Protein AF-0000000065849752 (afdb_homodimer)

Organism: Arabidopsis thaliana (NCBI:txid3702)

Secondary structure (DSSP, 8-state):
----EESSGGGG-S---EEEE-GGGTT-SSEEEEE-GGGSTTSBTHHHHHHHHHHHHHHTTS--TTT-EEEEE--SHHHHHHHHHHHHHT-EEEEEEETTS-HHHHHHHHHTT-EEEEE-GGGHHHHHHHHHHHHHHHSTTEEE--TTT-THHHHHIIIIIHHHHHHHTTT---EEEEE-SSSHHHHHHHHHHHHH-TT-EEEEEEEGGG-TTTT------S-TTS--SS--TT--GGG-SEEEEE-HHHHHHHHHHHHHHHS--B-HHHHHHHHHHHHHHHSGGGTT-EEEEE--BBGGGGTTSGGGHHHHHHHHH--B--/----EESSGGGG-S---EEEE-GGGTT-SSEEEEE-GGGSTTSBTHHHHHHHHHHHHHHTTS--TTT-EEEEE--SHHHHHHHHHHHHHT-EEEEEEETTS-HHHHHHHHHTT-EEEEE-GGGHHHHHHHHHHHHHHHSTTEEE--TTT-THHHHHIIIIIHHHHHHHTTT---EEEEE-SSSHHHHHHHHHHHHH-TT-EEEEEEEGGG-GGGT------S-TTS--SS--TT--GGG-SEEEEE-HHHHHHHHHHHHHHHS--B-HHHHHHHHHHHHHHHSGGGTT-EEEEE--BBGGGGTTSGGGHHHHHHHHH--B--

Sequence (644 aa):
MASRIAKDVTELIGNTPLVYLNNVAEGCVGRVAAKLEMMEPCSSVKDRIGFSMISDAEKKGLIKPGESVLIEPTSGNTGVGLAFTAAAKGYKLIITMPASMSTERRIILLAFGVELVLTDPAKGMKGAIAKAEEILAKTPNGYMLQQFENPANPKIHYETTGPEIWKGTGGKIDGFVSGIGTGGTITGAGKYLKEQNANVKLYGVEPVESAILSGGKPGPHKIQGIGAGFIPSVLNVDLIDEVVQVSSDESIDMARQLALKEGLLVGISSGAAAAAAIKLAQRPENAGKLFVAIFPSFGERYLSTVLFDATRKEAEAMTFEAMASRIAKDVTELIGNTPLVYLNNVAEGCVGRVAAKLEMMEPCSSVKDRIGFSMISDAEKKGLIKPGESVLIEPTSGNTGVGLAFTAAAKGYKLIITMPASMSTERRIILLAFGVELVLTDPAKGMKGAIAKAEEILAKTPNGYMLQQFENPANPKIHYETTGPEIWKGTGGKIDGFVSGIGTGGTITGAGKYLKEQNANVKLYGVEPVESAILSGGKPGPHKIQGIGAGFIPSVLNVDLIDEVVQVSSDESIDMARQLALKEGLLVGISSGAAAAAAIKLAQRPENAGKLFVAIFPSFGERYLSTVLFDATRKEAEAMTFEA

Structure (mmCIF, N/CA/C/O backbone):
data_AF-0000000065849752-model_v1
#
loop_
_entity.id
_entity.type
_entity.pdbx_description
1 polymer 'Cysteine synthase 1'
#
loop_
_atom_site.group_PDB
_atom_site.id
_atom_site.type_symbol
_atom_site.label_atom_id
_atom_site.label_alt_id
_atom_site.label_comp_id
_atom_site.label_asym_id
_atom_site.label_entity_id
_atom_site.label_seq_id
_atom_site.pdbx_PDB_ins_code
_atom_site.Cartn_x
_atom_site.Cartn_y
_atom_site.Cartn_z
_atom_site.occupancy
_atom_site.B_iso_or_equiv
_atom_site.auth_seq_id
_atom_site.auth_comp_id
_atom_site.auth_asym_id
_atom_site.auth_atom_id
_atom_site.pdbx_PDB_model_num
ATOM 1 N N . MET A 1 1 ? 8.062 5.254 -27.625 1 45.75 1 MET A N 1
ATOM 2 C CA . MET A 1 1 ? 7.426 5.828 -26.438 1 45.75 1 MET A CA 1
ATOM 3 C C . MET A 1 1 ? 8.43 5.984 -25.297 1 45.75 1 MET A C 1
ATOM 5 O O . MET A 1 1 ? 9.289 5.129 -25.109 1 45.75 1 MET A O 1
ATOM 9 N N . ALA A 1 2 ? 8.531 7.172 -24.812 1 58.69 2 ALA A N 1
ATOM 10 C CA . ALA A 1 2 ? 9.547 7.555 -23.828 1 58.69 2 ALA A CA 1
ATOM 11 C C . ALA A 1 2 ? 9.43 6.707 -22.578 1 58.69 2 ALA A C 1
ATOM 13 O O . ALA A 1 2 ? 8.328 6.406 -22.109 1 58.69 2 ALA A O 1
ATOM 14 N N . SER A 1 3 ? 10.641 6.031 -22.203 1 74.12 3 SER A N 1
ATOM 15 C CA . SER A 1 3 ? 10.711 5.242 -20.984 1 74.12 3 SER A CA 1
ATOM 16 C C . SER A 1 3 ? 10.031 5.969 -19.812 1 74.12 3 SER A C 1
ATOM 18 O O . SER A 1 3 ? 10.125 7.191 -19.703 1 74.12 3 SER A O 1
ATOM 20 N N . ARG A 1 4 ? 9.242 5.16 -19.125 1 92.06 4 ARG A N 1
ATOM 21 C CA . ARG A 1 4 ? 8.461 5.676 -18 1 92.06 4 ARG A CA 1
ATOM 22 C C . ARG A 1 4 ? 8.938 5.07 -16.688 1 92.06 4 ARG A C 1
ATOM 24 O O . ARG A 1 4 ? 8.133 4.836 -15.773 1 92.06 4 ARG A O 1
ATOM 31 N N . ILE A 1 5 ? 10.383 4.66 -16.734 1 98.19 5 ILE A N 1
ATOM 32 C CA . ILE A 1 5 ? 10.898 4.113 -15.484 1 98.19 5 ILE A CA 1
ATOM 33 C C . ILE A 1 5 ? 11.312 5.254 -14.562 1 98.19 5 ILE A C 1
ATOM 35 O O . ILE A 1 5 ? 12.094 6.125 -14.945 1 98.19 5 ILE A O 1
ATOM 39 N N . ALA A 1 6 ? 10.797 5.277 -13.375 1 98.62 6 ALA A N 1
ATOM 40 C CA . ALA A 1 6 ? 11.148 6.312 -12.406 1 98.62 6 ALA A CA 1
ATOM 41 C C . ALA A 1 6 ? 12.617 6.227 -12.016 1 98.62 6 ALA A C 1
ATOM 43 O O . ALA A 1 6 ? 13.164 5.129 -11.867 1 98.62 6 ALA A O 1
ATOM 44 N N . LYS A 1 7 ? 13.258 7.359 -11.836 1 97.81 7 LYS A N 1
ATOM 45 C CA . LYS A 1 7 ? 14.664 7.398 -11.453 1 97.81 7 LYS A CA 1
ATOM 46 C C . LYS A 1 7 ? 14.867 6.863 -10.039 1 97.81 7 LYS A C 1
ATOM 48 O O . LYS A 1 7 ? 15.875 6.223 -9.75 1 97.81 7 LYS A O 1
ATOM 53 N N . ASP A 1 8 ? 13.977 7.195 -9.156 1 97.75 8 ASP A N 1
ATOM 54 C CA . ASP A 1 8 ? 13.914 6.684 -7.789 1 97.75 8 ASP A CA 1
ATOM 55 C C . ASP A 1 8 ? 12.477 6.703 -7.266 1 97.75 8 ASP A C 1
ATOM 57 O O . ASP A 1 8 ? 11.57 7.176 -7.949 1 97.75 8 ASP A O 1
ATOM 61 N N . VAL A 1 9 ? 12.273 6.188 -6.113 1 98.38 9 VAL A N 1
ATOM 62 C CA . VAL A 1 9 ? 10.938 5.922 -5.605 1 98.38 9 VAL A CA 1
ATOM 63 C C . VAL A 1 9 ? 10.195 7.238 -5.379 1 98.38 9 VAL A C 1
ATOM 65 O O . VAL A 1 9 ? 8.961 7.277 -5.406 1 98.38 9 VAL A O 1
ATOM 68 N N . THR A 1 10 ? 10.883 8.383 -5.148 1 98.19 10 THR A N 1
ATOM 69 C CA . THR A 1 10 ? 10.227 9.648 -4.848 1 98.19 10 THR A CA 1
ATOM 70 C C . THR A 1 10 ? 9.484 10.172 -6.07 1 98.19 10 THR A C 1
ATOM 72 O O . THR A 1 10 ? 8.547 10.969 -5.941 1 98.19 10 THR A O 1
ATOM 75 N N . GLU A 1 11 ? 9.875 9.695 -7.301 1 98.19 11 GLU A N 1
ATOM 76 C CA . GLU A 1 11 ? 9.211 10.117 -8.531 1 98.19 11 GLU A CA 1
ATOM 77 C C . GLU A 1 11 ? 7.836 9.469 -8.664 1 98.19 11 GLU A C 1
ATOM 79 O O . GLU A 1 11 ? 7.039 9.859 -9.516 1 98.19 11 GLU A O 1
ATOM 84 N N . LEU A 1 12 ? 7.57 8.516 -7.785 1 98.44 12 LEU A N 1
ATOM 85 C CA . LEU A 1 12 ? 6.324 7.77 -7.895 1 98.44 12 LEU A CA 1
ATOM 86 C C . LEU A 1 12 ? 5.254 8.367 -6.988 1 98.44 12 LEU A C 1
ATOM 88 O O . LEU A 1 12 ? 4.117 7.891 -6.965 1 98.44 12 LEU A O 1
ATOM 92 N N . ILE A 1 13 ? 5.617 9.406 -6.246 1 98.62 13 ILE A N 1
ATOM 93 C CA . ILE A 1 13 ? 4.672 10.078 -5.359 1 98.62 13 ILE A CA 1
ATOM 94 C C . ILE A 1 13 ? 3.65 10.852 -6.191 1 98.62 13 ILE A C 1
ATOM 96 O O . ILE A 1 13 ? 4.02 11.602 -7.098 1 98.62 13 ILE A O 1
ATOM 100 N N . GLY A 1 14 ? 2.377 10.641 -5.902 1 98.19 14 GLY A N 1
ATOM 101 C CA . GLY A 1 14 ? 1.311 11.352 -6.594 1 98.19 14 GLY A CA 1
ATOM 102 C C . GLY A 1 14 ? 0.624 10.516 -7.656 1 98.19 14 GLY A C 1
ATOM 103 O O . GLY A 1 14 ? 0.841 9.305 -7.734 1 98.19 14 GLY A O 1
ATOM 104 N N . ASN A 1 15 ? -0.388 11.102 -8.336 1 97.44 15 ASN A N 1
ATOM 105 C CA . ASN A 1 15 ? -1.229 10.477 -9.352 1 97.44 15 ASN A CA 1
ATOM 106 C C . ASN A 1 15 ? -1.966 9.258 -8.789 1 97.44 15 ASN A C 1
ATOM 108 O O . ASN A 1 15 ? -2.008 8.203 -9.43 1 97.44 15 ASN A O 1
ATOM 112 N N . THR A 1 16 ? -2.391 9.453 -7.543 1 98.31 16 THR A N 1
ATOM 113 C CA . THR A 1 16 ? -3.207 8.398 -6.953 1 98.31 16 THR A CA 1
ATOM 114 C C . THR A 1 16 ? -4.602 8.383 -7.578 1 98.31 16 THR A C 1
ATOM 116 O O . THR A 1 16 ? -5.086 9.414 -8.055 1 98.31 16 THR A O 1
ATOM 119 N N . PRO A 1 17 ? -5.27 7.258 -7.586 1 98.5 17 PRO A N 1
ATOM 120 C CA . PRO A 1 17 ? -6.527 7.125 -8.328 1 98.5 17 PRO A CA 1
ATOM 121 C C . PRO A 1 17 ? -7.734 7.613 -7.535 1 98.5 17 PRO A C 1
ATOM 123 O O . PRO A 1 17 ? -7.625 7.875 -6.336 1 98.5 17 PRO A O 1
ATOM 126 N N . LEU A 1 18 ? -8.805 7.875 -8.258 1 98.81 18 LEU A N 1
ATOM 127 C CA . LEU A 1 18 ? -10.148 8.086 -7.73 1 98.81 18 LEU A CA 1
ATOM 128 C C . LEU A 1 18 ? -11.039 6.875 -7.984 1 98.81 18 LEU A C 1
ATOM 130 O O . LEU A 1 18 ? -10.914 6.223 -9.023 1 98.81 18 LEU A O 1
ATOM 134 N N . VAL A 1 19 ? -11.883 6.578 -7.016 1 98.81 19 VAL A N 1
ATOM 135 C CA . VAL A 1 19 ? -12.836 5.488 -7.195 1 98.81 19 VAL A CA 1
ATOM 136 C C . VAL A 1 19 ? -14.18 5.875 -6.594 1 98.81 19 VAL A C 1
ATOM 138 O O . VAL A 1 19 ? -14.242 6.496 -5.531 1 98.81 19 VAL A O 1
ATOM 141 N N . TYR A 1 20 ? -15.25 5.566 -7.297 1 98.75 20 TYR A N 1
ATOM 142 C CA . TYR A 1 20 ? -16.578 5.816 -6.754 1 98.75 20 TYR A CA 1
ATOM 143 C C . TYR A 1 20 ? -16.875 4.887 -5.582 1 98.75 20 TYR A C 1
ATOM 145 O O . TYR A 1 20 ? -16.484 3.717 -5.598 1 98.75 20 TYR A O 1
ATOM 153 N N . LEU A 1 21 ? -17.469 5.422 -4.559 1 98.75 21 LEU A N 1
ATOM 154 C CA . LEU A 1 21 ? -18.109 4.605 -3.541 1 98.75 21 LEU A CA 1
ATOM 155 C C . LEU A 1 21 ? -19.547 4.293 -3.932 1 98.75 21 LEU A C 1
ATOM 157 O O . LEU A 1 21 ? -20.312 5.199 -4.266 1 98.75 21 LEU A O 1
ATOM 161 N N . ASN A 1 22 ? -19.922 3.025 -3.887 1 97.62 22 ASN A N 1
ATOM 162 C CA . ASN A 1 22 ? -21.219 2.605 -4.402 1 97.62 22 ASN A CA 1
ATOM 163 C C . ASN A 1 22 ? -22.109 2.084 -3.291 1 97.62 22 ASN A C 1
AT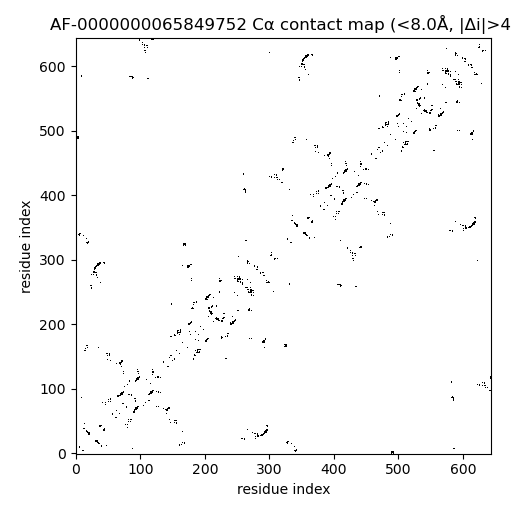OM 165 O O . ASN A 1 22 ? -23.031 2.785 -2.846 1 97.62 22 ASN A O 1
ATOM 169 N N . ASN A 1 23 ? -21.656 1.033 -2.697 1 97.75 23 ASN A N 1
ATOM 170 C CA . ASN A 1 23 ? -22.516 0.322 -1.758 1 97.75 23 ASN A CA 1
ATOM 171 C C . ASN A 1 23 ? -22.75 1.131 -0.485 1 97.75 23 ASN A C 1
ATOM 173 O O . ASN A 1 23 ? -23.859 1.192 0.025 1 97.75 23 ASN A O 1
ATOM 177 N N . VAL A 1 24 ? -21.734 1.804 0.031 1 98.44 24 VAL A N 1
ATOM 178 C CA . VAL A 1 24 ? -21.875 2.561 1.27 1 98.44 24 VAL A CA 1
ATOM 179 C C . VAL A 1 24 ? -22.609 3.865 0.997 1 98.44 24 VAL A C 1
ATOM 181 O O . VAL A 1 24 ? -23.062 4.535 1.929 1 98.44 24 VAL A O 1
ATOM 184 N N . ALA A 1 25 ? -22.75 4.258 -0.238 1 98.31 25 ALA A N 1
ATOM 185 C CA . ALA A 1 25 ? -23.422 5.504 -0.61 1 98.31 25 ALA A CA 1
ATOM 186 C C . ALA A 1 25 ? -24.812 5.23 -1.151 1 98.31 25 ALA A C 1
ATOM 188 O O . ALA A 1 25 ? -25.438 6.109 -1.762 1 98.31 25 ALA A O 1
ATOM 189 N N . GLU A 1 26 ? -25.25 4.004 -1.021 1 97.38 26 GLU A N 1
ATOM 190 C CA . GLU A 1 26 ? -26.594 3.688 -1.467 1 97.38 26 GLU A CA 1
ATOM 191 C C . GLU A 1 26 ? -27.625 4.613 -0.818 1 97.38 26 GLU A C 1
ATOM 193 O O . GLU A 1 26 ? -27.562 4.859 0.388 1 97.38 26 GLU A O 1
ATOM 198 N N . GLY A 1 27 ? -28.516 5.16 -1.59 1 97.44 27 GLY A N 1
ATOM 199 C CA . GLY A 1 27 ? -29.562 6.023 -1.092 1 97.44 27 GLY A CA 1
ATOM 200 C C . GLY A 1 27 ? -29.203 7.496 -1.125 1 97.44 27 GLY A C 1
ATOM 201 O O . GLY A 1 27 ? -30.062 8.359 -0.92 1 97.44 27 GLY A O 1
ATOM 202 N N . CYS A 1 28 ? -27.969 7.816 -1.349 1 98.44 28 CYS A N 1
ATOM 203 C CA . CYS A 1 28 ? -27.562 9.211 -1.442 1 98.44 28 CYS A CA 1
ATOM 204 C C . CYS A 1 28 ? -28.078 9.852 -2.725 1 98.44 28 CYS A C 1
ATOM 206 O O . CYS A 1 28 ? -28.25 9.172 -3.738 1 98.44 28 CYS A O 1
ATOM 208 N N . VAL A 1 29 ? -28.312 11.172 -2.68 1 98.62 29 VAL A N 1
ATOM 209 C CA . VAL A 1 29 ? -28.797 11.898 -3.85 1 98.62 29 VAL A CA 1
ATOM 210 C C . VAL A 1 29 ? -27.609 12.5 -4.602 1 98.62 29 VAL A C 1
ATOM 212 O O . VAL A 1 29 ? -27.75 12.906 -5.758 1 98.62 29 VAL A O 1
ATOM 215 N N . GLY A 1 30 ? -26.453 12.68 -3.971 1 98.62 30 GLY A N 1
ATOM 216 C CA . GLY A 1 30 ? -25.188 12.992 -4.598 1 98.62 30 GLY A CA 1
ATOM 217 C C . GLY A 1 30 ? -24.281 11.781 -4.766 1 98.62 30 GLY A C 1
ATOM 218 O O . GLY A 1 30 ? -24.609 10.695 -4.289 1 98.62 30 GLY A O 1
ATOM 219 N N . ARG A 1 31 ? -23.188 11.906 -5.434 1 98.44 31 ARG A N 1
ATOM 220 C CA . ARG A 1 31 ? -22.203 10.844 -5.625 1 98.44 31 ARG A CA 1
ATOM 221 C C . ARG A 1 31 ? -20.953 11.086 -4.785 1 98.44 31 ARG A C 1
ATOM 223 O O . ARG A 1 31 ? -20.609 12.234 -4.496 1 98.44 31 ARG A O 1
ATOM 230 N N . VAL A 1 32 ? -20.344 10.047 -4.383 1 98.88 32 VAL A N 1
ATOM 231 C CA . VAL A 1 32 ? -19.125 10.141 -3.578 1 98.88 32 VAL A CA 1
ATOM 232 C C . VAL A 1 32 ? -18 9.359 -4.254 1 98.88 32 VAL A C 1
ATOM 234 O O . VAL A 1 32 ? -18.188 8.219 -4.676 1 98.88 32 VAL A O 1
ATOM 237 N N . ALA A 1 33 ? -16.875 9.977 -4.445 1 98.88 33 ALA A N 1
ATOM 238 C CA . ALA A 1 33 ? -15.633 9.328 -4.879 1 98.88 33 ALA A CA 1
ATOM 239 C C . ALA A 1 33 ? -14.539 9.477 -3.824 1 98.88 33 ALA A C 1
ATOM 241 O O . ALA A 1 33 ? -14.539 10.43 -3.047 1 98.88 33 ALA A O 1
ATOM 242 N N . ALA A 1 34 ? -13.688 8.508 -3.754 1 98.94 34 ALA A N 1
ATOM 243 C CA . ALA A 1 34 ? -12.547 8.523 -2.846 1 98.94 34 ALA A CA 1
ATOM 244 C C . ALA A 1 34 ? -11.242 8.75 -3.607 1 98.94 34 ALA A C 1
ATOM 246 O O . ALA A 1 34 ? -11.023 8.156 -4.664 1 98.94 34 ALA A O 1
ATOM 247 N N . LYS A 1 35 ? -10.43 9.734 -3.227 1 98.94 35 LYS A N 1
ATOM 248 C CA . LYS A 1 35 ? -9.039 9.875 -3.65 1 98.94 35 LYS A CA 1
ATOM 249 C C . LYS A 1 35 ? -8.125 8.969 -2.836 1 98.94 35 LYS A C 1
ATOM 251 O O . LYS A 1 35 ? -7.898 9.211 -1.648 1 98.94 35 LYS A O 1
ATOM 256 N N . LEU A 1 36 ? -7.543 7.906 -3.424 1 98.81 36 LEU A N 1
ATOM 257 C CA . LEU A 1 36 ? -6.898 6.816 -2.695 1 98.81 36 LEU A CA 1
ATOM 258 C C . LEU A 1 36 ? -5.418 7.113 -2.469 1 98.81 36 LEU A C 1
ATOM 260 O O . LEU A 1 36 ? -4.555 6.41 -2.998 1 98.81 36 LEU A O 1
ATOM 264 N N . GLU A 1 37 ? -5.152 7.984 -1.507 1 98.75 37 GLU A N 1
ATOM 265 C CA . GLU A 1 37 ? -3.779 8.328 -1.146 1 98.75 37 GLU A CA 1
ATOM 266 C C . GLU A 1 37 ? -3.07 7.141 -0.496 1 98.75 37 GLU A C 1
ATOM 268 O O . GLU A 1 37 ? -1.842 7.121 -0.397 1 98.75 37 GLU A O 1
ATOM 273 N N . MET A 1 38 ? -3.826 6.105 -0.102 1 98.12 38 MET A N 1
ATOM 274 C CA . MET A 1 38 ? -3.246 4.871 0.423 1 98.12 38 MET A CA 1
ATOM 275 C C . MET A 1 38 ? -2.439 4.152 -0.65 1 98.12 38 MET A C 1
ATOM 277 O O . MET A 1 38 ? -1.706 3.207 -0.351 1 98.12 38 MET A O 1
ATOM 281 N N . MET A 1 39 ? -2.568 4.59 -1.892 1 98.31 39 MET A N 1
ATOM 282 C CA . MET A 1 39 ? -1.846 3.934 -2.979 1 98.31 39 MET A CA 1
ATOM 283 C C . MET A 1 39 ? -0.582 4.707 -3.336 1 98.31 39 MET A C 1
ATOM 285 O O . MET A 1 39 ? -0.063 4.578 -4.445 1 98.31 39 MET A O 1
ATOM 289 N N . GLU A 1 40 ? -0.095 5.539 -2.43 1 98.44 40 GLU A N 1
ATOM 290 C CA . GLU A 1 40 ? 1.252 6.102 -2.484 1 98.44 40 GLU A CA 1
ATOM 291 C C . GLU A 1 40 ? 2.307 5.027 -2.225 1 98.44 40 GLU A C 1
ATOM 293 O O . GLU A 1 40 ? 1.993 3.955 -1.705 1 98.44 40 GLU A O 1
ATOM 298 N N . PRO A 1 41 ? 3.607 5.254 -2.537 1 97.62 41 PRO A N 1
ATOM 299 C CA . PRO A 1 41 ? 4.66 4.246 -2.385 1 97.62 41 PRO A CA 1
ATOM 300 C C . PRO A 1 41 ? 4.754 3.703 -0.961 1 97.62 41 PRO A C 1
ATOM 302 O O . PRO A 1 41 ? 5.031 2.516 -0.767 1 97.62 41 PRO A O 1
ATOM 305 N N . CYS A 1 42 ? 4.496 4.562 -0.007 1 97.38 42 CYS A N 1
ATOM 306 C CA . CYS A 1 42 ? 4.531 4.094 1.374 1 97.38 42 CYS A CA 1
ATOM 307 C C . CYS A 1 42 ? 3.146 4.16 2.008 1 97.38 42 CYS A C 1
ATOM 309 O O . CYS A 1 42 ? 3.021 4.301 3.225 1 97.38 42 CYS A O 1
ATOM 311 N N . SER A 1 43 ? 2.102 4.207 1.177 1 97.69 43 SER A N 1
ATOM 312 C CA . SER A 1 43 ? 0.705 3.891 1.461 1 97.69 43 SER A CA 1
ATOM 313 C C . SER A 1 43 ? 0.06 4.961 2.334 1 97.69 43 SER A C 1
ATOM 315 O O . SER A 1 43 ? -0.704 4.648 3.248 1 97.69 43 SER A O 1
ATOM 317 N N . SER A 1 44 ? 0.426 6.25 2.117 1 98 44 SER A N 1
ATOM 318 C CA . SER A 1 44 ? -0.295 7.301 2.828 1 98 44 SER A CA 1
ATOM 319 C C . SER A 1 44 ? -0.132 8.648 2.133 1 98 44 SER A C 1
ATOM 321 O O . SER A 1 44 ? 0.815 8.852 1.37 1 98 44 SER A O 1
ATOM 323 N N . VAL A 1 45 ? -1.006 9.539 2.455 1 98.69 45 VAL A N 1
ATOM 324 C CA . VAL A 1 45 ? -1.019 10.891 1.907 1 98.69 45 VAL A CA 1
ATOM 325 C C . VAL A 1 45 ? 0.239 11.641 2.344 1 98.69 45 VAL A C 1
ATOM 327 O O . VAL A 1 45 ? 0.674 12.586 1.676 1 98.69 45 VAL A O 1
ATOM 330 N N . LYS A 1 46 ? 0.921 11.125 3.416 1 98.69 46 LYS A N 1
ATOM 331 C CA . LYS A 1 46 ? 2.041 11.852 4.012 1 98.69 46 LYS A CA 1
ATOM 332 C C . LYS A 1 46 ? 3.322 11.633 3.207 1 98.69 46 LYS A C 1
ATOM 334 O O . LYS A 1 46 ? 4.316 12.336 3.42 1 98.69 46 LYS A O 1
ATOM 339 N N . ASP A 1 47 ? 3.305 10.664 2.26 1 98.75 47 ASP A N 1
ATOM 340 C CA . ASP A 1 47 ? 4.41 10.57 1.312 1 98.75 47 ASP A CA 1
ATOM 341 C C . ASP A 1 47 ? 4.637 11.906 0.598 1 98.75 47 ASP A C 1
ATOM 343 O O . ASP A 1 47 ? 5.777 12.305 0.366 1 98.75 47 ASP A O 1
ATOM 347 N N . ARG A 1 48 ? 3.523 12.578 0.32 1 98.88 48 ARG A N 1
ATOM 348 C CA . ARG A 1 48 ? 3.582 13.836 -0.412 1 98.88 48 ARG A CA 1
ATOM 349 C C . ARG A 1 48 ? 4.316 14.906 0.394 1 98.88 48 ARG A C 1
ATOM 351 O O . ARG A 1 48 ? 5.234 15.547 -0.114 1 98.88 48 ARG A O 1
ATOM 358 N N . ILE A 1 49 ? 3.98 15.055 1.643 1 98.81 49 ILE A N 1
ATOM 359 C CA . ILE A 1 49 ? 4.551 16.172 2.387 1 98.81 49 ILE A CA 1
ATOM 360 C C . ILE A 1 49 ? 5.969 15.82 2.84 1 98.81 49 ILE A C 1
ATOM 362 O O . ILE A 1 49 ? 6.836 16.688 2.914 1 98.81 49 ILE A O 1
ATOM 366 N N . GLY A 1 50 ? 6.215 14.523 3.174 1 98.75 50 GLY A N 1
ATOM 367 C CA . GLY A 1 50 ? 7.59 14.133 3.436 1 98.75 50 GLY A CA 1
ATOM 368 C C . GLY A 1 50 ? 8.539 14.492 2.311 1 98.75 50 GLY A C 1
ATOM 369 O O . GLY A 1 50 ? 9.578 15.117 2.543 1 98.75 50 GLY A O 1
ATOM 370 N N . PHE A 1 51 ? 8.133 14.211 1.105 1 98.88 51 PHE A N 1
ATOM 371 C CA . PHE A 1 51 ? 8.914 14.531 -0.08 1 98.88 51 PHE A CA 1
ATOM 372 C C . PHE A 1 51 ? 9.008 16.047 -0.273 1 98.88 51 PHE A C 1
ATOM 374 O O . PHE A 1 51 ? 10.086 16.578 -0.518 1 98.88 51 PHE A O 1
ATOM 381 N N . SER A 1 52 ? 7.914 16.734 -0.16 1 98.94 52 SER A N 1
ATOM 382 C CA . SER A 1 52 ? 7.836 18.156 -0.431 1 98.94 52 SER A CA 1
ATOM 383 C C . SER A 1 52 ? 8.727 18.953 0.521 1 98.94 52 SER A C 1
ATOM 385 O O . SER A 1 52 ? 9.484 19.828 0.089 1 98.94 52 SER A O 1
ATOM 387 N N . MET A 1 53 ? 8.664 18.625 1.832 1 98.88 53 MET A N 1
ATOM 388 C CA . MET A 1 53 ? 9.414 19.391 2.824 1 98.88 53 MET A CA 1
ATOM 389 C C . MET A 1 53 ? 10.914 19.172 2.652 1 98.88 53 MET A C 1
ATOM 391 O O . MET A 1 53 ? 11.695 20.125 2.715 1 98.88 53 MET A O 1
ATOM 395 N N . ILE A 1 54 ? 11.297 17.953 2.367 1 98.88 54 ILE A N 1
ATOM 396 C CA . ILE A 1 54 ? 12.711 17.656 2.162 1 98.88 54 ILE A CA 1
ATOM 397 C C . ILE A 1 54 ? 13.188 18.297 0.859 1 98.88 54 ILE A C 1
ATOM 399 O O . ILE A 1 54 ? 14.227 18.969 0.831 1 98.88 54 ILE A O 1
ATOM 403 N N . SER A 1 55 ? 12.43 18.141 -0.235 1 98.75 55 SER A N 1
ATOM 404 C CA . SER A 1 55 ? 12.812 18.688 -1.537 1 98.75 55 SER A CA 1
ATOM 405 C C . SER A 1 55 ? 12.891 20.203 -1.512 1 98.75 55 SER A C 1
ATOM 407 O O . SER A 1 55 ? 13.781 20.797 -2.121 1 98.75 55 SER A O 1
ATOM 409 N N . ASP A 1 56 ? 11.93 20.844 -0.864 1 98.75 56 ASP A N 1
ATOM 410 C CA . ASP A 1 56 ? 11.914 22.297 -0.759 1 98.75 56 ASP A CA 1
ATOM 411 C C . ASP A 1 56 ? 13.148 22.812 -0.02 1 98.75 56 ASP A C 1
ATOM 413 O O . ASP A 1 56 ? 13.781 23.781 -0.446 1 98.75 56 ASP A O 1
ATOM 417 N N . ALA A 1 57 ? 13.469 22.141 1.129 1 98.75 57 ALA A N 1
ATOM 418 C CA . ALA A 1 57 ? 14.656 22.516 1.892 1 98.75 57 ALA A CA 1
ATOM 419 C C . ALA A 1 57 ? 15.922 22.328 1.059 1 98.75 57 ALA A C 1
ATOM 421 O O . ALA A 1 57 ? 16.844 23.141 1.124 1 98.75 57 ALA A O 1
ATOM 422 N N . GLU A 1 58 ? 15.961 21.25 0.289 1 98.25 58 GLU A N 1
ATOM 423 C CA . GLU A 1 58 ? 17.078 21 -0.61 1 98.25 58 GLU A CA 1
ATOM 424 C C . GLU A 1 58 ? 17.219 22.109 -1.655 1 98.25 58 GLU A C 1
ATOM 426 O O . GLU A 1 58 ? 18.312 22.625 -1.868 1 98.25 58 GLU A O 1
ATOM 431 N N . LYS A 1 59 ? 16.156 22.422 -2.273 1 98.25 59 LYS A N 1
ATOM 432 C CA . LYS A 1 59 ? 16.125 23.422 -3.336 1 98.25 59 LYS A CA 1
ATOM 433 C C . LYS A 1 59 ? 16.578 24.797 -2.816 1 98.25 59 LYS A C 1
ATOM 435 O O . LYS A 1 59 ? 17.219 25.547 -3.537 1 98.25 59 LYS A O 1
ATOM 440 N N . LYS A 1 60 ? 16.266 25.062 -1.576 1 98.38 60 LYS A N 1
ATOM 441 C CA . LYS A 1 60 ? 16.594 26.344 -0.969 1 98.38 60 LYS A CA 1
ATOM 442 C C . LYS A 1 60 ? 18.016 26.344 -0.41 1 98.38 60 LYS A C 1
ATOM 444 O O . LYS A 1 60 ? 18.484 27.344 0.129 1 98.38 60 LYS A O 1
ATOM 449 N N . GLY A 1 61 ? 18.672 25.188 -0.462 1 98.12 61 GLY A N 1
ATOM 450 C CA . GLY A 1 61 ? 20.047 25.078 -0.001 1 98.12 61 GLY A CA 1
ATOM 451 C C . GLY A 1 61 ? 20.156 24.984 1.508 1 98.12 61 GLY A C 1
ATOM 452 O O . GLY A 1 61 ? 21.234 25.188 2.066 1 98.12 61 GLY A O 1
ATOM 453 N N . LEU A 1 62 ? 19.062 24.656 2.18 1 98.44 62 LEU A N 1
ATOM 454 C CA . LEU A 1 62 ? 19.047 24.578 3.637 1 98.44 62 LEU A CA 1
ATOM 455 C C . LEU A 1 62 ? 19.609 23.25 4.117 1 98.44 62 LEU A C 1
ATOM 457 O O . LEU A 1 62 ? 20.078 23.141 5.254 1 98.44 62 LEU A O 1
ATOM 461 N N . ILE A 1 63 ? 19.562 22.188 3.203 1 98.69 63 ILE A N 1
ATOM 462 C CA . ILE A 1 63 ? 20.062 20.875 3.543 1 98.69 63 ILE A CA 1
ATOM 463 C C . ILE A 1 63 ? 20.797 20.281 2.342 1 98.69 63 ILE A C 1
ATOM 465 O O . ILE A 1 63 ? 20.594 20.703 1.205 1 98.69 63 ILE A O 1
ATOM 469 N N . LYS A 1 64 ? 21.609 19.344 2.646 1 98.25 64 LYS A N 1
ATOM 470 C CA . LYS A 1 64 ? 22.375 18.609 1.645 1 98.25 64 LYS A CA 1
ATOM 471 C C . LYS A 1 64 ? 22.516 17.141 2.023 1 98.25 64 LYS A C 1
ATOM 473 O O . LYS A 1 64 ? 22.828 16.812 3.172 1 98.25 64 LYS A O 1
ATOM 478 N N . PRO A 1 65 ? 22.219 16.266 1.017 1 96.88 65 PRO A N 1
ATOM 479 C CA . PRO A 1 65 ? 22.375 14.844 1.304 1 96.88 65 PRO A CA 1
ATOM 480 C C . PRO A 1 65 ? 23.797 14.492 1.773 1 96.88 65 PRO A C 1
ATOM 482 O O . PRO A 1 65 ? 24.766 15.031 1.254 1 96.88 65 PRO A O 1
ATOM 485 N N . GLY A 1 66 ? 23.875 13.602 2.744 1 95.69 66 GLY A N 1
ATOM 486 C CA . GLY A 1 66 ? 25.156 13.172 3.258 1 95.69 66 GLY A CA 1
ATOM 487 C C . GLY A 1 66 ? 25.75 14.141 4.266 1 95.69 66 GLY A C 1
ATOM 488 O O . GLY A 1 66 ? 26.703 13.797 4.977 1 95.69 66 GLY A O 1
ATOM 489 N N . GLU A 1 67 ? 25.188 15.258 4.398 1 97.62 67 GLU A N 1
ATOM 490 C CA . GLU A 1 67 ? 25.734 16.281 5.289 1 97.62 67 GLU A CA 1
ATOM 491 C C . GLU A 1 67 ? 24.734 16.656 6.383 1 97.62 67 GLU A C 1
ATOM 493 O O . GLU A 1 67 ? 25.094 16.75 7.555 1 97.62 67 GLU A O 1
ATOM 498 N N . SER A 1 68 ? 23.562 16.891 5.957 1 98.56 68 SER A N 1
ATOM 499 C CA . SER A 1 68 ? 22.547 17.359 6.891 1 98.56 68 SER A CA 1
ATOM 500 C C . SER A 1 68 ? 21.859 16.203 7.605 1 98.56 68 SER A C 1
ATOM 502 O O . SER A 1 68 ? 21.766 15.109 7.066 1 98.56 68 SER A O 1
ATOM 504 N N . VAL A 1 69 ? 21.438 16.484 8.82 1 98.75 69 VAL A N 1
ATOM 505 C CA . VAL A 1 69 ? 20.625 15.562 9.609 1 98.75 69 VAL A CA 1
ATOM 506 C C . VAL A 1 69 ? 19.219 16.125 9.773 1 98.75 69 VAL A C 1
ATOM 508 O O . VAL A 1 69 ? 19.031 17.219 10.312 1 98.75 69 VAL A O 1
ATOM 511 N N . LEU A 1 70 ? 18.266 15.414 9.25 1 98.88 70 LEU A N 1
ATOM 512 C CA . LEU A 1 70 ? 16.875 15.82 9.398 1 98.88 70 LEU A CA 1
ATOM 513 C C . LEU A 1 70 ? 16.312 15.375 10.742 1 98.88 70 LEU A C 1
ATOM 515 O O . LEU A 1 70 ? 16.625 14.273 11.219 1 98.88 70 LEU A O 1
ATOM 519 N N . ILE A 1 71 ? 15.523 16.203 11.383 1 98.88 71 ILE A N 1
ATOM 520 C CA . ILE A 1 71 ? 14.945 15.938 12.695 1 98.88 71 ILE A CA 1
ATOM 521 C C . ILE A 1 71 ? 13.461 16.266 12.688 1 98.88 71 ILE A C 1
ATOM 523 O O . ILE A 1 71 ? 13.055 17.312 12.156 1 98.88 71 ILE A O 1
ATOM 527 N N . GLU A 1 72 ? 12.633 15.438 13.172 1 98.75 72 GLU A N 1
ATOM 528 C CA . GLU A 1 72 ? 11.195 15.695 13.219 1 98.75 72 GLU A CA 1
ATOM 529 C C . GLU A 1 72 ? 10.539 14.945 14.383 1 98.75 72 GLU A C 1
ATOM 531 O O . GLU A 1 72 ? 10.742 13.742 14.539 1 98.75 72 GLU A O 1
ATOM 536 N N . PRO A 1 73 ? 9.789 15.664 15.289 1 97.88 73 PRO A N 1
ATOM 537 C CA . PRO A 1 73 ? 8.922 14.969 16.234 1 97.88 73 PRO A CA 1
ATOM 538 C C . PRO A 1 73 ? 7.613 14.492 15.609 1 97.88 73 PRO A C 1
ATOM 540 O O . PRO A 1 73 ? 6.789 15.312 15.203 1 97.88 73 PRO A O 1
ATOM 543 N N . THR A 1 74 ? 7.457 13.219 15.43 1 94.81 74 THR A N 1
ATOM 544 C CA . THR A 1 74 ? 6.258 12.664 14.82 1 94.81 74 THR A CA 1
ATOM 545 C C . THR A 1 74 ? 6.145 11.172 15.117 1 94.81 74 THR A C 1
ATOM 547 O O . THR A 1 74 ? 7.156 10.492 15.305 1 94.81 74 THR A O 1
ATOM 550 N N . SER A 1 75 ? 4.957 10.672 15.203 1 85.81 75 SER A N 1
ATOM 551 C CA . SER A 1 75 ? 4.75 9.258 15.523 1 85.81 75 SER A CA 1
ATOM 552 C C . SER A 1 75 ? 3.887 8.57 14.477 1 85.81 75 SER A C 1
ATOM 554 O O . SER A 1 75 ? 3.535 7.398 14.625 1 85.81 75 SER A O 1
ATOM 556 N N . GLY A 1 76 ? 3.502 9.211 13.469 1 91 76 GLY A N 1
ATOM 557 C CA . GLY A 1 76 ? 2.529 8.641 12.555 1 91 76 GLY A CA 1
ATOM 558 C C . GLY A 1 76 ? 3.049 8.523 11.133 1 91 76 GLY A C 1
ATOM 559 O O . GLY A 1 76 ? 4.227 8.227 10.914 1 91 76 GLY A O 1
ATOM 560 N N . ASN A 1 77 ? 2.162 8.695 10.18 1 96.5 77 ASN A N 1
ATOM 561 C CA . ASN A 1 77 ? 2.426 8.5 8.758 1 96.5 77 ASN A CA 1
ATOM 562 C C . ASN A 1 77 ? 3.404 9.539 8.219 1 96.5 77 ASN A C 1
ATOM 564 O O . ASN A 1 77 ? 4.117 9.289 7.246 1 96.5 77 ASN A O 1
ATOM 568 N N . THR A 1 78 ? 3.475 10.711 8.875 1 97.62 78 THR A N 1
ATOM 569 C CA . THR A 1 78 ? 4.465 11.688 8.453 1 97.62 78 THR A CA 1
ATOM 570 C C . THR A 1 78 ? 5.879 11.148 8.641 1 97.62 78 THR A C 1
ATOM 572 O O . THR A 1 78 ? 6.742 11.336 7.781 1 97.62 78 THR A O 1
ATOM 575 N N . GLY A 1 79 ? 6.113 10.508 9.789 1 97.81 79 GLY A N 1
ATOM 576 C CA . GLY A 1 79 ? 7.41 9.891 10.023 1 97.81 79 GLY A CA 1
ATOM 577 C C . GLY A 1 79 ? 7.805 8.906 8.93 1 97.81 79 GLY A C 1
ATOM 578 O O . GLY A 1 79 ? 8.945 8.922 8.461 1 97.81 79 GLY A O 1
ATOM 579 N N . VAL A 1 80 ? 6.887 8.102 8.508 1 97.88 80 VAL A N 1
ATOM 580 C CA . VAL A 1 80 ? 7.145 7.105 7.473 1 97.88 80 VAL A CA 1
ATOM 581 C C . VAL A 1 80 ? 7.418 7.805 6.141 1 97.88 80 VAL A C 1
ATOM 583 O O . VAL A 1 80 ? 8.336 7.43 5.41 1 97.88 80 VAL A O 1
ATOM 586 N N . GLY A 1 81 ? 6.598 8.844 5.809 1 98.5 81 GLY A N 1
ATOM 587 C CA . GLY A 1 81 ? 6.824 9.625 4.605 1 98.5 81 GLY A CA 1
ATOM 588 C C . GLY A 1 81 ? 8.203 10.258 4.555 1 98.5 81 GLY A C 1
ATOM 589 O O . GLY A 1 81 ? 8.859 10.242 3.514 1 98.5 81 GLY A O 1
ATOM 590 N N . LEU A 1 82 ? 8.648 10.781 5.699 1 98.81 82 LEU A N 1
ATOM 591 C CA . LEU A 1 82 ? 9.984 11.359 5.789 1 98.81 82 LEU A CA 1
ATOM 592 C C . LEU A 1 82 ? 11.055 10.273 5.668 1 98.81 82 LEU A C 1
ATOM 594 O O . LEU A 1 82 ? 12.07 10.477 5.004 1 98.81 82 LEU A O 1
ATOM 598 N N . ALA A 1 83 ? 10.797 9.133 6.27 1 98.62 83 ALA A N 1
ATOM 599 C CA . ALA A 1 83 ? 11.781 8.062 6.367 1 98.62 83 ALA A CA 1
ATOM 600 C C . ALA A 1 83 ? 12.125 7.512 4.984 1 98.62 83 ALA A C 1
ATOM 602 O O . ALA A 1 83 ? 13.305 7.402 4.633 1 98.62 83 ALA A O 1
ATOM 603 N N . PHE A 1 84 ? 11.148 7.148 4.109 1 98 84 PHE A N 1
ATOM 604 C CA . PHE A 1 84 ? 11.484 6.57 2.816 1 98 84 PHE A CA 1
ATOM 605 C C . PHE A 1 84 ? 12.117 7.613 1.902 1 98 84 PHE A C 1
ATOM 607 O O . PHE A 1 84 ? 13 7.289 1.104 1 98 84 PHE A O 1
ATOM 614 N N . THR A 1 85 ? 11.672 8.93 2.066 1 98.5 85 THR A N 1
ATOM 615 C CA . THR A 1 85 ? 12.273 10 1.271 1 98.5 85 THR A CA 1
ATOM 616 C C . THR A 1 85 ? 13.734 10.211 1.665 1 98.5 85 THR A C 1
ATOM 618 O O . THR A 1 85 ? 14.602 10.344 0.8 1 98.5 85 THR A O 1
ATOM 621 N N . ALA A 1 86 ? 13.961 10.25 2.99 1 98.62 86 ALA A N 1
ATOM 622 C CA . ALA A 1 86 ? 15.328 10.422 3.484 1 98.62 86 ALA A CA 1
ATOM 623 C C . ALA A 1 86 ? 16.219 9.281 3.006 1 98.62 86 ALA A C 1
ATOM 625 O O . ALA A 1 86 ? 17.344 9.516 2.555 1 98.62 86 ALA A O 1
ATOM 626 N N . ALA A 1 87 ? 15.727 8.062 3.109 1 97.94 87 ALA A N 1
ATOM 627 C CA . ALA A 1 87 ? 16.484 6.895 2.646 1 97.94 87 ALA A CA 1
ATOM 628 C C . ALA A 1 87 ? 16.797 7 1.157 1 97.94 87 ALA A C 1
ATOM 630 O O . ALA A 1 87 ? 17.938 6.801 0.741 1 97.94 87 ALA A O 1
ATOM 631 N N . ALA A 1 88 ? 15.82 7.363 0.351 1 97.56 88 ALA A N 1
ATOM 632 C CA . ALA A 1 88 ? 15.969 7.438 -1.101 1 97.56 88 ALA A CA 1
ATOM 633 C C . ALA A 1 88 ? 16.953 8.539 -1.498 1 97.56 88 ALA A C 1
ATOM 635 O O . ALA A 1 88 ? 17.672 8.398 -2.482 1 97.56 88 ALA A O 1
ATOM 636 N N . LYS A 1 89 ? 16.969 9.609 -0.687 1 97.25 89 LYS A N 1
ATOM 637 C CA . LYS A 1 89 ? 17.766 10.781 -1.067 1 97.25 89 LYS A CA 1
ATOM 638 C C . LYS A 1 89 ? 19.109 10.797 -0.343 1 97.25 89 LYS A C 1
ATOM 640 O O . LYS A 1 89 ? 19.953 11.648 -0.611 1 97.25 89 LYS A O 1
ATOM 645 N N . GLY A 1 90 ? 19.281 9.898 0.596 1 96.69 90 GLY A N 1
ATOM 646 C CA . GLY A 1 90 ? 20.578 9.781 1.258 1 96.69 90 GLY A CA 1
ATOM 647 C C . GLY A 1 90 ? 20.719 10.719 2.443 1 96.69 90 GLY A C 1
ATOM 648 O O . GLY A 1 90 ? 21.797 11.281 2.666 1 96.69 90 GLY A O 1
ATOM 649 N N . TYR A 1 91 ? 19.641 11 3.188 1 98.19 91 TYR A N 1
ATOM 650 C CA . TYR A 1 91 ? 19.688 11.828 4.391 1 98.19 91 TYR A CA 1
ATOM 651 C C . TYR A 1 91 ? 19.641 10.969 5.645 1 98.19 91 TYR A C 1
ATOM 653 O O . TYR A 1 91 ? 18.984 9.93 5.672 1 98.19 91 TYR A O 1
ATOM 661 N N . LYS A 1 92 ? 20.344 11.406 6.645 1 98.31 92 LYS A N 1
ATOM 662 C CA . LYS A 1 92 ? 20.094 10.906 7.996 1 98.31 92 LYS A CA 1
ATOM 663 C C . LYS A 1 92 ? 18.812 11.523 8.578 1 98.31 92 LYS A C 1
ATOM 665 O O . LYS A 1 92 ? 18.547 12.711 8.391 1 98.31 92 LYS A O 1
ATOM 670 N N . LEU A 1 93 ? 18.031 10.742 9.227 1 98.75 93 LEU A N 1
ATOM 671 C CA . LEU A 1 93 ? 16.781 11.203 9.82 1 98.75 93 LEU A CA 1
ATOM 672 C C . LEU A 1 93 ? 16.656 10.742 11.266 1 98.75 93 LEU A C 1
ATOM 674 O O . LEU A 1 93 ? 16.844 9.555 11.562 1 98.75 93 LEU A O 1
ATOM 678 N N . ILE A 1 94 ? 16.422 11.656 12.125 1 98.81 94 ILE A N 1
ATOM 679 C CA . ILE A 1 94 ? 16.109 11.391 13.531 1 98.81 94 ILE A CA 1
ATOM 680 C C . ILE A 1 94 ? 14.641 11.688 13.797 1 98.81 94 ILE A C 1
ATOM 682 O O . ILE A 1 94 ? 14.156 12.781 13.5 1 98.81 94 ILE A O 1
ATOM 686 N N . ILE A 1 95 ? 13.969 10.758 14.344 1 98.69 95 ILE A N 1
ATOM 687 C CA . ILE A 1 95 ? 12.578 10.945 14.727 1 98.69 95 ILE A CA 1
ATOM 688 C C . ILE A 1 95 ? 12.43 10.781 16.234 1 98.69 95 ILE A C 1
ATOM 690 O O . ILE A 1 95 ? 12.945 9.82 16.812 1 98.69 95 ILE A O 1
ATOM 694 N N . THR A 1 96 ? 11.805 11.727 16.875 1 98.31 96 THR A N 1
ATOM 695 C CA . THR A 1 96 ? 11.438 11.602 18.281 1 98.31 96 THR A CA 1
ATOM 696 C C . THR A 1 96 ? 9.945 11.305 18.422 1 98.31 96 THR A C 1
ATOM 698 O O . THR A 1 96 ? 9.125 11.859 17.703 1 98.31 96 THR A O 1
ATOM 701 N N . MET A 1 97 ? 9.641 10.383 19.234 1 97.12 97 MET A N 1
ATOM 702 C CA . MET A 1 97 ? 8.242 10.039 19.5 1 97.12 97 MET A CA 1
ATOM 703 C C . MET A 1 97 ? 8.086 9.461 20.906 1 97.12 97 MET A C 1
ATOM 705 O O . MET A 1 97 ? 9.039 8.945 21.484 1 97.12 97 MET A O 1
ATOM 709 N N . PRO A 1 98 ? 6.867 9.562 21.484 1 96.06 98 PRO A N 1
ATOM 710 C CA . PRO A 1 98 ? 6.637 8.953 22.797 1 96.06 98 PRO A CA 1
ATOM 711 C C . PRO A 1 98 ? 6.812 7.438 22.781 1 96.06 98 PRO A C 1
ATOM 713 O O . PRO A 1 98 ? 6.457 6.781 21.797 1 96.06 98 PRO A O 1
ATOM 716 N N . ALA A 1 99 ? 7.207 6.852 23.891 1 95.19 99 ALA A N 1
ATOM 717 C CA . ALA A 1 99 ? 7.469 5.422 24.031 1 95.19 99 ALA A CA 1
ATOM 718 C C . ALA A 1 99 ? 6.172 4.617 23.969 1 95.19 99 ALA A C 1
ATOM 720 O O . ALA A 1 99 ? 6.199 3.391 23.844 1 95.19 99 ALA A O 1
ATOM 721 N N . SER A 1 100 ? 5.062 5.266 24.016 1 90.06 100 SER A N 1
ATOM 722 C CA . SER A 1 100 ? 3.77 4.594 23.984 1 90.06 100 SER A CA 1
ATOM 723 C C . SER A 1 100 ? 3.398 4.172 22.562 1 90.06 100 SER A C 1
ATOM 725 O O . SER A 1 100 ? 2.463 3.395 22.359 1 90.06 100 SER A O 1
ATOM 727 N N . MET A 1 101 ? 4.125 4.637 21.578 1 88.81 101 MET A N 1
ATOM 728 C CA . MET A 1 101 ? 3.795 4.32 20.188 1 88.81 101 MET A CA 1
ATOM 729 C C . MET A 1 101 ? 4.047 2.844 19.891 1 88.81 101 MET A C 1
ATOM 731 O O . MET A 1 101 ? 4.887 2.213 20.531 1 88.81 101 MET A O 1
ATOM 735 N N . SER A 1 102 ? 3.33 2.381 18.891 1 86.19 102 SER A N 1
ATOM 736 C CA . SER A 1 102 ? 3.305 0.948 18.625 1 86.19 102 SER A CA 1
ATOM 737 C C . SER A 1 102 ? 4.664 0.452 18.141 1 86.19 102 SER A C 1
ATOM 739 O O . SER A 1 102 ? 5.438 1.211 17.562 1 86.19 102 SER A O 1
ATOM 741 N N . THR A 1 103 ? 4.914 -0.801 18.406 1 90.56 103 THR A N 1
ATOM 742 C CA . THR A 1 103 ? 6.137 -1.458 17.953 1 90.56 103 THR A CA 1
ATOM 743 C C . THR A 1 103 ? 6.195 -1.497 16.422 1 90.56 103 THR A C 1
ATOM 745 O O . THR A 1 103 ? 7.273 -1.389 15.844 1 90.56 103 THR A O 1
ATOM 748 N N . GLU A 1 104 ? 5.023 -1.68 15.773 1 91.81 104 GLU A N 1
ATOM 749 C CA . GLU A 1 104 ? 4.965 -1.724 14.312 1 91.81 104 GLU A CA 1
ATOM 750 C C . GLU A 1 104 ? 5.527 -0.445 13.703 1 91.81 104 GLU A C 1
ATOM 752 O O . GLU A 1 104 ? 6.297 -0.497 12.742 1 91.81 104 GLU A O 1
ATOM 757 N N . ARG A 1 105 ? 5.148 0.631 14.32 1 92.75 105 ARG A N 1
ATOM 758 C CA . ARG A 1 105 ? 5.637 1.915 13.828 1 92.75 105 ARG A CA 1
ATOM 759 C C . ARG A 1 105 ? 7.148 2.025 14 1 92.75 105 ARG A C 1
ATOM 761 O O . ARG A 1 105 ? 7.848 2.502 13.102 1 92.75 105 ARG A O 1
ATOM 768 N N . ARG A 1 106 ? 7.617 1.624 15.086 1 96 106 ARG A N 1
ATOM 769 C CA . ARG A 1 106 ? 9.055 1.655 15.336 1 96 106 ARG A CA 1
ATOM 770 C C . ARG A 1 106 ? 9.805 0.793 14.328 1 96 106 ARG A C 1
ATOM 772 O O . ARG A 1 106 ? 10.828 1.215 13.789 1 96 106 ARG A O 1
ATOM 779 N N . ILE A 1 107 ? 9.289 -0.397 14.078 1 97.06 107 ILE A N 1
ATOM 780 C CA . ILE A 1 107 ? 9.93 -1.325 13.156 1 97.06 107 ILE A CA 1
ATOM 781 C C . ILE A 1 107 ? 10.039 -0.687 11.773 1 97.06 107 ILE A C 1
ATOM 783 O O . ILE A 1 107 ? 11.094 -0.732 11.141 1 97.06 107 ILE A O 1
ATOM 787 N N . ILE A 1 108 ? 8.977 -0.045 11.289 1 97.44 108 ILE A N 1
ATOM 788 C CA . ILE A 1 108 ? 8.953 0.559 9.969 1 97.44 108 ILE A CA 1
ATOM 789 C C . ILE A 1 108 ? 10 1.667 9.883 1 97.44 108 ILE A C 1
ATOM 791 O O . ILE A 1 108 ? 10.773 1.728 8.922 1 97.44 108 ILE A O 1
ATOM 795 N N . LEU A 1 109 ? 10.031 2.521 10.883 1 98.19 109 LEU A N 1
ATOM 796 C CA . LEU A 1 109 ? 10.977 3.637 10.883 1 98.19 109 LEU A CA 1
ATOM 797 C C . LEU A 1 109 ? 12.414 3.133 10.93 1 98.19 109 LEU A C 1
ATOM 799 O O . LEU A 1 109 ? 13.266 3.592 10.172 1 98.19 109 LEU A O 1
ATOM 803 N N . LEU A 1 110 ? 12.656 2.156 11.766 1 98.19 110 LEU A N 1
ATOM 804 C CA . LEU A 1 110 ? 13.992 1.571 11.875 1 98.19 110 LEU A CA 1
ATOM 805 C C . LEU A 1 110 ? 14.383 0.87 10.578 1 98.19 110 LEU A C 1
ATOM 807 O O . LEU A 1 110 ? 15.547 0.901 10.18 1 98.19 110 LEU A O 1
ATOM 811 N N . ALA A 1 111 ? 13.445 0.269 9.945 1 98.12 111 ALA A N 1
ATOM 812 C CA . ALA A 1 111 ? 13.695 -0.442 8.695 1 98.12 111 ALA A CA 1
ATOM 813 C C . ALA A 1 111 ? 14.219 0.506 7.621 1 98.12 111 ALA A C 1
ATOM 815 O O . ALA A 1 111 ? 15.016 0.109 6.77 1 98.12 111 ALA A O 1
ATOM 816 N N . PHE A 1 112 ? 13.812 1.761 7.676 1 98.38 112 PHE A N 1
ATOM 817 C CA . PHE A 1 112 ? 14.25 2.758 6.707 1 98.38 112 PHE A CA 1
ATOM 818 C C . PHE A 1 112 ? 15.562 3.398 7.141 1 98.38 112 PHE A C 1
ATOM 820 O O . PHE A 1 112 ? 16.062 4.305 6.477 1 98.38 112 PHE A O 1
ATOM 827 N N . GLY A 1 113 ? 16.078 3.004 8.32 1 97.94 113 GLY A N 1
ATOM 828 C CA . GLY A 1 113 ? 17.359 3.514 8.781 1 97.94 113 GLY A CA 1
ATOM 829 C C . GLY A 1 113 ? 17.219 4.746 9.656 1 97.94 113 GLY A C 1
ATOM 830 O O . GLY A 1 113 ? 18.203 5.449 9.898 1 97.94 113 GLY A O 1
ATOM 831 N N . VAL A 1 114 ? 16.062 5.035 10.141 1 98.5 114 VAL A N 1
ATOM 832 C CA . VAL A 1 114 ? 15.812 6.188 11 1 98.5 114 VAL A CA 1
ATOM 833 C C . VAL A 1 114 ? 16.469 5.977 12.359 1 98.5 114 VAL A C 1
ATOM 835 O O . VAL A 1 114 ? 16.438 4.871 12.906 1 98.5 114 VAL A O 1
ATOM 838 N N . GLU A 1 115 ? 17.156 6.977 12.828 1 98.25 115 GLU A N 1
ATOM 839 C CA . GLU A 1 115 ? 17.484 7.012 14.25 1 98.25 115 GLU A CA 1
ATOM 840 C C . GLU A 1 115 ? 16.281 7.43 15.094 1 98.25 115 GLU A C 1
ATOM 842 O O . GLU A 1 115 ? 15.867 8.586 15.055 1 98.25 115 GLU A O 1
ATOM 847 N N . LEU A 1 116 ? 15.789 6.5 15.844 1 97.75 116 LEU A N 1
ATOM 848 C CA . LEU A 1 116 ? 14.57 6.711 16.625 1 97.75 116 LEU A CA 1
ATOM 849 C C . LEU A 1 116 ? 14.898 7.031 18.078 1 97.75 116 LEU A C 1
ATOM 851 O O . LEU A 1 116 ? 15.688 6.324 18.703 1 97.75 116 LEU A O 1
ATOM 855 N N . VAL A 1 117 ? 14.312 8.102 18.562 1 98 117 VAL A N 1
ATOM 856 C CA . VAL A 1 117 ? 14.469 8.484 19.969 1 98 117 VAL A CA 1
ATOM 857 C C . VAL A 1 117 ? 13.109 8.484 20.656 1 98 117 VAL A C 1
ATOM 859 O O . VAL A 1 117 ? 12.234 9.281 20.312 1 98 117 VAL A O 1
ATOM 862 N N . LEU A 1 118 ? 12.977 7.59 21.609 1 97.81 118 LEU A N 1
ATOM 863 C CA . LEU A 1 118 ? 11.734 7.508 22.375 1 97.81 118 LEU A CA 1
ATOM 864 C C . LEU A 1 118 ? 11.766 8.461 23.562 1 97.81 118 LEU A C 1
ATOM 866 O O . LEU A 1 118 ? 12.812 8.656 24.172 1 97.81 118 LEU A O 1
ATOM 870 N N . THR A 1 119 ? 10.641 9.039 23.797 1 97.81 119 THR A N 1
ATOM 871 C CA . THR A 1 119 ? 10.523 9.969 24.922 1 97.81 119 THR A CA 1
ATOM 872 C C . THR A 1 119 ? 9.5 9.477 25.938 1 97.81 119 THR A C 1
ATOM 874 O O . THR A 1 119 ? 8.766 8.516 25.672 1 97.81 119 THR A O 1
ATOM 877 N N . ASP A 1 120 ? 9.445 10.117 27.078 1 96.44 120 ASP A N 1
ATOM 878 C CA . ASP A 1 120 ? 8.516 9.781 28.156 1 96.44 120 ASP A CA 1
ATOM 879 C C . ASP A 1 120 ? 7.066 9.867 27.688 1 96.44 120 ASP A C 1
ATOM 881 O O . ASP A 1 120 ? 6.598 10.945 27.297 1 96.44 120 ASP A O 1
ATOM 885 N N . PRO A 1 121 ? 6.426 8.727 27.75 1 94.62 121 PRO A N 1
ATOM 886 C CA . PRO A 1 121 ? 5.043 8.758 27.266 1 94.62 121 PRO A CA 1
ATOM 887 C C . PRO A 1 121 ? 4.164 9.727 28.062 1 94.62 121 PRO A C 1
ATOM 889 O O . PRO A 1 121 ? 3.189 10.258 27.516 1 94.62 121 PRO A O 1
ATOM 892 N N . ALA A 1 122 ? 4.488 9.992 29.266 1 94.5 122 ALA A N 1
ATOM 893 C CA . ALA A 1 122 ? 3.701 10.891 30.109 1 94.5 122 ALA A CA 1
ATOM 894 C C . ALA A 1 122 ? 3.744 12.32 29.578 1 94.5 122 ALA A C 1
ATOM 896 O O . ALA A 1 122 ? 2.818 13.102 29.797 1 94.5 122 ALA A O 1
ATOM 897 N N . LYS A 1 123 ? 4.773 12.633 28.875 1 94.69 123 LYS A N 1
ATOM 898 C CA . LYS A 1 123 ? 4.938 13.984 28.344 1 94.69 123 LYS A CA 1
ATOM 899 C C . LYS A 1 123 ? 4.336 14.102 26.938 1 94.69 123 LYS A C 1
ATOM 901 O O . LYS A 1 123 ? 4.297 15.195 26.375 1 94.69 123 LYS A O 1
ATOM 906 N N . GLY A 1 124 ? 3.918 13.023 26.375 1 92.19 124 GLY A N 1
ATOM 907 C CA . GLY A 1 124 ? 3.262 13.023 25.062 1 92.19 124 GLY A CA 1
ATOM 908 C C . GLY A 1 124 ? 4.094 13.68 23.984 1 92.19 124 GLY A C 1
ATOM 909 O O . GLY A 1 124 ? 5.324 13.586 24 1 92.19 124 GLY A O 1
ATOM 910 N N . MET A 1 125 ? 3.389 14.266 23.078 1 92.62 125 MET A N 1
ATOM 911 C CA . MET A 1 125 ? 4.074 14.867 21.938 1 92.62 125 MET A CA 1
ATOM 912 C C . MET A 1 125 ? 4.844 16.109 22.359 1 92.62 125 MET A C 1
ATOM 914 O O . MET A 1 125 ? 5.812 16.5 21.703 1 92.62 125 MET A O 1
ATOM 918 N N . LYS A 1 126 ? 4.402 16.781 23.359 1 93.81 126 LYS A N 1
ATOM 919 C CA . LYS A 1 126 ? 5.16 17.922 23.875 1 93.81 126 LYS A CA 1
ATOM 920 C C . LYS A 1 126 ? 6.574 17.5 24.266 1 93.81 126 LYS A C 1
ATOM 922 O O . LYS A 1 126 ? 7.539 18.219 24 1 93.81 126 LYS A O 1
ATOM 927 N N . GLY A 1 127 ? 6.648 16.328 24.906 1 96.25 127 GLY A N 1
ATOM 928 C CA . GLY A 1 127 ? 7.961 15.789 25.234 1 96.25 127 GLY A CA 1
ATOM 929 C C . GLY A 1 127 ? 8.789 15.461 24 1 96.25 127 GLY A C 1
ATOM 930 O O . GLY A 1 127 ? 10 15.719 23.984 1 96.25 127 GLY A O 1
ATOM 931 N N . ALA A 1 128 ? 8.188 14.898 23.031 1 97 128 ALA A N 1
ATOM 932 C CA . ALA A 1 128 ? 8.875 14.555 21.781 1 97 128 ALA A CA 1
ATOM 933 C C . ALA A 1 128 ? 9.406 15.805 21.094 1 97 128 ALA A C 1
ATOM 935 O O . ALA A 1 128 ? 10.516 15.797 20.562 1 97 128 ALA A O 1
ATOM 936 N N . ILE A 1 129 ? 8.641 16.875 21.094 1 97.06 129 ILE A N 1
ATOM 937 C CA . ILE A 1 129 ? 9.039 18.141 20.484 1 97.06 129 ILE A CA 1
ATOM 938 C C . ILE A 1 129 ? 10.227 18.734 21.219 1 97.06 129 ILE A C 1
ATOM 940 O O . ILE A 1 129 ? 11.211 19.141 20.609 1 97.06 129 ILE A O 1
ATOM 944 N N . ALA A 1 130 ? 10.117 18.734 22.5 1 97.75 130 ALA A N 1
ATOM 945 C CA . ALA A 1 130 ? 11.219 19.266 23.312 1 97.75 130 ALA A CA 1
ATOM 946 C C . ALA A 1 130 ? 12.508 18.5 23.047 1 97.75 130 ALA A C 1
ATOM 948 O O . ALA A 1 130 ? 13.578 19.094 22.938 1 97.75 130 ALA A O 1
ATOM 949 N N . LYS A 1 131 ? 12.398 17.188 22.984 1 98.12 131 LYS A N 1
ATOM 950 C CA . LYS A 1 131 ? 13.57 16.344 22.719 1 98.12 131 LYS A CA 1
ATOM 951 C C . LYS A 1 131 ? 14.141 16.641 21.328 1 98.12 131 LYS A C 1
ATOM 953 O O . LYS A 1 131 ? 15.359 16.672 21.156 1 98.12 131 LYS A O 1
ATOM 958 N N . ALA A 1 132 ? 13.273 16.781 20.359 1 98.38 132 ALA A N 1
ATOM 959 C CA . ALA A 1 132 ? 13.711 17.109 19 1 98.38 132 ALA A CA 1
ATOM 960 C C . ALA A 1 132 ? 14.469 18.438 18.984 1 98.38 132 ALA A C 1
ATOM 962 O O . ALA A 1 132 ? 15.492 18.562 18.312 1 98.38 132 ALA A O 1
ATOM 963 N N . GLU A 1 133 ? 13.961 19.406 19.734 1 98.38 133 GLU A N 1
ATOM 964 C CA . GLU A 1 133 ? 14.625 20.703 19.828 1 98.38 133 GLU A CA 1
ATOM 965 C C . GLU A 1 133 ? 16 20.578 20.484 1 98.38 133 GLU A C 1
ATOM 967 O O . GLU A 1 133 ? 16.953 21.234 20.062 1 98.38 133 GLU A O 1
ATOM 972 N N . GLU A 1 134 ? 16.016 19.781 21.453 1 98.44 134 GLU A N 1
ATOM 973 C CA . GLU A 1 134 ? 17.297 19.531 22.125 1 98.44 134 GLU A CA 1
ATOM 974 C C . GLU A 1 134 ? 18.297 18.906 21.156 1 98.44 134 GLU A C 1
ATOM 976 O O . GLU A 1 134 ? 19.453 19.328 21.094 1 98.44 134 GLU A O 1
ATOM 981 N N . ILE A 1 135 ? 17.875 17.906 20.438 1 98.44 135 ILE A N 1
ATOM 982 C CA . ILE A 1 135 ? 18.734 17.219 19.484 1 98.44 135 ILE A CA 1
ATOM 983 C C . ILE A 1 135 ? 19.188 18.188 18.406 1 98.44 135 ILE A C 1
ATOM 985 O O . ILE A 1 135 ? 20.359 18.203 18.016 1 98.44 135 ILE A O 1
ATOM 989 N N . LEU A 1 136 ? 18.234 18.969 17.969 1 98.44 136 LEU A N 1
ATOM 990 C CA . LEU A 1 136 ? 18.562 19.969 16.938 1 98.44 136 LEU A CA 1
ATOM 991 C C . LEU A 1 136 ? 19.672 20.891 17.406 1 98.44 136 LEU A C 1
ATOM 993 O O . LEU A 1 136 ? 20.609 21.172 16.656 1 98.44 136 LEU A O 1
ATOM 997 N N . ALA A 1 137 ? 19.594 21.359 18.594 1 98.25 137 ALA A N 1
ATOM 998 C CA . ALA A 1 137 ? 20.562 22.312 19.156 1 98.25 137 ALA A CA 1
ATOM 999 C C . ALA A 1 137 ? 21.953 21.688 19.234 1 98.25 137 ALA A C 1
ATOM 1001 O O . ALA A 1 137 ? 22.953 22.391 19.172 1 98.25 137 ALA A O 1
ATOM 1002 N N . LYS A 1 138 ? 22.016 20.375 19.25 1 98.06 138 LYS A N 1
ATOM 1003 C CA . LYS A 1 138 ? 23.281 19.688 19.469 1 98.06 138 LYS A CA 1
ATOM 1004 C C . LYS A 1 138 ? 23.781 19.047 18.188 1 98.06 138 LYS A C 1
ATOM 1006 O O . LYS A 1 138 ? 24.844 18.406 18.172 1 98.06 138 LYS A O 1
ATOM 1011 N N . THR A 1 139 ? 23.047 19.172 17.125 1 98.19 139 THR A N 1
ATOM 1012 C CA . THR A 1 139 ? 23.375 18.469 15.898 1 98.19 139 THR A CA 1
ATOM 1013 C C . THR A 1 139 ? 23.875 19.438 14.82 1 98.19 139 THR A C 1
ATOM 1015 O O . THR A 1 139 ? 23.062 20.156 14.227 1 98.19 139 THR A O 1
ATOM 1018 N N . PRO A 1 140 ? 25.172 19.375 14.617 1 97 140 PRO A N 1
ATOM 1019 C CA . PRO A 1 140 ? 25.656 20.188 13.5 1 97 140 PRO A CA 1
ATOM 1020 C C . PRO A 1 140 ? 24.953 19.859 12.188 1 97 140 PRO A C 1
ATOM 1022 O O . PRO A 1 140 ? 24.734 18.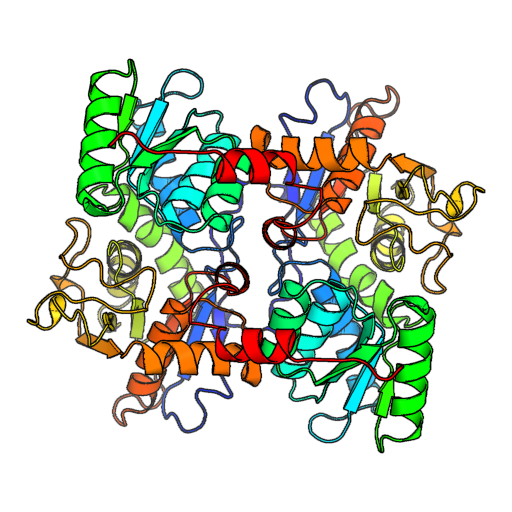688 11.875 1 97 140 PRO A O 1
ATOM 1025 N N . ASN A 1 141 ? 24.5 20.844 11.469 1 97.38 141 ASN A N 1
ATOM 1026 C CA . ASN A 1 141 ? 23.797 20.719 10.195 1 97.38 141 ASN A CA 1
ATOM 1027 C C . ASN A 1 141 ? 22.422 20.062 10.367 1 97.38 141 ASN A C 1
ATOM 1029 O O . ASN A 1 141 ? 21.922 19.406 9.445 1 97.38 141 ASN A O 1
ATOM 1033 N N . GLY A 1 142 ? 21.906 20.156 11.586 1 98.56 142 GLY A N 1
ATOM 1034 C CA . GLY A 1 142 ? 20.562 19.672 11.844 1 98.56 142 GLY A CA 1
ATOM 1035 C C . GLY A 1 142 ? 19.5 20.578 11.242 1 98.56 142 GLY A C 1
ATOM 1036 O O . GLY A 1 142 ? 19.656 21.797 11.172 1 98.56 142 GLY A O 1
ATOM 1037 N N . TYR A 1 143 ? 18.438 19.969 10.82 1 98.75 143 TYR A N 1
ATOM 1038 C CA . TYR A 1 143 ? 17.312 20.719 10.234 1 98.75 143 TYR A CA 1
ATOM 103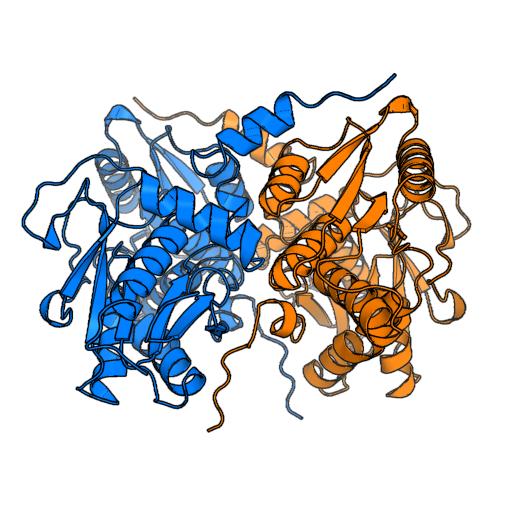9 C C . TYR A 1 143 ? 15.984 20.094 10.656 1 98.75 143 TYR A C 1
ATOM 1041 O O . TYR A 1 143 ? 15.773 18.891 10.5 1 98.75 143 TYR A O 1
ATOM 1049 N N . MET A 1 144 ? 15.102 20.891 11.219 1 98.62 144 MET A N 1
ATOM 1050 C CA . MET A 1 144 ? 13.773 20.406 11.617 1 98.62 144 MET A CA 1
ATOM 1051 C C . MET A 1 144 ? 12.734 20.781 10.57 1 98.62 144 MET A C 1
ATOM 1053 O O . MET A 1 144 ? 12.625 21.938 10.172 1 98.62 144 MET A O 1
ATOM 1057 N N . LEU A 1 145 ? 11.984 19.859 10.125 1 97.94 145 LEU A N 1
ATOM 1058 C CA . LEU A 1 145 ? 11.07 20.016 8.992 1 97.94 145 LEU A CA 1
ATOM 1059 C C . LEU A 1 145 ? 9.789 20.734 9.422 1 97.94 145 LEU A C 1
ATOM 1061 O O . LEU A 1 145 ? 9.266 21.578 8.695 1 97.94 145 LEU A O 1
ATOM 1065 N N . GLN A 1 146 ? 9.188 20.406 10.602 1 97.12 146 GLN A N 1
ATOM 1066 C CA . GLN A 1 146 ? 8.078 21.125 11.219 1 97.12 146 GLN A CA 1
ATOM 1067 C C . GLN A 1 146 ? 6.809 21.016 10.375 1 97.12 146 GLN A C 1
ATOM 1069 O O . GLN A 1 146 ? 6.297 22.031 9.891 1 97.12 146 GLN A O 1
ATOM 1074 N N . GLN A 1 147 ? 6.168 19.875 10.43 1 97.31 147 GLN A N 1
ATOM 1075 C CA . GLN A 1 147 ? 5.078 19.516 9.523 1 97.31 147 GLN A CA 1
ATOM 1076 C C . GLN A 1 147 ? 3.877 20.438 9.727 1 97.31 147 GLN A C 1
ATOM 1078 O O . GLN A 1 147 ? 3.061 20.609 8.82 1 97.31 147 GLN A O 1
ATOM 1083 N N . PHE A 1 148 ? 3.746 21.125 10.883 1 97.31 148 PHE A N 1
ATOM 1084 C CA . PHE A 1 148 ? 2.561 21.906 11.195 1 97.31 148 PHE A CA 1
ATOM 1085 C C . PHE A 1 148 ? 2.744 23.359 10.773 1 97.31 148 PHE A C 1
ATOM 1087 O O . PHE A 1 148 ? 1.78 24.141 10.734 1 97.31 148 PHE A O 1
ATOM 1094 N N . GLU A 1 149 ? 3.936 23.688 10.398 1 97.69 149 GLU A N 1
ATOM 1095 C CA . GLU A 1 149 ? 4.234 25.094 10.109 1 97.69 149 GLU A CA 1
ATOM 1096 C C . GLU A 1 149 ? 4.84 25.25 8.719 1 97.69 149 GLU A C 1
ATOM 1098 O O . GLU A 1 149 ? 4.816 26.344 8.148 1 97.69 149 GLU A O 1
ATOM 1103 N N . ASN A 1 150 ? 5.406 24.203 8.156 1 98.56 150 ASN A N 1
ATOM 1104 C CA . ASN A 1 150 ? 6.168 24.234 6.91 1 98.56 150 ASN A CA 1
ATOM 1105 C C . ASN A 1 150 ? 5.266 24.469 5.703 1 98.56 150 ASN A C 1
ATOM 1107 O O . ASN A 1 150 ? 4.41 23.625 5.391 1 98.56 150 ASN A O 1
ATOM 1111 N N . PRO A 1 151 ? 5.473 25.547 4.969 1 98.56 151 PRO A N 1
ATOM 1112 C CA . PRO A 1 151 ? 4.59 25.844 3.84 1 98.56 151 PRO A CA 1
ATOM 1113 C C . PRO A 1 151 ? 4.715 24.828 2.707 1 98.56 151 PRO A C 1
ATOM 1115 O O . PRO A 1 151 ? 3.842 24.75 1.839 1 98.56 151 PRO A O 1
ATOM 1118 N N . ALA A 1 152 ? 5.801 24.031 2.686 1 98.88 152 ALA A N 1
ATOM 1119 C CA . ALA A 1 152 ? 5.953 22.984 1.678 1 98.88 152 ALA A CA 1
ATOM 1120 C C . ALA A 1 152 ? 4.902 21.891 1.861 1 98.88 152 ALA A C 1
ATOM 1122 O O . ALA A 1 152 ? 4.645 21.109 0.942 1 98.88 152 ALA A O 1
ATOM 1123 N N . ASN A 1 153 ? 4.316 21.891 3.094 1 98.81 153 ASN A N 1
ATOM 1124 C CA . ASN A 1 153 ? 3.25 20.938 3.395 1 98.81 153 ASN A CA 1
ATOM 1125 C C . ASN A 1 153 ? 2.004 21.219 2.559 1 98.81 153 ASN A C 1
ATOM 1127 O O . ASN A 1 153 ? 1.652 20.422 1.684 1 98.81 153 ASN A O 1
ATOM 1131 N N . PRO A 1 154 ? 1.338 22.375 2.598 1 98.88 154 PRO A N 1
ATOM 1132 C CA . PRO A 1 154 ? 0.199 22.609 1.71 1 98.88 154 PRO A CA 1
ATOM 1133 C C . PRO A 1 154 ? 0.617 22.812 0.253 1 98.88 154 PRO A C 1
ATOM 1135 O O . PRO A 1 154 ? -0.17 22.531 -0.659 1 98.88 154 PRO A O 1
ATOM 1138 N N . LYS A 1 155 ? 1.841 23.188 0.019 1 98.88 155 LYS A N 1
ATOM 1139 C CA . LYS A 1 155 ? 2.32 23.469 -1.329 1 98.88 155 LYS A CA 1
ATOM 1140 C C . LYS A 1 155 ? 2.203 22.25 -2.229 1 98.88 155 LYS A C 1
ATOM 1142 O O . LYS A 1 155 ? 1.747 22.344 -3.371 1 98.88 155 LYS A O 1
ATOM 1147 N N . ILE A 1 156 ? 2.588 21.094 -1.741 1 98.94 156 ILE A N 1
ATOM 1148 C CA . ILE A 1 156 ? 2.598 19.891 -2.564 1 98.94 156 ILE A CA 1
ATOM 1149 C C . ILE A 1 156 ? 1.167 19.5 -2.93 1 98.94 156 ILE A C 1
ATOM 1151 O O . ILE A 1 156 ? 0.919 18.969 -4.012 1 98.94 156 ILE A O 1
ATOM 1155 N N . HIS A 1 157 ? 0.209 19.75 -2.064 1 98.94 157 HIS A N 1
ATOM 1156 C CA . HIS A 1 157 ? -1.186 19.438 -2.348 1 98.94 157 HIS A CA 1
ATOM 1157 C C . HIS A 1 157 ? -1.782 20.422 -3.348 1 98.94 157 HIS A C 1
ATOM 1159 O O . HIS A 1 157 ? -2.639 20.047 -4.152 1 98.94 157 HIS A O 1
ATOM 1165 N N . TYR A 1 158 ? -1.308 21.641 -3.271 1 98.94 158 TYR A N 1
ATOM 1166 C CA . TYR A 1 158 ? -1.684 22.609 -4.293 1 98.94 158 TYR A CA 1
ATOM 1167 C C . TYR A 1 158 ? -1.165 22.188 -5.664 1 98.94 158 TYR A C 1
ATOM 1169 O O . TYR A 1 158 ? -1.873 22.312 -6.664 1 98.94 158 TYR A O 1
ATOM 1177 N N . GLU A 1 159 ? 0.016 21.641 -5.695 1 98.88 159 GLU A N 1
ATOM 1178 C CA . GLU A 1 159 ? 0.705 21.375 -6.953 1 98.88 159 GLU A CA 1
ATOM 1179 C C . GLU A 1 159 ? 0.301 20.016 -7.523 1 98.88 159 GLU A C 1
ATOM 1181 O O . GLU A 1 159 ? 0.461 19.766 -8.719 1 98.88 159 GLU A O 1
ATOM 1186 N N . THR A 1 160 ? -0.21 19.094 -6.664 1 98.81 160 THR A N 1
ATOM 1187 C CA . THR A 1 160 ? -0.426 17.75 -7.156 1 98.81 160 THR A CA 1
ATOM 1188 C C . THR A 1 160 ? -1.828 17.266 -6.801 1 98.81 160 THR A C 1
ATOM 1190 O O . THR A 1 160 ? -2.688 17.141 -7.676 1 98.81 160 THR A O 1
ATOM 1193 N N . THR A 1 161 ? -2.221 17.234 -5.523 1 98.94 161 THR A N 1
ATOM 1194 C CA . THR A 1 161 ? -3.486 16.656 -5.082 1 98.94 161 THR A CA 1
ATOM 1195 C C . THR A 1 161 ? -4.664 17.375 -5.734 1 98.94 161 THR A C 1
ATOM 1197 O O . THR A 1 161 ? -5.562 16.734 -6.285 1 98.94 161 THR A O 1
ATOM 1200 N N . GLY A 1 162 ? -4.641 18.719 -5.668 1 98.88 162 GLY A N 1
ATOM 1201 C CA . GLY A 1 162 ? -5.691 19.5 -6.285 1 98.88 162 GLY A CA 1
ATOM 1202 C C . GLY A 1 162 ? -5.832 19.266 -7.773 1 98.88 162 GLY A C 1
ATOM 1203 O O . GLY A 1 162 ? -6.898 18.875 -8.25 1 98.88 162 GLY A O 1
ATOM 1204 N N . PRO A 1 163 ? -4.754 19.438 -8.523 1 98.88 163 PRO A N 1
ATOM 1205 C CA . PRO A 1 163 ? -4.777 19.188 -9.969 1 98.88 163 PRO A CA 1
ATOM 1206 C C . PRO A 1 163 ? -5.215 17.766 -10.312 1 98.88 163 PRO A C 1
ATOM 1208 O O . PRO A 1 163 ? -5.957 17.562 -11.281 1 98.88 163 PRO A O 1
ATOM 1211 N N . GLU A 1 164 ? -4.781 16.797 -9.555 1 98.75 164 GLU A N 1
ATOM 1212 C CA . GLU A 1 164 ? -5.152 15.414 -9.82 1 98.75 164 GLU A CA 1
ATOM 1213 C C . GLU A 1 164 ? -6.656 15.203 -9.656 1 98.75 164 GLU A C 1
ATOM 1215 O O . GLU A 1 164 ? -7.285 14.523 -10.469 1 98.75 164 GLU A O 1
ATOM 1220 N N . ILE A 1 165 ? -7.191 15.758 -8.602 1 98.88 165 ILE A N 1
ATOM 1221 C CA . ILE A 1 165 ? -8.625 15.625 -8.352 1 98.88 165 ILE A CA 1
ATOM 1222 C C . ILE A 1 165 ? -9.406 16.328 -9.453 1 98.88 165 ILE A C 1
ATOM 1224 O O . ILE A 1 165 ? -10.375 15.773 -9.977 1 98.88 165 ILE A O 1
ATOM 1228 N N . TRP A 1 166 ? -8.984 17.531 -9.789 1 98.75 166 TRP A N 1
ATOM 1229 C CA . TRP A 1 166 ? -9.648 18.281 -10.836 1 98.75 166 TRP A CA 1
ATOM 1230 C C . TRP A 1 166 ? -9.656 17.5 -12.148 1 98.75 166 TRP A C 1
ATOM 1232 O O . TRP A 1 166 ? -10.703 17.328 -12.766 1 98.75 166 TRP A O 1
ATOM 1242 N N . LYS A 1 167 ? -8.5 17.047 -12.547 1 98.25 167 LYS A N 1
ATOM 1243 C CA . LYS A 1 167 ? -8.375 16.281 -13.781 1 98.25 167 LYS A CA 1
ATOM 1244 C C . LYS A 1 167 ? -9.172 14.984 -13.711 1 98.25 167 LYS A C 1
ATOM 1246 O O . LYS A 1 167 ? -9.883 14.633 -14.656 1 98.25 167 LYS A O 1
ATOM 1251 N N . GLY A 1 168 ? -9.102 14.312 -12.594 1 98.38 168 GLY A N 1
ATOM 1252 C CA . GLY A 1 168 ? -9.766 13.023 -12.438 1 98.38 168 GLY A CA 1
ATOM 1253 C C . GLY A 1 168 ? -11.273 13.117 -12.484 1 98.38 168 GLY A C 1
ATOM 1254 O O . GLY A 1 168 ? -11.945 12.18 -12.922 1 98.38 168 GLY A O 1
ATOM 1255 N N . THR A 1 169 ? -11.766 14.266 -12.039 1 98.5 169 THR A N 1
ATOM 1256 C CA . THR A 1 169 ? -13.211 14.445 -12.016 1 98.5 169 THR A CA 1
ATOM 1257 C C . THR A 1 169 ? -13.688 15.148 -13.289 1 98.5 169 THR A C 1
ATOM 1259 O O . THR A 1 169 ? -14.883 15.398 -13.445 1 98.5 169 THR A O 1
ATOM 1262 N N . GLY A 1 170 ? -12.758 15.516 -14.141 1 97.69 170 GLY A N 1
ATOM 1263 C CA . GLY A 1 170 ? -13.109 16.297 -15.312 1 97.69 170 GLY A CA 1
ATOM 1264 C C . GLY A 1 170 ? -13.664 17.672 -14.969 1 97.69 170 GLY A C 1
ATOM 1265 O O . GLY A 1 170 ? -14.539 18.172 -15.672 1 97.69 170 GLY A O 1
ATOM 1266 N N . GLY A 1 171 ? -13.266 18.109 -13.852 1 97.81 171 GLY A N 1
ATOM 1267 C CA . GLY A 1 171 ? -13.711 19.422 -13.398 1 97.81 171 GLY A CA 1
ATOM 1268 C C . GLY A 1 171 ? -15.117 19.391 -12.828 1 97.81 171 GLY A C 1
ATOM 1269 O O . GLY A 1 171 ? -15.719 20.453 -12.617 1 97.81 171 GLY A O 1
ATOM 1270 N N . LYS A 1 172 ? -15.617 18.234 -12.5 1 98 172 LYS A N 1
ATOM 1271 C CA . LYS A 1 172 ? -17.031 18.109 -12.117 1 98 172 LYS A CA 1
ATOM 1272 C C . LYS A 1 172 ? -17.188 18.062 -10.602 1 98 172 LYS A C 1
ATOM 1274 O O . LYS A 1 172 ? -18.312 18 -10.094 1 98 172 LYS A O 1
ATOM 1279 N N . ILE A 1 173 ? -16.109 18.141 -9.891 1 98.75 173 ILE A N 1
ATOM 1280 C CA . ILE A 1 173 ? -16.188 18.094 -8.438 1 98.75 173 ILE A CA 1
ATOM 1281 C C . ILE A 1 173 ? -16.984 19.281 -7.918 1 98.75 173 ILE A C 1
ATOM 1283 O O . ILE A 1 173 ? -16.812 20.406 -8.383 1 98.75 173 ILE A O 1
ATOM 1287 N N . ASP A 1 174 ? -17.891 18.969 -6.91 1 98.94 174 ASP A N 1
ATOM 1288 C CA . ASP A 1 174 ? -18.656 20 -6.242 1 98.94 174 ASP A CA 1
ATOM 1289 C C . ASP A 1 174 ? -18.188 20.203 -4.805 1 98.94 174 ASP A C 1
ATOM 1291 O O . ASP A 1 174 ? -18.266 21.312 -4.266 1 98.94 174 ASP A O 1
ATOM 1295 N N . GLY A 1 175 ? -17.75 19.203 -4.168 1 98.94 175 GLY A N 1
ATOM 1296 C CA . GLY A 1 175 ? -17.312 19.25 -2.783 1 98.94 175 GLY A CA 1
ATOM 1297 C C . GLY A 1 175 ? -16.062 18.422 -2.523 1 98.94 175 GLY A C 1
ATOM 1298 O O . GLY A 1 175 ? -15.953 17.281 -2.982 1 98.94 175 GLY A O 1
ATOM 1299 N N . PHE A 1 176 ? -15.125 19.031 -1.869 1 98.94 176 PHE A N 1
ATOM 1300 C CA . PHE A 1 176 ? -13.906 18.359 -1.438 1 98.94 176 PHE A CA 1
ATOM 1301 C C . PHE A 1 176 ? -13.93 18.125 0.067 1 98.94 176 PHE A C 1
ATOM 1303 O O . PHE A 1 176 ? -14.109 19.047 0.85 1 98.94 176 PHE A O 1
ATOM 1310 N N . VAL A 1 177 ? -13.766 16.828 0.487 1 98.94 177 VAL A N 1
ATOM 1311 C CA . VAL A 1 177 ? -13.898 16.406 1.881 1 98.94 177 VAL A CA 1
ATOM 1312 C C . VAL A 1 177 ? -12.57 15.867 2.391 1 98.94 177 VAL A C 1
ATOM 1314 O O . VAL A 1 177 ? -12.047 14.891 1.848 1 98.94 177 VAL A O 1
ATOM 1317 N N . SER A 1 178 ? -12.039 16.469 3.396 1 98.81 178 SER A N 1
ATOM 1318 C CA . SER A 1 178 ? -10.742 16.047 3.918 1 98.81 178 SER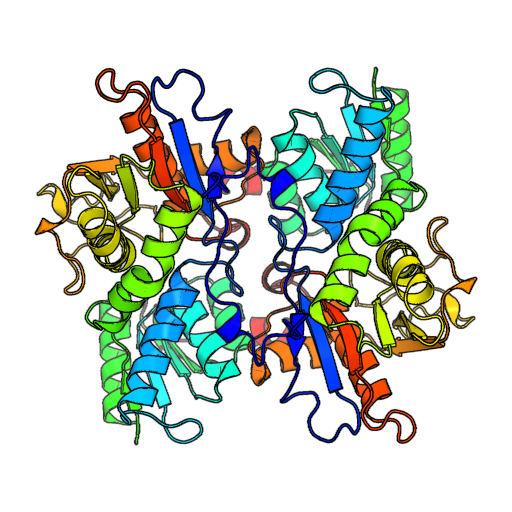 A CA 1
ATOM 1319 C C . SER A 1 178 ? -10.695 16.156 5.438 1 98.81 178 SER A C 1
ATOM 1321 O O . SER A 1 178 ? -11.133 17.156 6.004 1 98.81 178 SER A O 1
ATOM 1323 N N . GLY A 1 179 ? -10.195 15.047 6.074 1 98.5 179 GLY A N 1
ATOM 1324 C CA . GLY A 1 179 ? -9.844 15.195 7.477 1 98.5 179 GLY A CA 1
ATOM 1325 C C . GLY A 1 179 ? -8.758 16.234 7.711 1 98.5 179 GLY A C 1
ATOM 1326 O O . GLY A 1 179 ? -7.922 16.469 6.84 1 98.5 179 GLY A O 1
ATOM 1327 N N . ILE A 1 180 ? -8.781 16.797 8.914 1 98.06 180 ILE A N 1
ATOM 1328 C CA . ILE A 1 180 ? -7.82 17.844 9.219 1 98.06 180 ILE A CA 1
ATOM 1329 C C . ILE A 1 180 ? -6.82 17.359 10.258 1 98.06 180 ILE A C 1
ATOM 1331 O O . ILE A 1 180 ? -7.148 17.25 11.445 1 98.06 180 ILE A O 1
ATOM 1335 N N . GLY A 1 181 ? -5.652 17.031 9.758 1 95.81 181 GLY A N 1
ATOM 1336 C CA . GLY A 1 181 ? -4.496 16.844 10.617 1 95.81 181 GLY A CA 1
ATOM 1337 C C . GLY A 1 181 ? -3.617 18.078 10.727 1 95.81 181 GLY A C 1
ATOM 1338 O O . GLY A 1 181 ? -3.945 19.016 11.453 1 95.81 181 GLY A O 1
ATOM 1339 N N . THR A 1 182 ? -2.625 18.094 9.852 1 96.38 182 THR A N 1
ATOM 1340 C CA . THR A 1 182 ? -1.842 19.312 9.75 1 96.38 182 THR A CA 1
ATOM 1341 C C . THR A 1 182 ? -2.621 20.391 9 1 96.38 182 THR A C 1
ATOM 1343 O O . THR A 1 182 ? -2.338 21.578 9.141 1 96.38 182 THR A O 1
ATOM 1346 N N . GLY A 1 183 ? -3.525 19.984 8.234 1 97.94 183 GLY A N 1
ATOM 1347 C CA . GLY A 1 183 ? -4.332 20.922 7.477 1 97.94 183 GLY A CA 1
ATOM 1348 C C . GLY A 1 183 ? -3.77 21.203 6.098 1 97.94 183 GLY A C 1
ATOM 1349 O O . GLY A 1 183 ? -4.363 21.953 5.324 1 97.94 183 GLY A O 1
ATOM 1350 N N . GLY A 1 184 ? -2.646 20.562 5.746 1 98.62 184 GLY A N 1
ATOM 1351 C CA . GLY A 1 184 ? -1.999 20.812 4.469 1 98.62 184 GLY A CA 1
ATOM 1352 C C . GLY A 1 184 ? -2.83 20.375 3.279 1 98.62 184 GLY A C 1
ATOM 1353 O O . GLY A 1 184 ? -2.898 21.078 2.27 1 98.62 184 GLY A O 1
ATOM 1354 N N . THR A 1 185 ? -3.529 19.234 3.385 1 98.88 185 THR A N 1
ATOM 1355 C CA . THR A 1 185 ? -4.27 18.656 2.271 1 98.88 185 THR A CA 1
ATOM 1356 C C . THR A 1 185 ? -5.418 19.562 1.85 1 98.88 185 THR A C 1
ATOM 1358 O O . THR A 1 185 ? -5.492 19.984 0.694 1 98.88 185 THR A O 1
ATOM 1361 N N . ILE A 1 186 ? -6.23 19.984 2.807 1 98.88 186 ILE A N 1
ATOM 1362 C CA . ILE A 1 186 ? -7.41 20.781 2.459 1 98.88 186 ILE A CA 1
ATOM 1363 C C . ILE A 1 186 ? -6.992 22.188 2.057 1 98.88 186 ILE A C 1
ATOM 1365 O O . ILE A 1 186 ? -7.609 22.797 1.182 1 98.88 186 ILE A O 1
ATOM 1369 N N . THR A 1 187 ? -5.902 22.656 2.678 1 98.94 187 THR A N 1
ATOM 1370 C CA . THR A 1 187 ? -5.426 24 2.359 1 98.94 187 THR A CA 1
ATOM 1371 C C . THR A 1 187 ? -4.891 24.047 0.93 1 98.94 187 THR A C 1
ATOM 1373 O O . THR A 1 187 ? -5.328 24.891 0.134 1 98.94 187 THR A O 1
ATOM 1376 N N . GLY A 1 188 ? -3.959 23.141 0.616 1 98.94 188 GLY A N 1
ATOM 1377 C CA . GLY A 1 188 ? -3.336 23.172 -0.698 1 98.94 188 GLY A CA 1
ATOM 1378 C C . GLY A 1 188 ? -4.281 22.766 -1.813 1 98.94 188 GLY A C 1
ATOM 1379 O O . GLY A 1 188 ? -4.453 23.5 -2.785 1 98.94 188 GLY A O 1
ATOM 1380 N N . ALA A 1 189 ? -4.895 21.609 -1.723 1 98.94 189 ALA A N 1
ATOM 1381 C CA . ALA A 1 189 ? -5.812 21.125 -2.748 1 98.94 189 ALA A CA 1
ATOM 1382 C C . ALA A 1 189 ? -7.027 22.031 -2.877 1 98.94 189 ALA A C 1
ATOM 1384 O O . ALA A 1 189 ? -7.488 22.312 -3.986 1 98.94 189 ALA A O 1
ATOM 1385 N N . GLY A 1 190 ? -7.504 22.469 -1.712 1 98.88 190 GLY A N 1
ATOM 1386 C CA . GLY A 1 190 ? -8.664 23.359 -1.715 1 98.88 190 GLY A CA 1
ATOM 1387 C C . GLY A 1 190 ? -8.414 24.656 -2.443 1 98.88 190 GLY A C 1
ATOM 1388 O O . GLY A 1 190 ? -9.258 25.109 -3.221 1 98.88 190 GLY A O 1
ATOM 1389 N N . LYS A 1 191 ? -7.297 25.234 -2.127 1 98.88 191 LYS A N 1
ATOM 1390 C CA . LYS A 1 191 ? -6.957 26.484 -2.82 1 98.88 191 LYS A CA 1
ATOM 1391 C C . LYS A 1 191 ? -6.953 26.281 -4.332 1 98.88 191 LYS A C 1
ATOM 1393 O O . LYS A 1 191 ? -7.539 27.078 -5.07 1 98.88 191 LYS A O 1
ATOM 1398 N N . TYR A 1 192 ? -6.305 25.219 -4.812 1 98.94 192 TYR A N 1
ATOM 1399 C CA . TYR A 1 192 ? -6.254 24.938 -6.242 1 98.94 192 TYR A CA 1
ATOM 1400 C C . TYR A 1 192 ? -7.66 24.75 -6.809 1 98.94 192 TYR A C 1
ATOM 1402 O O . TYR A 1 192 ? -7.996 25.344 -7.84 1 98.94 192 TYR A O 1
ATOM 1410 N N . LEU A 1 193 ? -8.477 23.922 -6.172 1 98.94 193 LEU A N 1
ATOM 1411 C CA . LEU A 1 193 ? -9.805 23.594 -6.668 1 98.94 193 LEU A CA 1
ATOM 1412 C C . LEU A 1 193 ? -10.672 24.859 -6.77 1 98.94 193 LEU A C 1
ATOM 1414 O O . LEU A 1 193 ? -11.359 25.047 -7.77 1 98.94 193 LEU A O 1
ATOM 1418 N N . LYS A 1 194 ? -10.594 25.719 -5.762 1 98.88 194 LYS A N 1
ATOM 1419 C CA . LYS A 1 194 ? -11.383 26.953 -5.773 1 98.88 194 LYS A CA 1
ATOM 1420 C C . LYS A 1 194 ? -10.906 27.906 -6.863 1 98.88 194 LYS A C 1
ATOM 1422 O O . LYS A 1 194 ? -11.695 28.688 -7.395 1 98.88 194 LYS A O 1
ATOM 1427 N N . GLU A 1 195 ? -9.625 27.859 -7.141 1 98.88 195 GLU A N 1
ATOM 1428 C CA . GLU A 1 195 ? -9.094 28.672 -8.234 1 98.88 195 GLU A CA 1
ATOM 1429 C C . GLU A 1 195 ? -9.609 28.188 -9.578 1 98.88 195 GLU A C 1
ATOM 1431 O O . GLU A 1 195 ? -9.727 28.969 -10.523 1 98.88 195 GLU A O 1
ATOM 1436 N N . GLN A 1 196 ? -9.891 26.906 -9.742 1 98.81 196 GLN A N 1
ATOM 1437 C CA . GLN A 1 196 ? -10.469 26.375 -10.969 1 98.81 196 GLN A CA 1
ATOM 1438 C C . GLN A 1 196 ? -11.961 26.688 -11.055 1 98.81 196 GLN A C 1
ATOM 1440 O O . GLN A 1 196 ? -12.469 27 -12.141 1 98.81 196 GLN A O 1
ATOM 1445 N N . ASN A 1 197 ? -12.633 26.594 -9.953 1 98.75 197 ASN A N 1
ATOM 1446 C CA . ASN A 1 197 ? -14.062 26.844 -9.812 1 98.75 197 ASN A CA 1
ATOM 1447 C C . ASN A 1 197 ? -14.422 27.281 -8.398 1 98.75 197 ASN A C 1
ATOM 1449 O O . ASN A 1 197 ? -14.453 26.484 -7.477 1 98.75 197 ASN A O 1
ATOM 1453 N N . ALA A 1 198 ? -14.766 28.5 -8.211 1 98.38 198 ALA A N 1
ATOM 1454 C CA . ALA A 1 198 ? -15.008 29.125 -6.914 1 98.38 198 ALA A CA 1
ATOM 1455 C C . ALA A 1 198 ? -16.234 28.5 -6.23 1 98.38 198 ALA A C 1
ATOM 1457 O O . ALA A 1 198 ? -16.438 28.703 -5.031 1 98.38 198 ALA A O 1
ATOM 1458 N N . ASN A 1 199 ? -17 27.781 -6.988 1 98.38 199 ASN A N 1
ATOM 1459 C CA . ASN A 1 199 ? -18.203 27.172 -6.434 1 98.38 199 ASN A CA 1
ATOM 1460 C C . ASN A 1 199 ? -17.906 25.844 -5.73 1 98.38 199 ASN A C 1
ATOM 1462 O O . ASN A 1 199 ? -18.75 25.297 -5.031 1 98.38 199 ASN A O 1
ATOM 1466 N N . VAL A 1 200 ? -16.703 25.312 -5.918 1 98.88 200 VAL A N 1
ATOM 1467 C CA . VAL A 1 200 ? -16.344 24.094 -5.191 1 98.88 200 VAL A CA 1
ATOM 1468 C C . VAL A 1 200 ? -16.344 24.375 -3.691 1 98.88 200 VAL A C 1
ATOM 1470 O O . VAL A 1 200 ? -15.773 25.359 -3.234 1 98.88 200 VAL A O 1
ATOM 1473 N N . LYS A 1 201 ? -17 23.562 -2.945 1 98.94 201 LYS A N 1
ATOM 1474 C CA . LYS A 1 201 ? -17.047 23.703 -1.493 1 98.94 201 LYS A CA 1
ATOM 1475 C C . LYS A 1 201 ? -16.016 22.797 -0.812 1 98.94 201 LYS A C 1
ATOM 1477 O O . LYS A 1 201 ? -15.805 21.672 -1.233 1 98.94 201 LYS A O 1
ATOM 1482 N N . LEU A 1 202 ? -15.391 23.359 0.182 1 98.94 202 LEU A N 1
ATOM 1483 C CA . LEU A 1 202 ? -14.414 22.625 0.968 1 98.94 202 LEU A CA 1
ATOM 1484 C C . LEU A 1 202 ? -14.984 22.234 2.326 1 98.94 202 LEU A C 1
ATOM 1486 O O . LEU A 1 202 ? -15.484 23.094 3.062 1 98.94 202 LEU A O 1
ATOM 1490 N N . TYR A 1 203 ? -14.938 20.969 2.609 1 98.94 203 TYR A N 1
ATOM 1491 C CA . TYR A 1 203 ? -15.453 20.422 3.859 1 98.94 203 TYR A CA 1
ATOM 1492 C C . TYR A 1 203 ? -14.336 19.812 4.695 1 98.94 203 TYR A C 1
ATOM 1494 O O . TYR A 1 203 ? -13.727 18.812 4.293 1 98.94 203 TYR A O 1
ATOM 1502 N N . GLY A 1 204 ? -14.031 20.422 5.824 1 98.81 204 GLY A N 1
ATOM 1503 C CA . GLY A 1 204 ? -13.117 19.828 6.789 1 98.81 204 GLY A CA 1
ATOM 1504 C C . GLY A 1 204 ? -13.797 18.844 7.719 1 98.81 204 GLY A C 1
ATOM 1505 O O . GLY A 1 204 ? -14.93 19.062 8.148 1 98.81 204 GLY A O 1
ATOM 1506 N N . VAL A 1 205 ? -13.102 17.766 8.047 1 98.88 205 VAL A N 1
ATOM 1507 C CA . VAL A 1 205 ? -13.648 16.75 8.945 1 98.88 205 VAL A CA 1
ATOM 1508 C C . VAL A 1 205 ? -12.852 16.719 10.25 1 98.88 205 VAL A C 1
ATOM 1510 O O . VAL A 1 205 ? -11.617 16.688 10.227 1 98.88 205 VAL A O 1
ATOM 1513 N N . GLU A 1 206 ? -13.492 16.828 11.383 1 98.5 206 GLU A N 1
ATOM 1514 C CA . GLU A 1 206 ? -12.852 16.672 12.688 1 98.5 206 GLU A CA 1
ATOM 1515 C C . GLU A 1 206 ? -13.664 15.766 13.602 1 98.5 206 GLU A C 1
ATOM 1517 O O . GLU A 1 206 ? -14.859 15.57 13.383 1 98.5 206 GLU A O 1
ATOM 1522 N N . PRO A 1 207 ? -13 15.125 14.578 1 98.62 207 PRO A N 1
ATOM 1523 C CA . PRO A 1 207 ? -13.734 14.289 15.531 1 98.62 207 PRO A CA 1
ATOM 1524 C C . PRO A 1 207 ? -14.703 15.086 16.391 1 98.62 207 PRO A C 1
ATOM 1526 O O . PRO A 1 207 ? -14.375 16.188 16.844 1 98.62 207 PRO A O 1
ATOM 1529 N N . VAL A 1 208 ? -15.828 14.469 16.609 1 98.31 208 VAL A N 1
ATOM 1530 C CA . VAL A 1 208 ? -16.797 15.055 17.547 1 98.31 208 VAL A CA 1
ATOM 1531 C C . VAL A 1 208 ? -16.125 15.289 18.906 1 98.31 208 VAL A C 1
ATOM 1533 O O . VAL A 1 208 ? -16.391 16.297 19.562 1 98.31 208 VAL A O 1
ATOM 1536 N N . GLU A 1 209 ? -15.195 14.508 19.25 1 98 209 GLU A N 1
ATOM 1537 C CA . GLU A 1 209 ? -14.586 14.492 20.578 1 98 209 GLU A CA 1
ATOM 1538 C C . GLU A 1 209 ? -13.5 15.555 20.688 1 98 209 GLU A C 1
ATOM 1540 O O . GLU A 1 209 ? -13.023 15.852 21.797 1 98 209 GLU A O 1
ATOM 1545 N N . SER A 1 210 ? -13.109 16.125 19.625 1 96.75 210 SER A N 1
ATOM 1546 C CA . SER A 1 210 ? -12.07 17.141 19.547 1 96.75 210 SER A CA 1
ATOM 1547 C C . SER A 1 210 ? -12.375 18.172 18.469 1 96.75 210 SER A C 1
ATOM 1549 O O . SER A 1 210 ? -11.555 18.391 17.562 1 96.75 210 SER A O 1
ATOM 1551 N N . ALA A 1 211 ? -13.469 18.891 18.625 1 96 211 ALA A N 1
ATOM 1552 C CA . ALA A 1 211 ? -14.023 19.703 17.547 1 96 211 ALA A CA 1
ATOM 1553 C C . ALA A 1 211 ? -13.609 21.172 17.719 1 96 211 ALA A C 1
ATOM 1555 O O . ALA A 1 211 ? -14.461 22.047 17.859 1 96 211 ALA A O 1
ATOM 1556 N N . ILE A 1 212 ? -12.391 21.484 17.5 1 95.56 212 ILE A N 1
ATOM 1557 C CA . ILE A 1 212 ? -11.836 22.797 17.797 1 95.56 212 ILE A CA 1
ATOM 1558 C C . ILE A 1 212 ? -12.281 23.797 16.75 1 95.56 212 ILE A C 1
ATOM 1560 O O . ILE A 1 212 ? -12.555 24.969 17.062 1 95.56 212 ILE A O 1
ATOM 1564 N N . LEU A 1 213 ? -12.32 23.375 15.469 1 96.25 213 LEU A N 1
ATOM 1565 C CA . LEU A 1 213 ? -12.703 24.281 14.398 1 96.25 213 LEU A CA 1
ATOM 1566 C C . LEU A 1 213 ? -14.18 24.656 14.5 1 96.25 213 LEU A C 1
ATOM 1568 O O . LEU A 1 213 ? -14.609 25.688 13.977 1 96.25 213 LEU A O 1
ATOM 1572 N N . SER A 1 214 ? -14.844 23.812 15.195 1 95.69 214 SER A N 1
ATOM 1573 C CA . SER A 1 214 ? -16.281 24.047 15.406 1 95.69 214 SER A CA 1
ATOM 1574 C C . SER A 1 214 ? -16.531 24.797 16.703 1 95.69 214 SER A C 1
ATOM 1576 O O . SER A 1 214 ? -17.672 24.938 17.125 1 95.69 214 SER A O 1
ATOM 1578 N N . GLY A 1 215 ? -15.469 25.203 17.359 1 94.56 215 GLY A N 1
ATOM 1579 C CA . GLY A 1 215 ? -15.602 26.016 18.562 1 94.56 215 GLY A CA 1
ATOM 1580 C C . GLY A 1 215 ? -15.539 25.203 19.844 1 94.56 215 GLY A C 1
ATOM 1581 O O . GLY A 1 215 ? -15.68 25.734 20.938 1 94.56 215 GLY A O 1
ATOM 1582 N N . GLY A 1 216 ? -15.312 23.922 19.703 1 95.06 216 GLY A N 1
ATOM 1583 C CA . GLY A 1 216 ? -15.219 23.062 20.859 1 95.06 216 GLY A CA 1
ATOM 1584 C C . GLY A 1 216 ? -13.812 22.969 21.438 1 95.06 216 GLY A C 1
ATOM 1585 O O . GLY A 1 216 ? -12.945 23.781 21.078 1 95.06 216 GLY A O 1
ATOM 1586 N N . LYS A 1 217 ? -13.648 22.125 22.438 1 95.56 217 LYS A N 1
ATOM 1587 C CA . LYS A 1 217 ? -12.367 21.906 23.109 1 95.56 217 LYS A CA 1
ATOM 1588 C C . LYS A 1 217 ? -11.672 20.656 22.578 1 95.56 217 LYS A C 1
ATOM 1590 O O . LYS A 1 217 ? -12.328 19.734 22.078 1 95.56 217 LYS A O 1
ATOM 1595 N N . PRO A 1 218 ? -10.398 20.688 22.672 1 95.88 218 PRO A N 1
ATOM 1596 C CA . PRO A 1 218 ? -9.695 19.438 22.344 1 95.88 218 PRO A CA 1
ATOM 1597 C C . PRO A 1 218 ? -10.047 18.297 23.281 1 95.88 218 PRO A C 1
ATOM 1599 O O . PRO A 1 218 ? -10.359 18.531 24.453 1 95.88 218 PRO A O 1
ATOM 1602 N N . GLY A 1 219 ? -10.039 17.109 22.812 1 95.06 219 GLY A N 1
ATOM 1603 C CA . GLY A 1 219 ? -10.305 15.922 23.609 1 95.06 219 GLY A CA 1
ATOM 1604 C C . GLY A 1 219 ? -9.781 14.648 22.969 1 95.06 219 GLY A C 1
ATOM 1605 O O . GLY A 1 219 ? -9.461 14.633 21.781 1 95.06 219 GLY A O 1
ATOM 1606 N N . PRO A 1 220 ? -9.609 13.648 23.797 1 95 220 PRO A N 1
ATOM 1607 C CA . PRO A 1 220 ? -9.164 12.367 23.25 1 95 220 PRO A CA 1
ATOM 1608 C C . PRO A 1 220 ? -10.156 11.766 22.266 1 95 220 PRO A C 1
ATOM 1610 O O . PRO A 1 220 ? -11.367 11.898 22.453 1 95 220 PRO A O 1
ATOM 1613 N N . HIS A 1 221 ? -9.711 11.227 21.281 1 96.88 221 HIS A N 1
ATOM 1614 C CA . HIS A 1 221 ? -10.508 10.523 20.281 1 96.88 221 HIS A CA 1
ATOM 1615 C C . HIS A 1 221 ? -9.703 9.406 19.625 1 96.88 221 HIS A C 1
ATOM 1617 O O . HIS A 1 221 ? -8.508 9.25 19.906 1 96.88 221 HIS A O 1
ATOM 1623 N N . LYS A 1 222 ? -10.336 8.586 18.719 1 96.56 222 LYS A N 1
ATOM 1624 C CA . LYS A 1 222 ? -9.711 7.375 18.203 1 96.56 222 LYS A CA 1
ATOM 1625 C C . LYS A 1 222 ? -9.352 7.527 16.734 1 96.56 222 LYS A C 1
ATOM 1627 O O . LYS A 1 222 ? -8.867 6.582 16.094 1 96.56 222 LYS A O 1
ATOM 1632 N N . ILE A 1 223 ? -9.586 8.672 16.141 1 97.19 223 ILE A N 1
ATOM 1633 C CA . ILE A 1 223 ? -9.383 8.844 14.703 1 97.19 223 ILE A CA 1
ATOM 1634 C C . ILE A 1 223 ? -7.953 9.32 14.438 1 97.19 223 ILE A C 1
ATOM 1636 O O . ILE A 1 223 ? -7.707 10.516 14.297 1 97.19 223 ILE A O 1
ATOM 1640 N N . GLN A 1 224 ? -7.094 8.422 14.281 1 90.75 224 GLN A N 1
ATOM 1641 C CA . GLN A 1 224 ? -5.68 8.711 14.078 1 90.75 224 GLN A CA 1
ATOM 1642 C C . GLN A 1 224 ? -5.461 9.508 12.797 1 90.75 224 GLN A C 1
ATOM 1644 O O . GLN A 1 224 ? -6.043 9.195 11.758 1 90.75 224 GLN A O 1
ATOM 1649 N N . GLY A 1 225 ? -4.684 10.555 12.844 1 91.75 225 GLY A N 1
ATOM 1650 C CA . GLY A 1 225 ? -4.285 11.32 11.672 1 91.75 225 GLY A CA 1
ATOM 1651 C C . GLY A 1 225 ? -4.973 12.664 11.578 1 91.75 225 GLY A C 1
ATOM 1652 O O . GLY A 1 225 ? -4.555 13.531 10.805 1 91.75 225 GLY A O 1
ATOM 1653 N N . ILE A 1 226 ? -6.051 12.812 12.352 1 96.25 226 ILE A N 1
ATOM 1654 C CA . ILE A 1 226 ? -6.73 14.102 12.297 1 96.25 226 ILE A CA 1
ATOM 1655 C C . ILE A 1 226 ? -7.043 14.57 13.719 1 96.25 226 ILE A C 1
ATOM 1657 O O . ILE A 1 226 ? -6.715 13.891 14.688 1 96.25 226 ILE A O 1
ATOM 1661 N N . GLY A 1 227 ? -7.508 15.773 13.875 1 94.12 227 GLY A N 1
ATOM 1662 C CA . GLY A 1 227 ? -7.906 16.312 15.164 1 94.12 227 GLY A CA 1
ATOM 1663 C C . GLY A 1 227 ? -6.742 16.469 16.125 1 94.12 227 GLY A C 1
ATOM 1664 O O . GLY A 1 227 ? -6.77 15.938 17.234 1 94.12 227 GLY A O 1
ATOM 1665 N N . ALA A 1 228 ? -5.73 17.219 15.812 1 88.38 228 ALA A N 1
ATOM 1666 C CA . ALA A 1 228 ? -4.488 17.344 16.562 1 88.38 228 ALA A CA 1
ATOM 1667 C C . ALA A 1 228 ? -4.715 18.094 17.891 1 88.38 228 ALA A C 1
ATOM 1669 O O . ALA A 1 228 ? -3.846 18.094 18.766 1 88.38 228 ALA A O 1
ATOM 1670 N N . GLY A 1 229 ? -5.828 18.703 18.062 1 91.44 229 GLY A N 1
ATOM 1671 C CA . GLY A 1 229 ? -6.141 19.391 19.297 1 91.44 229 GLY A CA 1
ATOM 1672 C C . GLY A 1 229 ? -5.762 20.859 19.281 1 91.44 229 GLY A C 1
ATOM 1673 O O . GLY A 1 229 ? -5.859 21.547 20.297 1 91.44 229 GLY A O 1
ATOM 1674 N N . PHE A 1 230 ? -5.285 21.359 18.219 1 94.25 230 PHE A N 1
ATOM 1675 C CA . PHE A 1 230 ? -4.984 22.75 17.953 1 94.25 230 PHE A CA 1
ATOM 1676 C C . PHE A 1 230 ? -5.121 23.078 16.469 1 94.25 230 PHE A C 1
ATOM 1678 O O . PHE A 1 230 ? -5.305 22.172 15.648 1 94.25 230 PHE A O 1
ATOM 1685 N N . ILE A 1 231 ? -5.137 24.297 16.141 1 96.56 231 ILE A N 1
ATOM 1686 C CA . ILE A 1 231 ? -5.195 24.719 14.75 1 96.56 231 ILE A CA 1
ATOM 1687 C C . ILE A 1 231 ? -3.779 24.922 14.211 1 96.56 231 ILE A C 1
ATOM 1689 O O . ILE A 1 231 ? -3.094 25.875 14.586 1 96.56 231 ILE A O 1
ATOM 1693 N N . PRO A 1 232 ? -3.361 24.062 13.344 1 96.25 232 PRO A N 1
ATOM 1694 C CA . PRO A 1 232 ? -2 24.219 12.82 1 96.25 232 PRO A CA 1
ATOM 1695 C C . PRO A 1 232 ? -1.827 25.484 11.977 1 96.25 232 PRO A C 1
ATOM 1697 O O . PRO A 1 232 ? -2.777 25.922 11.328 1 96.25 232 PRO A O 1
ATOM 1700 N N . SER A 1 233 ? -0.612 25.969 11.914 1 96.69 233 SER A N 1
ATOM 1701 C CA . SER A 1 233 ? -0.306 27.203 11.203 1 96.69 233 SER A CA 1
ATOM 1702 C C . SER A 1 233 ? -0.511 27.047 9.703 1 96.69 233 SER A C 1
ATOM 1704 O O . SER A 1 233 ? -0.839 28.016 9.008 1 96.69 233 SER A O 1
ATOM 1706 N N . VAL A 1 234 ? -0.383 25.859 9.195 1 97.44 234 VAL A N 1
ATOM 1707 C CA . VAL A 1 234 ? -0.451 25.672 7.75 1 97.44 234 VAL A CA 1
ATOM 1708 C C . VAL A 1 234 ? -1.909 25.594 7.309 1 97.44 234 VAL A C 1
ATOM 1710 O O . VAL A 1 234 ? -2.211 25.688 6.117 1 97.44 234 VAL A O 1
ATOM 1713 N N . LEU A 1 235 ? -2.814 25.406 8.219 1 98.44 235 LEU A N 1
ATOM 1714 C CA . LEU A 1 235 ? -4.23 25.312 7.879 1 98.44 235 LEU A CA 1
ATOM 1715 C C . LEU A 1 235 ? -4.805 26.688 7.566 1 98.44 235 LEU A C 1
ATOM 1717 O O . LEU A 1 235 ? -4.727 27.594 8.391 1 98.44 235 LEU A O 1
ATOM 1721 N N . ASN A 1 236 ? -5.336 26.844 6.383 1 98.56 236 ASN A N 1
ATOM 1722 C CA . ASN A 1 236 ? -6.102 28.047 6.059 1 98.56 236 ASN A CA 1
ATOM 1723 C C . ASN A 1 236 ? -7.59 27.844 6.344 1 98.56 236 ASN A C 1
ATOM 1725 O O . ASN A 1 236 ? -8.344 27.406 5.473 1 98.56 236 ASN A O 1
ATOM 1729 N N . VAL A 1 237 ? -7.969 28.234 7.488 1 98.06 237 VAL A N 1
ATOM 1730 C CA . VAL A 1 237 ? -9.328 28 7.977 1 98.06 237 VAL A CA 1
ATOM 1731 C C . VAL A 1 237 ? -10.328 28.75 7.102 1 98.06 237 VAL A C 1
ATOM 1733 O O . VAL A 1 237 ? -11.445 28.281 6.895 1 98.06 237 VAL A O 1
ATOM 1736 N N . ASP A 1 238 ? -9.953 29.859 6.523 1 97.69 238 ASP A N 1
ATOM 1737 C CA . ASP A 1 238 ? -10.852 30.719 5.762 1 97.69 238 ASP A CA 1
ATOM 1738 C C . ASP A 1 238 ? -11.305 30.047 4.473 1 97.69 238 ASP A C 1
ATOM 1740 O O . ASP A 1 238 ? -12.305 30.438 3.877 1 97.69 238 ASP A O 1
ATOM 1744 N N . LEU A 1 239 ? -10.578 29.031 4.051 1 98.25 239 LEU A N 1
ATOM 1745 C CA . LEU A 1 239 ? -10.914 28.328 2.822 1 98.25 239 LEU A CA 1
ATOM 1746 C C . LEU A 1 239 ? -12.055 27.344 3.059 1 98.25 239 LEU A C 1
ATOM 1748 O O . LEU A 1 239 ? -12.703 26.891 2.109 1 98.25 239 LEU A O 1
ATOM 1752 N N . ILE A 1 240 ? -12.281 26.984 4.281 1 98.69 240 ILE A N 1
ATOM 1753 C CA . ILE A 1 240 ? -13.211 25.906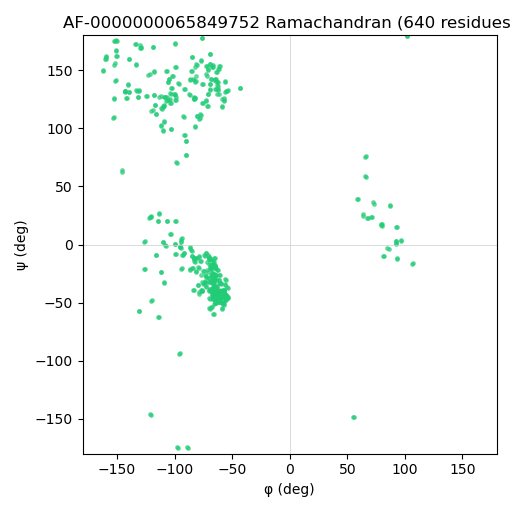 4.613 1 98.69 240 ILE A CA 1
ATOM 1754 C C . ILE A 1 240 ? -14.641 26.453 4.641 1 98.69 240 ILE A C 1
ATOM 1756 O O . ILE A 1 240 ? -14.93 27.422 5.348 1 98.69 240 ILE A O 1
ATOM 1760 N N . ASP A 1 241 ? -15.469 25.828 3.916 1 98.81 241 ASP A N 1
ATOM 1761 C CA . ASP A 1 241 ? -16.859 26.266 3.85 1 98.81 241 ASP A CA 1
ATOM 1762 C C . ASP A 1 241 ? -17.672 25.703 5.016 1 98.81 241 ASP A C 1
ATOM 1764 O O . ASP A 1 241 ? -18.562 26.359 5.535 1 98.81 241 ASP A O 1
ATOM 1768 N N . GLU A 1 242 ? -17.438 24.5 5.391 1 98.69 242 GLU A N 1
ATOM 1769 C CA . GLU A 1 242 ? -18.141 23.812 6.469 1 98.69 242 GLU A CA 1
ATOM 1770 C C . GLU A 1 242 ? -17.25 22.766 7.133 1 98.69 242 GLU A C 1
ATOM 1772 O O . GLU A 1 242 ? -16.422 22.125 6.473 1 98.69 242 GLU A O 1
ATOM 1777 N N . VAL A 1 243 ? -17.359 22.641 8.414 1 98.69 243 VAL A N 1
ATOM 1778 C CA . VAL A 1 243 ? -16.703 21.562 9.156 1 98.69 243 VAL A CA 1
ATOM 1779 C C . VAL A 1 243 ? -17.719 20.5 9.539 1 98.69 243 VAL A C 1
ATOM 1781 O O . VAL A 1 243 ? -18.75 20.812 10.141 1 98.69 243 VAL A O 1
ATOM 1784 N N . VAL A 1 244 ? -17.484 19.297 9.102 1 98.75 244 VAL A N 1
ATOM 1785 C CA . VAL A 1 244 ? -18.344 18.156 9.422 1 98.75 244 VAL A CA 1
ATOM 1786 C C . VAL A 1 244 ? -17.734 17.359 10.57 1 98.75 244 VAL A C 1
ATOM 1788 O O . VAL A 1 244 ? -16.562 16.969 10.508 1 98.75 244 VAL A O 1
ATOM 1791 N N . GLN A 1 245 ? -18.5 17.172 11.617 1 98.62 245 GLN A N 1
ATOM 1792 C CA . GLN A 1 245 ? -18.031 16.391 12.758 1 98.62 245 GLN A CA 1
ATOM 1793 C C . GLN A 1 245 ? -18.422 14.93 12.617 1 98.62 245 GLN A C 1
ATOM 1795 O O . GLN A 1 245 ? -19.547 14.617 12.203 1 98.62 245 GLN A O 1
ATOM 1800 N N . VAL A 1 246 ? -17.469 14.062 12.867 1 98.75 246 VAL A N 1
ATOM 1801 C CA . VAL A 1 246 ? -17.688 12.625 12.82 1 98.75 246 VAL A CA 1
ATOM 1802 C C . VAL A 1 246 ? -17.141 11.977 14.086 1 98.75 246 VAL A C 1
ATOM 1804 O O . VAL A 1 246 ? -16.031 12.289 14.523 1 98.75 246 VAL A O 1
ATOM 1807 N N . SER A 1 247 ? -17.906 11.094 14.734 1 98.75 247 SER A N 1
ATOM 1808 C CA . SER A 1 247 ? -17.438 10.445 15.953 1 98.75 247 SER A CA 1
ATOM 1809 C C . SER A 1 247 ? -16.438 9.328 15.648 1 98.75 247 SER A C 1
ATOM 1811 O O . SER A 1 247 ? -16.422 8.797 14.539 1 98.75 247 SER A O 1
ATOM 1813 N N . SER A 1 248 ? -15.656 9 16.672 1 98.56 248 SER A N 1
ATOM 1814 C CA . SER A 1 248 ? -14.727 7.883 16.562 1 98.56 248 SER A CA 1
ATOM 1815 C C . SER A 1 248 ? -15.453 6.605 16.141 1 98.56 248 SER A C 1
ATOM 1817 O O . SER A 1 248 ? -15 5.887 15.25 1 98.56 248 SER A O 1
ATOM 1819 N N . ASP A 1 249 ? -16.562 6.328 16.75 1 98.5 249 ASP A N 1
ATOM 1820 C CA . ASP A 1 249 ? -17.297 5.09 16.484 1 98.5 249 ASP A CA 1
ATOM 1821 C C . ASP A 1 249 ? -17.828 5.062 15.055 1 98.5 249 ASP A C 1
ATOM 1823 O O . ASP A 1 249 ? -17.75 4.035 14.375 1 98.5 249 ASP A O 1
ATOM 1827 N N . GLU A 1 250 ? -18.375 6.203 14.633 1 98.56 250 GLU A N 1
ATOM 1828 C CA . GLU A 1 250 ? -18.859 6.312 13.258 1 98.56 250 GLU A CA 1
ATOM 1829 C C . GLU A 1 250 ? -17.75 6.09 12.25 1 98.56 250 GLU A C 1
ATOM 1831 O O . GLU A 1 250 ? -17.938 5.426 11.234 1 98.56 250 GLU A O 1
ATOM 1836 N N . SER A 1 251 ? -16.625 6.68 12.523 1 98.75 251 SER A N 1
ATOM 1837 C CA . SER A 1 251 ? -15.461 6.57 11.656 1 98.75 251 SER A CA 1
ATOM 1838 C C . SER A 1 251 ? -14.992 5.125 11.539 1 98.75 251 SER A C 1
ATOM 1840 O O . SER A 1 251 ? -14.742 4.637 10.43 1 98.75 251 SER A O 1
ATOM 1842 N N . ILE A 1 252 ? -14.883 4.441 12.641 1 98.62 252 ILE A N 1
ATOM 1843 C CA . ILE A 1 252 ? -14.414 3.062 12.703 1 98.62 252 ILE A CA 1
ATOM 1844 C C . ILE A 1 252 ? -15.398 2.15 11.977 1 98.62 252 ILE A C 1
ATOM 1846 O O . ILE A 1 252 ? -15 1.32 11.156 1 98.62 252 ILE A O 1
ATOM 1850 N N . ASP A 1 253 ? -16.672 2.34 12.234 1 98.56 253 ASP A N 1
ATOM 1851 C CA . ASP A 1 253 ? -17.703 1.529 11.594 1 98.56 253 ASP A CA 1
ATOM 1852 C C . ASP A 1 253 ? -17.672 1.709 10.078 1 98.56 253 ASP A C 1
ATOM 1854 O O . ASP A 1 253 ? -17.75 0.731 9.328 1 98.56 253 ASP A O 1
ATOM 1858 N N . MET A 1 254 ? -17.547 2.939 9.641 1 98.88 254 MET A N 1
ATOM 1859 C CA . MET A 1 254 ? -17.531 3.207 8.203 1 98.88 254 MET A CA 1
ATOM 1860 C C . MET A 1 254 ? -16.281 2.59 7.562 1 98.88 254 MET A C 1
ATOM 1862 O O . MET A 1 254 ? -16.375 2.014 6.477 1 98.88 254 MET A O 1
ATOM 1866 N N . ALA A 1 255 ? -15.133 2.713 8.242 1 98.81 255 ALA A N 1
ATOM 1867 C CA . ALA A 1 255 ? -13.922 2.092 7.707 1 98.81 255 ALA A CA 1
ATOM 1868 C C . ALA A 1 255 ? -14.117 0.589 7.52 1 98.81 255 ALA A C 1
ATOM 1870 O O . ALA A 1 255 ? -13.695 0.025 6.508 1 98.81 255 ALA A O 1
ATOM 1871 N N . ARG A 1 256 ? -14.789 -0.058 8.445 1 98.44 256 ARG A N 1
ATOM 1872 C CA . ARG A 1 256 ? -15.062 -1.489 8.352 1 98.44 256 ARG A CA 1
ATOM 1873 C C . ARG A 1 256 ? -16.016 -1.791 7.211 1 98.44 256 ARG A C 1
ATOM 1875 O O . ARG A 1 256 ? -15.82 -2.748 6.457 1 98.44 256 ARG A O 1
ATOM 1882 N N . GLN A 1 257 ? -17.016 -0.949 7.031 1 98.56 257 GLN A N 1
ATOM 1883 C CA . GLN A 1 257 ? -17.984 -1.137 5.957 1 98.56 257 GLN A CA 1
ATOM 1884 C C . GLN A 1 257 ? -17.328 -0.968 4.59 1 98.56 257 GLN A C 1
ATOM 1886 O O . GLN A 1 257 ? -17.703 -1.647 3.629 1 98.56 257 GLN A O 1
ATOM 1891 N N . LEU A 1 258 ? -16.375 -0.042 4.5 1 98.81 258 LEU A N 1
ATOM 1892 C CA . LEU A 1 258 ? -15.648 0.162 3.244 1 98.81 258 LEU A CA 1
ATOM 1893 C C . LEU A 1 258 ? -14.922 -1.107 2.822 1 98.81 258 LEU A C 1
ATOM 1895 O O . LEU A 1 258 ? -14.875 -1.438 1.636 1 98.81 258 LEU A O 1
ATOM 1899 N N . ALA A 1 259 ? -14.312 -1.826 3.771 1 98.56 259 ALA A N 1
ATOM 1900 C CA . ALA A 1 259 ? -13.648 -3.088 3.457 1 98.56 259 ALA A CA 1
ATOM 1901 C C . ALA A 1 259 ? -14.656 -4.145 3.02 1 98.56 259 ALA A C 1
ATOM 1903 O O . ALA A 1 259 ? -14.469 -4.805 1.993 1 98.56 259 ALA A O 1
ATOM 1904 N N . LEU A 1 260 ? -15.773 -4.227 3.725 1 97.75 260 LEU A N 1
ATOM 1905 C CA . LEU A 1 260 ? -16.766 -5.273 3.543 1 97.75 260 LEU A CA 1
ATOM 1906 C C . LEU A 1 260 ? -17.547 -5.062 2.248 1 97.75 260 LEU A C 1
ATOM 1908 O O . LEU A 1 260 ? -17.875 -6.027 1.551 1 97.75 260 LEU A O 1
ATOM 1912 N N . LYS A 1 261 ? -17.781 -3.768 1.946 1 98.06 261 LYS A N 1
ATOM 1913 C CA . LYS A 1 261 ? -18.797 -3.506 0.92 1 98.06 261 LYS A CA 1
ATOM 1914 C C . LYS A 1 261 ? -18.156 -2.939 -0.344 1 98.06 261 LYS A C 1
ATOM 1916 O O . LYS A 1 261 ? -18.75 -2.996 -1.424 1 98.06 261 LYS A O 1
ATOM 1921 N N . GLU A 1 262 ? -16.984 -2.322 -0.258 1 98.5 262 GLU A N 1
ATOM 1922 C CA . GLU A 1 262 ? -16.359 -1.669 -1.407 1 98.5 262 GLU A CA 1
ATOM 1923 C C . GLU A 1 262 ? -15.039 -2.336 -1.771 1 98.5 262 GLU A C 1
ATOM 1925 O O . GLU A 1 262 ? -14.445 -2.029 -2.809 1 98.5 262 GLU A O 1
ATOM 1930 N N . GLY A 1 263 ? -14.516 -3.307 -0.895 1 98.5 263 GLY A N 1
ATOM 1931 C CA . GLY A 1 263 ? -13.188 -3.873 -1.104 1 98.5 263 GLY A CA 1
ATOM 1932 C C . GLY A 1 263 ? -12.07 -2.893 -0.813 1 98.5 263 GLY A C 1
ATOM 1933 O O . GLY A 1 263 ? -10.977 -3.004 -1.375 1 98.5 263 GLY A O 1
ATOM 1934 N N . LEU A 1 264 ? -12.367 -1.862 0.035 1 98.69 264 LEU A N 1
ATOM 1935 C CA . LEU A 1 264 ? -11.391 -0.836 0.367 1 98.69 264 LEU A CA 1
ATOM 1936 C C . LEU A 1 264 ? -10.938 -0.961 1.819 1 98.69 264 LEU A C 1
ATOM 1938 O O . LEU A 1 264 ? -11.648 -0.523 2.73 1 98.69 264 LEU A O 1
ATOM 1942 N N . LEU A 1 265 ? -9.797 -1.592 2.07 1 98.44 265 LEU A N 1
ATOM 1943 C CA . LEU A 1 265 ? -9.203 -1.689 3.4 1 98.44 265 LEU A CA 1
ATOM 1944 C C . LEU A 1 265 ? -8.406 -0.431 3.734 1 98.44 265 LEU A C 1
ATOM 1946 O O . LEU A 1 265 ? -7.254 -0.295 3.33 1 98.44 265 LEU A O 1
ATOM 1950 N N . VAL A 1 266 ? -9.023 0.466 4.547 1 98.56 266 VAL A N 1
ATOM 1951 C CA . VAL A 1 266 ? -8.477 1.808 4.727 1 98.56 266 VAL A CA 1
ATOM 1952 C C . VAL A 1 266 ? -8.352 2.119 6.215 1 98.56 266 VAL A C 1
ATOM 1954 O O . VAL A 1 266 ? -8.781 1.331 7.059 1 98.56 266 VAL A O 1
ATOM 1957 N N . GLY A 1 267 ? -7.672 3.203 6.559 1 97.94 267 GLY A N 1
ATOM 1958 C CA . GLY A 1 267 ? -7.516 3.646 7.934 1 97.94 267 GLY A CA 1
ATOM 1959 C C . GLY A 1 267 ? -8.758 4.309 8.492 1 97.94 267 GLY A C 1
ATOM 1960 O O . GLY A 1 267 ? -9.719 4.562 7.758 1 97.94 267 GLY A O 1
ATOM 1961 N N . ILE A 1 268 ? -8.688 4.684 9.742 1 98.38 268 ILE A N 1
ATOM 1962 C CA . ILE A 1 268 ? -9.836 5.207 10.484 1 98.38 268 ILE A CA 1
ATOM 1963 C C . ILE A 1 268 ? -10.219 6.582 9.938 1 98.38 268 ILE A C 1
ATOM 1965 O O . ILE A 1 268 ? -11.398 6.891 9.797 1 98.38 268 ILE A O 1
ATOM 1969 N N . SER A 1 269 ? -9.203 7.398 9.586 1 98.5 269 SER A N 1
ATOM 1970 C CA . SER A 1 269 ? -9.516 8.734 9.094 1 98.5 269 SER A CA 1
ATOM 1971 C C . SER A 1 269 ? -10.195 8.68 7.734 1 98.5 269 SER A C 1
ATOM 1973 O O . SER A 1 269 ? -10.953 9.586 7.371 1 98.5 269 SER A O 1
ATOM 1975 N N . SER A 1 270 ? -9.945 7.637 6.961 1 98.88 270 SER A N 1
ATOM 1976 C CA . SER A 1 270 ? -10.703 7.418 5.73 1 98.88 270 SER A CA 1
ATOM 1977 C C . SER A 1 270 ? -12.172 7.168 6.023 1 98.88 270 SER A C 1
ATOM 1979 O O . SER A 1 270 ? -13.047 7.656 5.301 1 98.88 270 SER A O 1
ATOM 1981 N N . GLY A 1 271 ? -12.414 6.355 7.098 1 98.88 271 GLY A N 1
ATOM 1982 C CA . GLY A 1 271 ? -13.789 6.164 7.531 1 98.88 271 GLY A CA 1
ATOM 1983 C C . GLY A 1 271 ? -14.484 7.465 7.883 1 98.88 271 GLY A C 1
ATOM 1984 O O . GLY A 1 271 ? -15.648 7.672 7.52 1 98.88 271 GLY A O 1
ATOM 1985 N N . ALA A 1 272 ? -13.75 8.352 8.539 1 98.94 272 ALA A N 1
ATOM 1986 C CA . ALA A 1 272 ? -14.312 9.648 8.914 1 98.94 272 ALA A CA 1
ATOM 1987 C C . ALA A 1 272 ? -14.648 10.469 7.672 1 98.94 272 ALA A C 1
ATOM 1989 O O . ALA A 1 272 ? -15.742 11.039 7.578 1 98.94 272 ALA A O 1
ATOM 1990 N N . ALA A 1 273 ? -13.758 10.531 6.73 1 98.94 273 ALA A N 1
ATOM 1991 C CA . ALA A 1 273 ? -13.977 11.297 5.504 1 98.94 273 ALA A CA 1
ATOM 1992 C C . ALA A 1 273 ? -15.148 10.734 4.707 1 98.94 273 ALA A C 1
ATOM 1994 O O . ALA A 1 273 ? -15.977 11.484 4.191 1 98.94 273 ALA A O 1
ATOM 1995 N N . ALA A 1 274 ? -15.219 9.422 4.617 1 98.94 274 ALA A N 1
ATOM 1996 C CA . ALA A 1 274 ? -16.312 8.781 3.898 1 98.94 274 ALA A CA 1
ATOM 1997 C C . ALA A 1 274 ? -17.656 9.062 4.574 1 98.94 274 ALA A C 1
ATOM 1999 O O . ALA A 1 274 ? -18.641 9.398 3.908 1 98.94 274 ALA A O 1
ATOM 2000 N N . ALA A 1 275 ? -17.641 8.891 5.902 1 98.94 275 ALA A N 1
ATOM 2001 C CA . ALA A 1 275 ? -18.875 9.156 6.645 1 98.94 275 ALA A CA 1
ATOM 2002 C C . ALA A 1 275 ? -19.359 10.586 6.422 1 98.94 275 ALA A C 1
ATOM 2004 O O . ALA A 1 275 ? -20.547 10.828 6.188 1 98.94 275 ALA A O 1
ATOM 2005 N N . ALA A 1 276 ? -18.453 11.531 6.484 1 98.94 276 ALA A N 1
ATOM 2006 C CA . ALA A 1 276 ? -18.781 12.938 6.24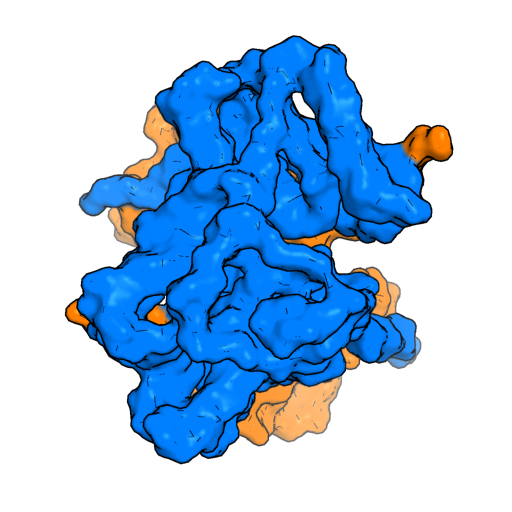6 1 98.94 276 ALA A CA 1
ATOM 2007 C C . ALA A 1 276 ? -19.297 13.141 4.828 1 98.94 276 ALA A C 1
ATOM 2009 O O . ALA A 1 276 ? -20.312 13.812 4.629 1 98.94 276 ALA A O 1
ATOM 2010 N N . ALA A 1 277 ? -18.641 12.594 3.836 1 98.94 277 ALA A N 1
ATOM 2011 C CA . ALA A 1 277 ? -19.047 12.742 2.438 1 98.94 277 ALA A CA 1
ATOM 2012 C C . ALA A 1 277 ? -20.438 12.164 2.193 1 98.94 277 ALA A C 1
ATOM 2014 O O . ALA A 1 277 ? -21.234 12.734 1.442 1 98.94 277 ALA A O 1
ATOM 2015 N N . ILE A 1 278 ? -20.688 11.031 2.816 1 98.88 278 ILE A N 1
ATOM 2016 C CA . ILE A 1 278 ? -21.984 10.375 2.662 1 98.88 278 ILE A CA 1
ATOM 2017 C C . ILE A 1 278 ? -23.078 11.25 3.271 1 98.88 278 ILE A C 1
ATOM 2019 O O . ILE A 1 278 ? -24.141 11.43 2.672 1 98.88 278 ILE A O 1
ATOM 2023 N N . LYS A 1 279 ? -22.797 11.797 4.48 1 98.81 279 LYS A N 1
ATOM 2024 C CA . LYS A 1 279 ? -23.75 12.719 5.086 1 98.81 279 LYS A CA 1
ATOM 2025 C C . LYS A 1 279 ? -24.062 13.883 4.148 1 98.81 279 LYS A C 1
ATOM 2027 O O . LYS A 1 279 ? -25.234 14.258 3.982 1 98.81 279 LYS A O 1
ATOM 2032 N N . LEU A 1 280 ? -23.047 14.43 3.578 1 98.88 280 LEU A N 1
ATOM 2033 C CA . LEU A 1 280 ? -23.219 15.539 2.65 1 98.88 280 LEU A CA 1
ATOM 2034 C C . LEU A 1 280 ? -24.016 15.109 1.42 1 98.88 280 LEU A C 1
ATOM 2036 O O . LEU A 1 280 ? -24.906 15.82 0.973 1 98.88 280 LEU A O 1
ATOM 2040 N N . ALA A 1 281 ? -23.734 13.953 0.879 1 98.88 281 ALA A N 1
ATOM 2041 C CA . ALA A 1 281 ? -24.359 13.453 -0.342 1 98.88 281 ALA A CA 1
ATOM 2042 C C . ALA A 1 281 ? -25.828 13.086 -0.097 1 98.88 281 ALA A C 1
ATOM 2044 O O . ALA A 1 281 ? -26.594 12.891 -1.044 1 98.88 281 ALA A O 1
ATOM 2045 N N . GLN A 1 282 ? -26.172 12.953 1.153 1 98.75 282 GLN A N 1
ATOM 2046 C CA . GLN A 1 282 ? -27.547 12.625 1.501 1 98.75 282 GLN A CA 1
ATOM 2047 C C . GLN A 1 282 ? -28.422 13.875 1.554 1 98.75 282 GLN A C 1
ATOM 2049 O O . GLN A 1 282 ? -29.641 13.789 1.542 1 98.75 282 GLN A O 1
ATOM 2054 N N . ARG A 1 283 ? -27.781 15.062 1.708 1 98.56 283 ARG A N 1
ATOM 2055 C CA . ARG A 1 283 ? -28.547 16.312 1.793 1 98.56 283 ARG A CA 1
ATOM 2056 C C . ARG A 1 283 ? -29.297 16.578 0.49 1 98.56 283 ARG A C 1
ATOM 2058 O O . ARG A 1 283 ? -28.688 16.562 -0.587 1 98.56 283 ARG A O 1
ATOM 2065 N N . PRO A 1 284 ? -30.531 16.938 0.602 1 98.38 284 PRO A N 1
ATOM 2066 C CA . PRO A 1 284 ? -31.344 17.125 -0.606 1 98.38 284 PRO A CA 1
ATOM 2067 C C . PRO A 1 284 ? -30.781 18.188 -1.535 1 98.38 284 PRO A C 1
ATOM 2069 O O . PRO A 1 284 ? -30.844 18.047 -2.76 1 98.38 284 PRO A O 1
ATOM 2072 N N . GLU A 1 285 ? -30.203 19.156 -1.022 1 98.19 285 GLU A N 1
ATOM 2073 C CA . GLU A 1 285 ? -29.688 20.266 -1.819 1 98.19 285 GLU A CA 1
ATOM 2074 C C . GLU A 1 285 ? -28.438 19.859 -2.605 1 98.19 285 GLU A C 1
ATOM 2076 O O . GLU A 1 285 ? -28 20.578 -3.5 1 98.19 285 GLU A O 1
ATOM 2081 N N . ASN A 1 286 ? -27.953 18.672 -2.34 1 98.62 286 ASN A N 1
ATOM 2082 C CA . ASN A 1 286 ? -26.734 18.203 -2.992 1 98.62 286 ASN A CA 1
ATOM 2083 C C . ASN A 1 286 ? -27.031 17.141 -4.047 1 98.62 286 ASN A C 1
ATOM 2085 O O . ASN A 1 286 ? -26.141 16.391 -4.445 1 98.62 286 ASN A O 1
ATOM 2089 N N . ALA A 1 287 ? -28.297 17.125 -4.5 1 98.56 287 ALA A N 1
ATOM 2090 C CA . ALA A 1 287 ? -28.688 16.188 -5.547 1 98.56 287 ALA A CA 1
ATOM 2091 C C . ALA A 1 287 ? -27.828 16.359 -6.793 1 98.56 287 ALA A C 1
ATOM 2093 O O . ALA A 1 287 ? -27.688 17.469 -7.309 1 98.56 287 ALA A O 1
ATOM 2094 N N . GLY A 1 288 ? -27.172 15.273 -7.234 1 98.38 288 GLY A N 1
ATOM 2095 C CA . GLY A 1 288 ? -26.422 15.258 -8.477 1 98.38 288 GLY A CA 1
ATOM 2096 C C . GLY A 1 288 ? -25 15.758 -8.312 1 98.38 288 GLY A C 1
ATOM 2097 O O . GLY A 1 288 ? -24.203 15.695 -9.25 1 98.38 288 GLY A O 1
ATOM 2098 N N . LYS A 1 289 ? -24.656 16.203 -7.109 1 98.75 289 LYS A N 1
ATOM 2099 C CA . LYS A 1 289 ? -23.328 16.75 -6.879 1 98.75 289 LYS A CA 1
ATOM 2100 C C . LYS A 1 289 ? -22.312 15.641 -6.648 1 98.75 289 LYS A C 1
ATOM 2102 O O . LYS A 1 289 ? -22.672 14.523 -6.277 1 98.75 289 LYS A O 1
ATOM 2107 N N . LEU A 1 290 ? -21.062 15.945 -6.934 1 98.88 290 LEU A N 1
ATOM 2108 C CA . LEU A 1 290 ? -19.969 15.008 -6.75 1 98.88 290 LEU A CA 1
ATOM 2109 C C . LEU A 1 290 ? -19.062 15.438 -5.598 1 98.88 290 LEU A C 1
ATOM 2111 O O . LEU A 1 290 ? -18.5 16.531 -5.633 1 98.88 290 LEU A O 1
ATOM 2115 N N . PHE A 1 291 ? -18.984 14.609 -4.594 1 98.94 291 PHE A N 1
ATOM 2116 C CA . PHE A 1 291 ? -18.094 14.812 -3.459 1 98.94 291 PHE A CA 1
ATOM 2117 C C . PHE A 1 291 ? -16.859 13.914 -3.562 1 98.94 291 PHE A C 1
ATOM 2119 O O . PHE A 1 291 ? -16.984 12.719 -3.844 1 98.94 291 PHE A O 1
ATOM 2126 N N . VAL A 1 292 ? -15.664 14.453 -3.416 1 98.94 292 VAL A N 1
ATOM 2127 C CA . VAL A 1 292 ? -14.422 13.688 -3.379 1 98.94 292 VAL A CA 1
ATOM 2128 C C . VAL A 1 292 ? -13.852 13.703 -1.964 1 98.94 292 VAL A C 1
ATOM 2130 O O . VAL A 1 292 ? -13.578 14.766 -1.405 1 98.94 292 VAL A O 1
ATOM 2133 N N . ALA A 1 293 ? -13.711 12.539 -1.369 1 98.94 293 ALA A N 1
ATOM 2134 C CA . ALA A 1 293 ? -13.156 12.375 -0.027 1 98.94 293 ALA A CA 1
ATOM 2135 C C . ALA A 1 293 ? -11.734 11.812 -0.083 1 98.94 293 ALA A C 1
ATOM 2137 O O . ALA A 1 293 ? -11.445 10.914 -0.873 1 98.94 293 ALA A O 1
ATOM 2138 N N . ILE A 1 294 ? -10.844 12.312 0.753 1 98.88 294 ILE A N 1
ATOM 2139 C CA . ILE A 1 294 ? -9.469 11.836 0.827 1 98.88 294 ILE A CA 1
ATOM 2140 C C . ILE A 1 294 ? -9.398 10.578 1.687 1 98.88 294 ILE A C 1
ATOM 2142 O O . ILE A 1 294 ? -9.883 10.562 2.82 1 98.88 294 ILE A O 1
ATOM 2146 N N . PHE A 1 295 ? -8.844 9.508 1.171 1 98.88 295 PHE A N 1
ATOM 2147 C CA . PHE A 1 295 ? -8.492 8.312 1.918 1 98.88 295 PHE A CA 1
ATOM 2148 C C . PHE A 1 295 ? -6.992 8.25 2.176 1 98.88 295 PHE A C 1
ATOM 2150 O O . PHE A 1 295 ? -6.227 7.805 1.32 1 98.88 295 PHE A O 1
ATOM 2157 N N . PRO A 1 296 ? -6.574 8.633 3.352 1 98.62 296 PRO A N 1
ATOM 2158 C CA . PRO A 1 296 ? -5.172 9 3.555 1 98.62 296 PRO A CA 1
ATOM 2159 C C . PRO A 1 296 ? -4.242 7.793 3.615 1 98.62 296 PRO A C 1
ATOM 2161 O O . PRO A 1 296 ? -3.082 7.883 3.213 1 98.62 296 PRO A O 1
ATOM 2164 N N . SER A 1 297 ? -4.727 6.625 4.18 1 97.56 297 SER A N 1
ATOM 2165 C CA . SER A 1 297 ? -3.764 5.551 4.402 1 97.56 297 SER A CA 1
ATOM 2166 C C . SER A 1 297 ? -4.43 4.184 4.305 1 97.56 297 SER A C 1
ATOM 2168 O O . SER A 1 297 ? -5.656 4.074 4.359 1 97.56 297 SER A O 1
ATOM 2170 N N . PHE A 1 298 ? -3.59 3.174 4.121 1 96.88 298 PHE A N 1
ATOM 2171 C CA . PHE A 1 298 ? -4.074 1.812 3.936 1 96.88 298 PHE A CA 1
ATOM 2172 C C . PHE A 1 298 ? -4.375 1.155 5.277 1 96.88 298 PHE A C 1
ATOM 2174 O O . PHE A 1 298 ? -3.725 1.454 6.281 1 96.88 298 PHE A O 1
ATOM 2181 N N . GLY A 1 299 ? -5.242 0.234 5.336 1 96.31 299 GLY A N 1
ATOM 2182 C CA . GLY A 1 299 ? -5.82 -0.324 6.547 1 96.31 299 GLY A CA 1
ATOM 2183 C C . GLY A 1 299 ? -4.891 -1.283 7.266 1 96.31 299 GLY A C 1
ATOM 2184 O O . GLY A 1 299 ? -4.973 -1.441 8.484 1 96.31 299 GLY A O 1
ATOM 2185 N N . GLU A 1 300 ? -3.969 -1.937 6.613 1 94.38 300 GLU A N 1
ATOM 2186 C CA . GLU A 1 300 ? -3.123 -2.961 7.215 1 94.38 300 GLU A CA 1
ATOM 2187 C C . GLU A 1 300 ? -2.219 -2.365 8.289 1 94.38 300 GLU A C 1
ATOM 2189 O O . GLU A 1 300 ? -1.736 -3.082 9.172 1 94.38 300 GLU A O 1
ATOM 2194 N N . ARG A 1 301 ? -2.027 -1.054 8.219 1 92.56 301 ARG A N 1
ATOM 2195 C CA . ARG A 1 301 ? -1.206 -0.351 9.203 1 92.56 301 ARG A CA 1
ATOM 2196 C C . ARG A 1 301 ? -1.892 -0.314 10.562 1 92.56 301 ARG A C 1
ATOM 2198 O O . ARG A 1 301 ? -1.241 -0.083 11.586 1 92.56 301 ARG A O 1
ATOM 2205 N N . TYR A 1 302 ? -3.166 -0.686 10.594 1 94.75 302 TYR A N 1
ATOM 2206 C CA . TYR A 1 302 ? -3.943 -0.435 11.797 1 94.75 302 TYR A CA 1
ATOM 2207 C C . TYR A 1 302 ? -4.512 -1.732 12.359 1 94.75 302 TYR A C 1
ATOM 2209 O O . TYR A 1 302 ? -5.5 -1.717 13.102 1 94.75 302 TYR A O 1
ATOM 2217 N N . LEU A 1 303 ? -3.91 -2.852 12.039 1 94.12 303 LEU A N 1
ATOM 2218 C CA . LEU A 1 303 ? -4.465 -4.145 12.422 1 94.12 303 LEU A CA 1
ATOM 2219 C C . LEU A 1 303 ? -4.488 -4.301 13.938 1 94.12 303 LEU A C 1
ATOM 2221 O O . LEU A 1 303 ? -5.352 -4.996 14.484 1 94.12 303 LEU A O 1
ATOM 2225 N N . SER A 1 304 ? -3.59 -3.617 14.656 1 92 304 SER A N 1
ATOM 2226 C CA . SER A 1 304 ? -3.482 -3.766 16.109 1 92 304 SER A CA 1
ATOM 2227 C C . SER A 1 304 ? -4.301 -2.703 16.828 1 92 304 SER A C 1
ATOM 2229 O O . SER A 1 304 ? -4.297 -2.645 18.062 1 92 304 SER A O 1
ATOM 2231 N N . THR A 1 305 ? -4.992 -1.902 16.125 1 94.12 305 THR A N 1
ATOM 2232 C CA . THR A 1 305 ? -5.719 -0.791 16.734 1 94.12 305 THR A CA 1
ATOM 2233 C C . THR A 1 305 ? -7.188 -1.157 16.953 1 94.12 305 THR A C 1
ATOM 2235 O O . THR A 1 305 ? -7.602 -2.279 16.641 1 94.12 305 THR A O 1
ATOM 2238 N N . VAL A 1 306 ? -7.938 -0.143 17.391 1 96.06 306 VAL A N 1
ATOM 2239 C CA . VAL A 1 306 ? -9.359 -0.308 17.688 1 96.06 306 VAL A CA 1
ATOM 2240 C C . VAL A 1 306 ? -10.133 -0.549 16.391 1 96.06 306 VAL A C 1
ATOM 2242 O O . VAL A 1 306 ? -11.234 -1.103 16.406 1 96.06 306 VAL A O 1
ATOM 2245 N N . LEU A 1 307 ? -9.523 -0.213 15.289 1 97.12 307 LEU A N 1
ATOM 2246 C CA . LEU A 1 307 ? -10.188 -0.401 14 1 97.12 307 LEU A CA 1
ATOM 2247 C C . LEU A 1 307 ? -10.562 -1.863 13.797 1 97.12 307 LEU A C 1
ATOM 2249 O O . LEU A 1 307 ? -11.641 -2.164 13.273 1 97.12 307 LEU A O 1
ATOM 2253 N N . PHE A 1 308 ? -9.68 -2.795 14.203 1 96.94 308 PHE A N 1
ATOM 2254 C CA . PHE A 1 308 ? -9.914 -4.207 13.93 1 96.94 308 PHE A CA 1
ATOM 2255 C C . PHE A 1 308 ? -9.984 -5.008 15.219 1 96.94 308 PHE A C 1
ATOM 2257 O O . PHE A 1 308 ? -9.75 -6.219 15.219 1 96.94 308 PHE A O 1
ATOM 2264 N N . ASP A 1 309 ? -10.305 -4.34 16.297 1 96 309 ASP A N 1
ATOM 2265 C CA . ASP A 1 309 ? -10.328 -4.992 17.594 1 96 309 ASP A CA 1
ATOM 2266 C C . ASP A 1 309 ? -11.281 -6.188 17.594 1 96 309 ASP A C 1
ATOM 2268 O O . ASP A 1 309 ? -10.906 -7.285 18.016 1 96 309 ASP A O 1
ATOM 2272 N N . ALA A 1 310 ? -12.492 -5.965 17.141 1 95.12 310 ALA A N 1
ATOM 2273 C CA . ALA A 1 310 ? -13.484 -7.039 17.109 1 95.12 310 ALA A CA 1
ATOM 2274 C C . ALA A 1 310 ? -13.031 -8.172 16.188 1 95.12 310 ALA A C 1
ATOM 2276 O O . ALA A 1 310 ? -13.164 -9.352 16.531 1 95.12 310 ALA A O 1
ATOM 2277 N N . THR A 1 311 ? -12.484 -7.832 15.094 1 96.62 311 THR A N 1
ATOM 2278 C CA . THR A 1 311 ? -12 -8.812 14.125 1 96.62 311 THR A CA 1
ATOM 2279 C C . THR A 1 311 ? -10.82 -9.594 14.695 1 96.62 311 THR A C 1
ATOM 2281 O O . THR A 1 311 ? -10.703 -10.797 14.469 1 96.62 311 THR A O 1
ATOM 2284 N N . ARG A 1 312 ? -9.961 -8.891 15.32 1 95.94 312 ARG A N 1
ATOM 2285 C CA . ARG A 1 312 ? -8.812 -9.531 15.961 1 95.94 312 ARG A CA 1
ATOM 2286 C C . ARG A 1 312 ? -9.258 -10.555 17 1 95.94 312 ARG A C 1
ATOM 2288 O O . ARG A 1 312 ? -8.734 -11.664 17.047 1 95.94 312 ARG A O 1
ATOM 2295 N N . LYS A 1 313 ? -10.227 -10.195 17.828 1 96.56 313 LYS A N 1
ATOM 2296 C CA . LYS A 1 313 ? -10.766 -11.125 18.828 1 96.56 313 LYS A CA 1
ATOM 2297 C C . LYS A 1 313 ? -11.375 -12.352 18.156 1 96.56 313 LYS A C 1
ATOM 2299 O O . LYS A 1 313 ? -11.188 -13.477 18.625 1 96.56 313 LYS A O 1
ATOM 2304 N N . GLU A 1 314 ? -12.039 -12.094 17.094 1 96.12 314 GLU A N 1
ATOM 2305 C CA . GLU A 1 314 ? -12.594 -13.203 16.328 1 96.12 314 GLU A CA 1
ATOM 2306 C C . GLU A 1 314 ? -11.492 -14.109 15.789 1 96.12 314 GLU A C 1
ATOM 2308 O O . GLU A 1 314 ? -11.57 -15.328 15.922 1 96.12 314 GLU A O 1
ATOM 2313 N N . ALA A 1 315 ? -10.492 -13.516 15.219 1 95.19 315 ALA A N 1
ATOM 2314 C CA . ALA A 1 315 ? -9.375 -14.266 14.648 1 95.19 315 ALA A CA 1
ATOM 2315 C C . ALA A 1 315 ? -8.672 -15.102 15.711 1 95.19 315 ALA A C 1
ATOM 2317 O O . ALA A 1 315 ? -8.32 -16.25 15.469 1 95.19 315 ALA A O 1
ATOM 2318 N N . GLU A 1 316 ? -8.516 -14.547 16.844 1 94.25 316 GLU A N 1
ATOM 2319 C CA . GLU A 1 316 ? -7.801 -15.203 17.938 1 94.25 316 GLU A CA 1
ATOM 2320 C C . GLU A 1 316 ? -8.625 -16.344 18.531 1 94.25 316 GLU A C 1
ATOM 2322 O O . GLU A 1 316 ? -8.07 -17.297 19.078 1 94.25 316 GLU A O 1
ATOM 2327 N N . ALA A 1 317 ? -9.906 -16.234 18.422 1 94.94 317 ALA A N 1
ATOM 2328 C CA . ALA A 1 317 ? -10.797 -17.219 19.016 1 94.94 317 ALA A CA 1
ATOM 2329 C C . ALA A 1 317 ? -11 -18.406 18.078 1 94.94 317 ALA A C 1
ATOM 2331 O O . ALA A 1 317 ? -11.523 -19.453 18.484 1 94.94 317 ALA A O 1
ATOM 2332 N N . MET A 1 318 ? -10.547 -18.281 16.875 1 94.38 318 MET A N 1
ATOM 2333 C CA . MET A 1 318 ? -10.766 -19.344 15.891 1 94.38 318 MET A CA 1
ATOM 2334 C C . MET A 1 318 ? -9.977 -20.594 16.25 1 94.38 318 MET A C 1
ATOM 2336 O O . MET A 1 318 ? -8.844 -20.484 16.734 1 94.38 318 MET A O 1
ATOM 2340 N N . THR A 1 319 ? -10.586 -21.719 16 1 93.56 319 THR A N 1
ATOM 2341 C CA . THR A 1 319 ? -9.969 -23.031 16.203 1 93.56 319 THR A CA 1
ATOM 2342 C C . THR A 1 319 ? -10.117 -23.906 14.961 1 93.56 319 THR A C 1
ATOM 2344 O O . THR A 1 319 ? -10.625 -23.438 13.93 1 93.56 319 THR A O 1
ATOM 2347 N N . PHE A 1 320 ? -9.5 -24.984 14.938 1 92.31 320 PHE A N 1
ATOM 2348 C CA . PHE A 1 320 ? -9.625 -25.922 13.82 1 92.31 320 PHE A CA 1
ATOM 2349 C C . PHE A 1 320 ? -10.094 -27.281 14.305 1 92.31 320 PHE A C 1
ATOM 2351 O O . PHE A 1 320 ? -9.898 -27.641 15.469 1 92.31 320 PHE A O 1
ATOM 2358 N N . GLU A 1 321 ? -10.875 -27.922 13.445 1 82.56 321 GLU A N 1
ATOM 2359 C CA . GLU A 1 321 ? -11.266 -29.281 13.766 1 82.56 321 GLU A CA 1
ATOM 2360 C C . GLU A 1 321 ? -10.094 -30.25 13.602 1 82.56 321 GLU A C 1
ATOM 2362 O O . GLU A 1 321 ? -9.406 -30.234 12.578 1 82.56 321 GLU A O 1
ATOM 2367 N N . ALA A 1 322 ? -9.789 -31 14.742 1 69.38 322 ALA A N 1
ATOM 2368 C CA . ALA A 1 322 ? -8.719 -31.984 14.766 1 69.38 322 ALA A CA 1
ATOM 2369 C C . ALA A 1 322 ? -9.008 -33.125 13.797 1 69.38 322 ALA A C 1
ATOM 2371 O O . ALA A 1 322 ? -10.164 -33.531 13.617 1 69.38 322 ALA A O 1
ATOM 2372 N N . MET B 1 1 ? -11.719 16.469 -20.75 1 44.75 1 MET B N 1
ATOM 2373 C CA . MET B 1 1 ? -10.992 15.219 -20.516 1 44.75 1 MET B CA 1
ATOM 2374 C C . MET B 1 1 ? -11.844 14.227 -19.734 1 44.75 1 MET B C 1
ATOM 2376 O O . MET B 1 1 ? -12.578 14.609 -18.828 1 44.75 1 MET B O 1
ATOM 2380 N N . ALA B 1 2 ? -12.016 13.094 -20.297 1 57.06 2 ALA B N 1
ATOM 2381 C CA . ALA B 1 2 ? -12.922 12.055 -19.797 1 57.06 2 ALA B CA 1
ATOM 2382 C C . ALA B 1 2 ? -12.578 11.664 -18.359 1 57.06 2 ALA B C 1
ATOM 2384 O O . ALA B 1 2 ? -11.398 11.578 -18 1 57.06 2 ALA B O 1
ATOM 2385 N N . SER B 1 3 ? -13.672 11.758 -17.453 1 72.81 3 SER B N 1
ATOM 2386 C CA . SER B 1 3 ? -13.516 11.352 -16.062 1 72.81 3 SER B CA 1
ATOM 2387 C C . SER B 1 3 ? -12.734 10.047 -15.961 1 72.81 3 SER B C 1
ATOM 2389 O O . SER B 1 3 ? -12.891 9.156 -16.797 1 72.81 3 SER B O 1
ATOM 2391 N N . ARG B 1 4 ? -11.805 10.109 -15.023 1 91.88 4 ARG B N 1
ATOM 2392 C CA . ARG B 1 4 ? -10.898 8.992 -14.797 1 91.88 4 ARG B CA 1
ATOM 2393 C C . ARG B 1 4 ? -11.148 8.352 -13.43 1 91.88 4 ARG B C 1
ATOM 2395 O O . ARG B 1 4 ? -10.219 7.875 -12.781 1 91.88 4 ARG B O 1
ATOM 2402 N N . ILE B 1 5 ? -12.57 8.57 -12.969 1 98.19 5 ILE B N 1
ATOM 2403 C CA . ILE B 1 5 ? -12.875 7.938 -11.695 1 98.19 5 ILE B CA 1
ATOM 2404 C C . ILE B 1 5 ? -13.234 6.469 -11.914 1 98.19 5 ILE B C 1
ATOM 2406 O O . ILE B 1 5 ? -14.117 6.156 -12.711 1 98.19 5 ILE B O 1
ATOM 2410 N N . ALA B 1 6 ? -12.562 5.586 -11.25 1 98.56 6 ALA B N 1
ATOM 2411 C CA . ALA B 1 6 ? -12.844 4.156 -11.375 1 98.56 6 ALA B CA 1
ATOM 2412 C C . ALA B 1 6 ? -14.242 3.822 -10.859 1 98.56 6 ALA B C 1
ATOM 2414 O O . ALA B 1 6 ? -14.68 4.379 -9.852 1 98.56 6 ALA B O 1
ATOM 2415 N N . LYS B 1 7 ? -14.914 2.904 -11.516 1 97.75 7 LYS B N 1
ATOM 2416 C CA . LYS B 1 7 ? -16.266 2.496 -11.109 1 97.75 7 LYS B CA 1
ATOM 2417 C C . LYS B 1 7 ? -16.219 1.756 -9.773 1 97.75 7 LYS B C 1
ATOM 2419 O O . LYS B 1 7 ? -17.141 1.885 -8.961 1 97.75 7 LYS B O 1
ATOM 2424 N N . ASP B 1 8 ? -15.242 0.926 -9.594 1 97.75 8 ASP B N 1
ATOM 2425 C CA . ASP B 1 8 ? -14.961 0.22 -8.344 1 97.75 8 ASP B CA 1
ATOM 2426 C C . ASP B 1 8 ? -13.469 -0.099 -8.227 1 97.75 8 ASP B C 1
ATOM 2428 O O . ASP B 1 8 ? -12.695 0.171 -9.148 1 97.75 8 ASP B O 1
ATOM 2432 N N . VAL B 1 9 ? -13.078 -0.63 -7.133 1 98.31 9 VAL B N 1
ATOM 2433 C CA . VAL B 1 9 ? -11.664 -0.762 -6.789 1 98.31 9 VAL B CA 1
ATOM 2434 C C . VAL B 1 9 ? -10.992 -1.737 -7.754 1 98.31 9 VAL B C 1
ATOM 2436 O O . VAL B 1 9 ? -9.781 -1.664 -7.973 1 98.31 9 VAL B O 1
ATOM 2439 N N . THR B 1 10 ? -11.719 -2.688 -8.391 1 98.19 10 THR B N 1
ATOM 2440 C CA . THR B 1 10 ? -11.109 -3.691 -9.258 1 98.19 10 THR B CA 1
ATOM 2441 C C . THR B 1 10 ? -10.578 -3.049 -10.539 1 98.19 10 THR B C 1
ATOM 2443 O O . THR B 1 10 ? -9.68 -3.594 -11.188 1 98.19 10 THR B O 1
ATOM 2446 N N . GLU B 1 11 ? -11.094 -1.833 -10.898 1 98.19 11 GLU B N 1
ATOM 2447 C CA . GLU B 1 11 ? -10.633 -1.125 -12.086 1 98.19 11 GLU B CA 1
ATOM 2448 C C . GLU B 1 11 ? -9.258 -0.512 -11.867 1 98.19 11 GLU B C 1
ATOM 2450 O O . GLU B 1 11 ? -8.609 -0.063 -12.812 1 98.19 11 GLU B O 1
ATOM 2455 N N . LEU B 1 12 ? -8.812 -0.551 -10.625 1 98.38 12 LEU B N 1
ATOM 2456 C CA . LEU B 1 12 ? -7.551 0.094 -10.289 1 98.38 12 LEU B CA 1
ATOM 2457 C C . LEU B 1 12 ? -6.402 -0.911 -10.32 1 98.38 12 LEU B C 1
ATOM 2459 O O . LEU B 1 12 ? -5.246 -0.545 -10.102 1 98.38 12 LEU B O 1
ATOM 2463 N N . ILE B 1 13 ? -6.719 -2.166 -10.594 1 98.62 13 ILE B N 1
ATOM 2464 C CA . ILE B 1 13 ? -5.703 -3.209 -10.68 1 98.62 13 ILE B CA 1
ATOM 2465 C C . ILE B 1 13 ? -4.863 -3.01 -11.938 1 98.62 13 ILE B C 1
ATOM 2467 O O . ILE B 1 13 ? -5.402 -2.816 -13.031 1 98.62 13 ILE B O 1
ATOM 2471 N N . GLY B 1 14 ? -3.547 -3.012 -11.773 1 98.19 14 GLY B N 1
ATOM 2472 C CA . GLY B 1 14 ? -2.637 -2.875 -12.898 1 98.19 14 GLY B CA 1
ATOM 2473 C C . GLY B 1 14 ? -2.051 -1.482 -13.023 1 98.19 14 GLY B C 1
ATOM 2474 O O . GLY B 1 14 ? -2.193 -0.657 -12.117 1 98.19 14 GLY B O 1
ATOM 2475 N N . ASN B 1 15 ? -1.185 -1.285 -14.047 1 97.5 15 ASN B N 1
ATOM 2476 C CA . ASN B 1 15 ? -0.455 -0.053 -14.328 1 97.5 15 ASN B CA 1
ATOM 2477 C C . ASN B 1 15 ? 0.428 0.354 -13.148 1 97.5 15 ASN B C 1
ATOM 2479 O O . ASN B 1 15 ? 0.452 1.523 -12.758 1 97.5 15 ASN B O 1
ATOM 2483 N N . THR B 1 16 ? 1.008 -0.688 -12.555 1 98.38 16 THR B N 1
ATOM 2484 C CA . THR B 1 16 ? 1.965 -0.401 -11.492 1 98.38 16 THR B CA 1
ATOM 2485 C C . THR B 1 16 ? 3.258 0.171 -12.07 1 98.38 16 THR B C 1
ATOM 2487 O O . THR B 1 16 ? 3.604 -0.102 -13.219 1 98.38 16 THR B O 1
ATOM 2490 N N . PRO B 1 17 ? 3.99 0.946 -11.312 1 98.56 17 PRO B N 1
ATOM 2491 C CA . PRO B 1 17 ? 5.137 1.677 -11.859 1 98.56 17 PRO B CA 1
ATOM 2492 C C . PRO B 1 17 ? 6.41 0.834 -11.898 1 98.56 17 PRO B C 1
ATOM 2494 O O . PRO B 1 17 ? 6.453 -0.255 -11.32 1 98.56 17 PRO B O 1
ATOM 2497 N N . LEU B 1 18 ? 7.348 1.283 -12.711 1 98.81 18 LEU B N 1
ATOM 2498 C CA . LEU B 1 18 ? 8.734 0.826 -12.727 1 98.81 18 LEU B CA 1
ATOM 2499 C C . LEU B 1 18 ? 9.656 1.86 -12.086 1 98.81 18 LEU B C 1
ATOM 2501 O O . LEU B 1 18 ? 9.438 3.064 -12.227 1 98.81 18 LEU B O 1
ATOM 2505 N N . VAL B 1 19 ? 10.641 1.374 -11.367 1 98.88 19 VAL B N 1
ATOM 2506 C CA . VAL B 1 19 ? 11.633 2.277 -10.781 1 98.88 19 VAL B CA 1
ATOM 2507 C C . VAL B 1 19 ? 13.023 1.657 -10.883 1 98.88 19 VAL B C 1
ATOM 2509 O O . VAL B 1 19 ? 13.188 0.45 -10.695 1 98.88 19 VAL B O 1
ATOM 2512 N N . TYR B 1 20 ? 14 2.455 -11.234 1 98.75 20 TYR B N 1
ATOM 2513 C CA . TYR B 1 20 ? 15.375 1.963 -11.266 1 98.75 20 TYR B CA 1
ATOM 2514 C C . TYR B 1 20 ? 15.883 1.688 -9.859 1 98.75 20 TYR B C 1
ATOM 2516 O O . TYR B 1 20 ? 15.57 2.426 -8.922 1 98.75 20 TYR B O 1
ATOM 2524 N N . LEU B 1 21 ? 16.578 0.6 -9.695 1 98.75 21 LEU B N 1
ATOM 2525 C CA . LEU B 1 21 ? 17.406 0.395 -8.523 1 98.75 21 LEU B CA 1
ATOM 2526 C C . LEU B 1 21 ? 18.797 0.988 -8.727 1 98.75 21 LEU B C 1
ATOM 2528 O O . LEU B 1 21 ? 19.453 0.709 -9.734 1 98.75 21 LEU B O 1
ATOM 2532 N N . ASN B 1 22 ? 19.234 1.795 -7.785 1 97.62 22 ASN B N 1
ATOM 2533 C CA . ASN B 1 22 ? 20.469 2.545 -7.969 1 97.62 22 ASN B CA 1
ATOM 2534 C C . ASN B 1 22 ? 21.562 2.096 -6.992 1 97.62 22 ASN B C 1
ATOM 2536 O O . ASN B 1 22 ? 22.469 1.365 -7.367 1 97.62 22 ASN B O 1
ATOM 2540 N N . ASN B 1 23 ? 21.25 2.291 -5.746 1 97.75 23 ASN B N 1
ATOM 2541 C CA . ASN B 1 23 ? 22.281 2.09 -4.73 1 97.75 23 ASN B CA 1
ATOM 2542 C C . ASN B 1 23 ? 22.625 0.613 -4.57 1 97.75 23 ASN B C 1
ATOM 2544 O O . ASN B 1 23 ? 23.797 0.259 -4.445 1 97.75 23 ASN B O 1
ATOM 2548 N N . VAL B 1 24 ? 21.656 -0.276 -4.629 1 98.44 24 VAL B N 1
ATOM 2549 C CA . VAL B 1 24 ? 21.922 -1.7 -4.438 1 98.44 24 VAL B CA 1
ATOM 2550 C C . VAL B 1 24 ? 22.531 -2.285 -5.707 1 98.44 24 VAL B C 1
ATOM 2552 O O . VAL B 1 24 ? 23.062 -3.396 -5.691 1 98.44 24 VAL B O 1
ATOM 2555 N N . ALA B 1 25 ? 22.469 -1.59 -6.816 1 98.25 25 ALA B N 1
ATOM 2556 C CA . ALA B 1 25 ? 23 -2.066 -8.094 1 98.25 25 ALA B CA 1
ATOM 2557 C C . ALA B 1 25 ? 24.328 -1.388 -8.422 1 98.25 25 ALA B C 1
ATOM 2559 O O . ALA B 1 25 ? 24.797 -1.45 -9.562 1 98.25 25 ALA B O 1
ATOM 2560 N N . GLU B 1 26 ? 24.844 -0.662 -7.453 1 97.38 26 GLU B N 1
ATOM 2561 C CA . GLU B 1 26 ? 26.141 -0.03 -7.684 1 97.38 26 GLU B CA 1
ATOM 2562 C C . GLU B 1 26 ? 27.172 -1.055 -8.117 1 97.38 26 GLU B C 1
ATOM 2564 O O . GLU B 1 26 ? 27.281 -2.135 -7.535 1 97.38 26 GLU B O 1
ATOM 2569 N N . GLY B 1 27 ? 27.922 -0.775 -9.148 1 97.44 27 GLY B N 1
ATOM 2570 C CA . GLY B 1 27 ? 28.969 -1.641 -9.633 1 97.44 27 GLY B CA 1
ATOM 2571 C C . GLY B 1 27 ? 28.516 -2.59 -10.727 1 97.44 27 GLY B C 1
ATOM 2572 O O . GLY B 1 27 ? 29.344 -3.248 -11.367 1 97.44 27 GLY B O 1
ATOM 2573 N N . CYS B 1 28 ? 27.25 -2.701 -10.938 1 98.44 28 CYS B N 1
ATOM 2574 C CA . CYS B 1 28 ? 26.734 -3.559 -12 1 98.44 28 CYS B CA 1
ATOM 2575 C C . CYS B 1 28 ? 27.031 -2.963 -13.375 1 98.44 28 CYS B C 1
ATOM 2577 O O . CYS B 1 28 ? 27.094 -1.741 -13.523 1 98.44 28 CYS B O 1
ATOM 2579 N N . VAL B 1 29 ? 27.203 -3.836 -14.383 1 98.69 29 VAL B N 1
ATOM 2580 C CA . VAL B 1 29 ? 27.469 -3.385 -15.742 1 98.69 29 VAL B CA 1
ATOM 2581 C C . VAL B 1 29 ? 26.156 -3.275 -16.516 1 98.69 29 VAL B C 1
ATOM 2583 O O . VAL B 1 29 ? 26.094 -2.645 -17.578 1 98.69 29 VAL B O 1
ATOM 2586 N N . GLY B 1 30 ? 25.078 -3.945 -16.094 1 98.62 30 GLY B N 1
ATOM 2587 C CA . GLY B 1 30 ? 23.719 -3.754 -16.562 1 98.62 30 GLY B CA 1
ATOM 2588 C C . GLY B 1 30 ? 22.875 -2.9 -15.625 1 98.62 30 GLY B C 1
ATOM 2589 O O . GLY B 1 30 ? 23.344 -2.529 -14.539 1 98.62 30 GLY B O 1
ATOM 2590 N N . ARG B 1 31 ? 21.688 -2.553 -15.984 1 98.44 31 ARG B N 1
ATOM 2591 C CA . ARG B 1 31 ? 20.766 -1.78 -15.156 1 98.44 31 ARG B CA 1
ATOM 2592 C C . ARG B 1 31 ? 19.625 -2.656 -14.641 1 98.44 31 ARG B C 1
ATOM 2594 O O . ARG B 1 31 ? 19.25 -3.641 -15.281 1 98.44 31 ARG B O 1
ATOM 2601 N N . VAL B 1 32 ? 19.141 -2.328 -13.5 1 98.88 32 VAL B N 1
ATOM 2602 C CA . VAL B 1 32 ? 18.062 -3.076 -12.891 1 98.88 32 VAL B CA 1
ATOM 2603 C C . VAL B 1 32 ? 16.891 -2.133 -12.57 1 98.88 32 VAL B C 1
ATOM 2605 O O . VAL B 1 32 ? 17.094 -1.062 -12 1 98.88 32 VAL B O 1
ATOM 2608 N N . ALA B 1 33 ? 15.719 -2.461 -13 1 98.88 33 ALA B N 1
ATOM 2609 C CA . ALA B 1 33 ? 14.477 -1.794 -12.617 1 98.88 33 ALA B CA 1
ATOM 2610 C C . ALA B 1 33 ? 13.531 -2.76 -11.906 1 98.88 33 ALA B C 1
ATOM 2612 O O . ALA B 1 33 ? 13.586 -3.971 -12.133 1 98.88 33 ALA B O 1
ATOM 2613 N N . ALA B 1 34 ? 12.75 -2.248 -11.016 1 98.94 34 ALA B N 1
ATOM 2614 C CA . ALA B 1 34 ? 11.75 -3.025 -10.297 1 98.94 34 ALA B CA 1
ATOM 2615 C C . ALA B 1 34 ? 10.336 -2.67 -10.773 1 98.94 34 ALA B C 1
ATOM 2617 O O . ALA B 1 34 ? 10.016 -1.494 -10.953 1 98.94 34 ALA B O 1
ATOM 2618 N N . LYS B 1 35 ? 9.531 -3.646 -11.164 1 98.94 35 LYS B N 1
ATOM 2619 C CA . LYS B 1 35 ? 8.086 -3.504 -11.344 1 98.94 35 LYS B CA 1
ATOM 2620 C C . LYS B 1 35 ? 7.355 -3.598 -10.016 1 98.94 35 LYS B C 1
ATOM 2622 O O . LYS B 1 35 ? 7.281 -4.672 -9.414 1 98.94 35 LYS B O 1
ATOM 2627 N N . LEU B 1 36 ? 6.758 -2.496 -9.492 1 98.81 36 LEU B N 1
ATOM 2628 C CA . LEU B 1 36 ? 6.301 -2.389 -8.117 1 98.81 36 LEU B CA 1
ATOM 2629 C C . LEU B 1 36 ? 4.852 -2.85 -7.984 1 98.81 36 LEU B C 1
ATOM 2631 O O . LEU B 1 36 ? 3.969 -2.051 -7.66 1 98.81 36 LEU B O 1
ATOM 2635 N N . GLU B 1 37 ? 4.664 -4.16 -8 1 98.75 37 GLU B N 1
ATOM 2636 C CA . GLU B 1 37 ? 3.334 -4.742 -7.836 1 98.75 37 GLU B CA 1
ATOM 2637 C C . GLU B 1 37 ? 2.805 -4.523 -6.422 1 98.75 37 GLU B C 1
ATOM 2639 O O . GLU B 1 37 ? 1.606 -4.676 -6.172 1 98.75 37 GLU B O 1
ATOM 2644 N N . MET B 1 38 ? 3.68 -4.098 -5.496 1 98.06 38 MET B N 1
ATOM 2645 C CA . MET B 1 38 ? 3.26 -3.742 -4.145 1 98.06 38 MET B CA 1
ATOM 2646 C C . MET B 1 38 ? 2.352 -2.518 -4.16 1 98.06 38 MET B C 1
ATOM 2648 O O . MET B 1 38 ? 1.729 -2.186 -3.15 1 98.06 38 MET B O 1
ATOM 2652 N N . MET B 1 39 ? 2.273 -1.848 -5.301 1 98.31 39 MET B N 1
ATOM 2653 C CA . MET B 1 39 ? 1.452 -0.645 -5.391 1 98.31 39 MET B CA 1
ATOM 2654 C C . MET B 1 39 ? 0.106 -0.953 -6.035 1 98.31 39 MET B C 1
ATOM 2656 O O . MET B 1 39 ? -0.554 -0.057 -6.566 1 98.31 39 MET B O 1
ATOM 2660 N N . GLU B 1 40 ? -0.294 -2.205 -6.035 1 98.44 40 GLU B N 1
ATOM 2661 C CA . GLU B 1 40 ? -1.669 -2.609 -6.316 1 98.44 40 GLU B CA 1
ATOM 2662 C C . GLU B 1 40 ? -2.609 -2.182 -5.195 1 98.44 40 GLU B C 1
ATOM 2664 O O . GLU B 1 40 ? -2.164 -1.865 -4.09 1 98.44 40 GLU B O 1
ATOM 2669 N N . PRO B 1 41 ? -3.955 -2.17 -5.395 1 97.56 41 PRO B N 1
ATOM 2670 C CA . PRO B 1 41 ? -4.91 -1.705 -4.387 1 97.56 41 PRO B CA 1
ATOM 2671 C C . PRO B 1 41 ? -4.781 -2.453 -3.062 1 97.56 41 PRO B C 1
ATOM 2673 O O . PRO B 1 41 ? -4.953 -1.858 -1.994 1 97.56 41 PRO B O 1
ATOM 2676 N N . CYS B 1 42 ? -4.449 -3.719 -3.154 1 97.25 42 CYS B N 1
ATOM 2677 C CA . CYS B 1 42 ? -4.27 -4.477 -1.922 1 97.25 42 CYS B CA 1
ATOM 2678 C C . CYS B 1 42 ? -2.818 -4.91 -1.755 1 97.25 42 CYS B C 1
ATOM 2680 O O . CYS B 1 42 ? -2.537 -5.918 -1.102 1 97.25 42 CYS B O 1
ATOM 2682 N N . SER B 1 43 ? -1.906 -4.238 -2.449 1 97.62 43 SER B N 1
ATOM 2683 C CA . SER B 1 43 ? -0.472 -4.156 -2.195 1 97.62 43 SER B CA 1
ATOM 2684 C C . SER B 1 43 ? 0.232 -5.457 -2.555 1 97.62 43 SER B C 1
ATOM 2686 O O . SER B 1 43 ? 1.142 -5.895 -1.846 1 97.62 43 SER B O 1
ATOM 2688 N N . SER B 1 44 ? -0.24 -6.164 -3.629 1 98 44 SER B N 1
ATOM 2689 C CA . SER B 1 44 ? 0.509 -7.332 -4.082 1 98 44 SER B CA 1
ATOM 2690 C C . SER B 1 44 ? 0.162 -7.688 -5.523 1 98 44 SER B C 1
ATOM 2692 O O . SER B 1 44 ? -0.895 -7.301 -6.023 1 98 44 SER B O 1
ATOM 2694 N N . VAL B 1 45 ? 1.013 -8.453 -6.117 1 98.69 45 VAL B N 1
ATOM 2695 C CA . VAL B 1 45 ? 0.86 -8.914 -7.496 1 98.69 45 VAL B CA 1
ATOM 2696 C C . VAL B 1 45 ? -0.369 -9.812 -7.609 1 98.69 45 VAL B C 1
ATOM 2698 O O . VAL B 1 45 ? -0.952 -9.938 -8.688 1 98.69 45 VAL B O 1
ATOM 2701 N N . LYS B 1 46 ? -0.854 -10.328 -6.445 1 98.69 46 LYS B N 1
ATOM 2702 C CA . LYS B 1 46 ? -1.925 -11.32 -6.461 1 98.69 46 LYS B CA 1
ATOM 2703 C C . LYS B 1 46 ? -3.287 -10.656 -6.633 1 98.69 46 LYS B C 1
ATOM 2705 O O . LYS B 1 46 ? -4.285 -11.328 -6.895 1 98.69 46 LYS B O 1
ATOM 2710 N N . ASP B 1 47 ? -3.342 -9.312 -6.492 1 98.75 47 ASP B N 1
ATOM 2711 C CA . ASP B 1 47 ? -4.562 -8.602 -6.871 1 98.75 47 ASP B CA 1
ATOM 2712 C C . ASP B 1 47 ? -4.965 -8.938 -8.305 1 98.75 47 ASP B C 1
ATOM 2714 O O . ASP B 1 47 ? -6.152 -9.102 -8.602 1 98.75 47 ASP B O 1
ATOM 2718 N N . ARG B 1 48 ? -3.953 -9.078 -9.156 1 98.88 48 ARG B N 1
ATOM 2719 C CA . ARG B 1 48 ? -4.195 -9.336 -10.57 1 98.88 48 ARG B CA 1
ATOM 2720 C C . ARG B 1 48 ? -4.879 -10.688 -10.766 1 98.88 48 ARG B C 1
ATOM 2722 O O . ARG B 1 48 ? -5.898 -10.781 -11.453 1 98.88 48 ARG B O 1
ATOM 2729 N N . ILE B 1 49 ? -4.383 -11.719 -10.141 1 98.81 49 ILE B N 1
ATOM 2730 C CA . ILE B 1 49 ? -4.918 -13.047 -10.438 1 98.81 49 ILE B CA 1
ATOM 2731 C C . ILE B 1 49 ? -6.23 -13.25 -9.688 1 98.81 49 ILE B C 1
ATOM 2733 O O . ILE B 1 49 ? -7.137 -13.93 -10.188 1 98.81 49 ILE B O 1
ATOM 2737 N N . GLY B 1 50 ? -6.34 -12.68 -8.453 1 98.75 50 GLY B N 1
ATOM 2738 C CA . GLY B 1 50 ? -7.637 -12.719 -7.793 1 98.75 50 GLY B CA 1
ATOM 2739 C C . GLY B 1 50 ? -8.758 -12.156 -8.656 1 98.75 50 GLY B C 1
ATOM 2740 O O . GLY B 1 50 ? -9.789 -12.805 -8.836 1 98.75 50 GLY B O 1
ATOM 2741 N N . PHE B 1 51 ? -8.5 -11.023 -9.258 1 98.88 51 PHE B N 1
ATOM 2742 C CA . PHE B 1 51 ? -9.461 -10.383 -10.148 1 98.88 51 PHE B CA 1
ATOM 2743 C C . PHE B 1 51 ? -9.672 -11.219 -11.406 1 98.88 51 PHE B C 1
ATOM 2745 O O . PHE B 1 51 ? -10.812 -11.445 -11.82 1 98.88 51 PHE B O 1
ATOM 2752 N N . SER B 1 52 ? -8.625 -11.672 -12.008 1 98.94 52 SER B N 1
ATOM 2753 C CA . SER B 1 52 ? -8.672 -12.391 -13.281 1 98.94 52 SER B CA 1
ATOM 2754 C C . SER B 1 52 ? -9.469 -13.68 -13.156 1 98.94 52 SER B C 1
ATOM 2756 O O . SER B 1 52 ? -10.336 -13.961 -13.992 1 98.94 52 SER B O 1
ATOM 2758 N N . MET B 1 53 ? -9.203 -14.469 -12.086 1 98.88 53 MET B N 1
ATOM 2759 C CA . MET B 1 53 ? -9.867 -15.766 -11.93 1 98.88 53 MET B CA 1
ATOM 2760 C C . MET B 1 53 ? -11.352 -15.594 -11.664 1 98.88 53 MET B C 1
ATOM 2762 O O . MET B 1 53 ? -12.18 -16.297 -12.25 1 98.88 53 MET B O 1
ATOM 2766 N N . ILE B 1 54 ? -11.703 -14.609 -10.867 1 98.88 54 ILE B N 1
ATOM 2767 C CA . ILE B 1 54 ? -13.109 -14.352 -10.578 1 98.88 54 ILE B CA 1
ATOM 2768 C C . ILE B 1 54 ? -13.805 -13.805 -11.82 1 98.88 54 ILE B C 1
ATOM 2770 O O . ILE B 1 54 ? -14.875 -14.281 -12.203 1 98.88 54 ILE B O 1
ATOM 2774 N N . SER B 1 55 ? -13.188 -12.82 -12.508 1 98.75 55 SER B N 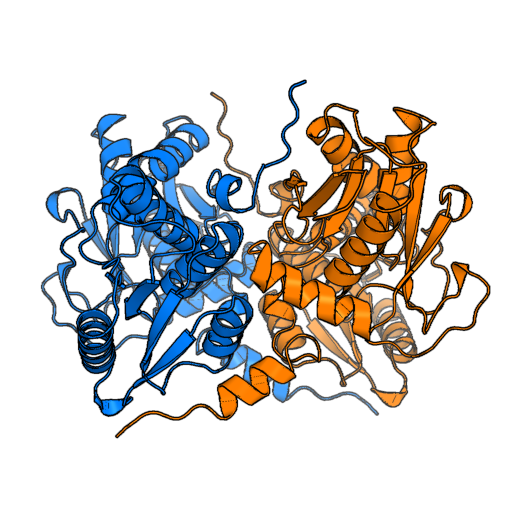1
ATOM 2775 C CA . SER B 1 55 ? -13.789 -12.195 -13.68 1 98.75 55 SER B CA 1
ATOM 2776 C C . SER B 1 55 ? -13.953 -13.203 -14.812 1 98.75 55 SER B C 1
ATOM 2778 O O . SER B 1 55 ? -14.961 -13.18 -15.531 1 98.75 55 SER B O 1
ATOM 2780 N N . ASP B 1 56 ? -12.953 -14.047 -15.023 1 98.75 56 ASP B N 1
ATOM 2781 C CA . ASP B 1 56 ? -13.023 -15.07 -16.062 1 98.75 56 ASP B CA 1
ATOM 2782 C C . ASP B 1 56 ? -14.18 -16.031 -15.812 1 98.75 56 ASP B C 1
ATOM 2784 O O . ASP B 1 56 ? -14.922 -16.375 -16.734 1 98.75 56 ASP B O 1
ATOM 2788 N N . ALA B 1 57 ? -14.297 -16.516 -14.539 1 98.75 57 ALA B N 1
ATOM 2789 C CA . ALA B 1 57 ? -15.391 -17.406 -14.164 1 98.75 57 ALA B CA 1
ATOM 2790 C C . ALA B 1 57 ? -16.75 -16.734 -14.375 1 98.75 57 ALA B C 1
ATOM 2792 O O . ALA B 1 57 ? -17.703 -17.375 -14.828 1 98.75 57 ALA B O 1
ATOM 2793 N N . GLU B 1 58 ? -16.812 -15.453 -14.039 1 98.25 58 GLU B N 1
ATOM 2794 C CA . GLU B 1 58 ? -18.031 -14.672 -14.258 1 98.25 58 GLU B CA 1
ATOM 2795 C C . GLU B 1 58 ? -18.375 -14.602 -15.742 1 98.25 58 GLU B C 1
ATOM 2797 O O . GLU B 1 58 ? -19.531 -14.852 -16.125 1 98.25 58 GLU B O 1
ATOM 2802 N N . LYS B 1 59 ? -17.438 -14.273 -16.531 1 98.31 59 LYS B N 1
ATOM 2803 C CA . LYS B 1 59 ? -17.625 -14.117 -17.969 1 98.31 59 LYS B CA 1
ATOM 2804 C C . LYS B 1 59 ? -18.078 -15.422 -18.625 1 98.31 59 LYS B C 1
ATOM 2806 O O . LYS B 1 59 ? -18.875 -15.406 -19.562 1 98.31 59 LYS B O 1
ATOM 2811 N N . LYS B 1 60 ? -17.609 -16.516 -18.078 1 98.38 60 LYS B N 1
ATOM 2812 C CA . LYS B 1 60 ? -17.938 -17.828 -18.625 1 98.38 60 LYS B CA 1
ATOM 2813 C C . LYS B 1 60 ? -19.266 -18.344 -18.078 1 98.38 60 LYS B C 1
ATOM 2815 O O . LYS B 1 60 ? -19.719 -19.438 -18.438 1 98.38 60 LYS B O 1
ATOM 2820 N N . GLY B 1 61 ? -19.844 -17.609 -17.141 1 98.12 61 GLY B N 1
ATOM 2821 C CA . GLY B 1 61 ? -21.141 -17.969 -16.578 1 98.12 61 GLY B CA 1
ATOM 2822 C C . GLY B 1 61 ? -21.047 -19.062 -15.523 1 98.12 61 GLY B C 1
ATOM 2823 O O . GLY B 1 61 ? -22.047 -19.688 -15.18 1 98.12 61 GLY B O 1
ATOM 2824 N N . LEU B 1 62 ? -19.844 -19.281 -15 1 98.44 62 LEU B N 1
ATOM 2825 C CA . LEU B 1 62 ? -19.625 -20.344 -14.023 1 98.44 62 LEU B CA 1
ATOM 2826 C C . LEU B 1 62 ? -20.031 -19.891 -12.625 1 98.44 62 LEU B C 1
ATOM 2828 O O . LEU B 1 62 ? -20.312 -20.703 -11.758 1 98.44 62 LEU B O 1
ATOM 2832 N N . ILE B 1 63 ? -20.031 -18.5 -12.414 1 98.69 63 ILE B N 1
ATOM 2833 C CA . ILE B 1 63 ? -20.406 -17.938 -11.117 1 98.69 63 ILE B CA 1
ATOM 2834 C C . ILE B 1 63 ? -21.25 -16.688 -11.32 1 98.69 63 ILE B C 1
ATOM 2836 O O . ILE B 1 63 ? -21.234 -16.078 -12.398 1 98.69 63 ILE B O 1
ATOM 2840 N N . LYS B 1 64 ? -21.938 -16.375 -10.312 1 98.25 64 LYS B N 1
ATOM 2841 C CA . LYS B 1 64 ? -22.797 -15.18 -10.281 1 98.25 64 LYS B CA 1
ATOM 2842 C C . LYS B 1 64 ? -22.781 -14.531 -8.898 1 98.25 64 LYS B C 1
ATOM 2844 O O . LYS B 1 64 ? -22.922 -15.219 -7.883 1 98.25 64 LYS B O 1
ATOM 2849 N N . PRO B 1 65 ? -22.578 -13.195 -8.914 1 96.88 65 PRO B N 1
ATOM 2850 C CA . PRO B 1 65 ? -22.609 -12.5 -7.621 1 96.88 65 PRO B CA 1
ATOM 2851 C C . PRO B 1 65 ? -23.906 -12.719 -6.859 1 96.88 65 PRO B C 1
ATOM 2853 O O . PRO B 1 65 ? -24.984 -12.742 -7.465 1 96.88 65 PRO B O 1
ATOM 2856 N N . GLY B 1 66 ? -23.797 -12.891 -5.555 1 95.62 66 GLY B N 1
ATOM 2857 C CA . GLY B 1 66 ? -24.969 -13.086 -4.727 1 95.62 66 GLY B CA 1
ATOM 2858 C C . GLY B 1 66 ? -25.484 -14.516 -4.738 1 95.62 66 GLY B C 1
ATOM 2859 O O . GLY B 1 66 ? -26.312 -14.898 -3.908 1 95.62 66 GLY B O 1
ATOM 2860 N N . GLU B 1 67 ? -24.969 -15.305 -5.59 1 97.62 67 GLU B N 1
ATOM 2861 C CA . GLU B 1 67 ? -25.453 -16.672 -5.723 1 97.62 67 GLU B CA 1
ATOM 2862 C C . GLU B 1 67 ? -24.328 -17.688 -5.457 1 97.62 67 GLU B C 1
ATOM 2864 O O . GLU B 1 67 ? -24.531 -18.656 -4.73 1 97.62 67 GLU B O 1
ATOM 2869 N N . SER B 1 68 ? -23.266 -17.438 -6.078 1 98.62 68 SER B N 1
ATOM 2870 C CA . SER B 1 68 ? -22.156 -18.391 -5.996 1 98.62 68 SER B CA 1
ATOM 2871 C C . SER B 1 68 ? -21.297 -18.156 -4.758 1 98.62 68 SER B C 1
ATOM 2873 O O . SER B 1 68 ? -21.219 -17.031 -4.27 1 98.62 68 SER B O 1
ATOM 2875 N N . VAL B 1 69 ? -20.734 -19.219 -4.258 1 98.75 69 VAL B N 1
ATOM 2876 C CA . VAL B 1 69 ? -19.766 -19.172 -3.162 1 98.75 69 VAL B CA 1
ATOM 2877 C C . VAL B 1 69 ? -18.391 -19.562 -3.676 1 98.75 69 VAL B C 1
ATOM 2879 O O . VAL B 1 69 ? -18.188 -20.672 -4.184 1 98.75 69 VAL B O 1
ATOM 2882 N N . LEU B 1 70 ? -17.469 -18.656 -3.609 1 98.88 70 LEU B N 1
ATOM 2883 C CA . LEU B 1 70 ? -16.094 -18.938 -4.016 1 98.88 70 LEU B CA 1
ATOM 2884 C C . LEU B 1 70 ? -15.336 -19.641 -2.898 1 98.88 70 LEU B C 1
ATOM 2886 O O . LEU B 1 70 ? -15.508 -19.312 -1.723 1 98.88 70 LEU B O 1
ATOM 2890 N N . ILE B 1 71 ? -14.508 -20.609 -3.234 1 98.88 71 ILE B N 1
ATOM 2891 C CA . ILE B 1 71 ? -13.742 -21.406 -2.279 1 98.88 71 ILE B CA 1
ATOM 2892 C C . ILE B 1 71 ? -12.297 -21.516 -2.75 1 98.88 71 ILE B C 1
ATOM 2894 O O . ILE B 1 71 ? -12.039 -21.766 -3.932 1 98.88 71 ILE B O 1
ATOM 2898 N N . GLU B 1 72 ? -11.367 -21.297 -1.914 1 98.75 72 GLU B N 1
ATOM 2899 C CA . GLU B 1 72 ? -9.953 -21.406 -2.281 1 98.75 72 GLU B CA 1
ATOM 2900 C C . GLU B 1 72 ? -9.102 -21.766 -1.069 1 98.75 72 GLU B C 1
ATOM 2902 O O . GLU B 1 72 ? -9.195 -21.125 -0.023 1 98.75 72 GLU B O 1
ATOM 2907 N N . PRO B 1 73 ? -8.273 -22.859 -1.144 1 97.88 73 PRO B N 1
ATOM 2908 C CA . PRO B 1 73 ? -7.242 -23.094 -0.13 1 97.88 73 PRO B CA 1
ATOM 2909 C C . PRO B 1 73 ? -6.004 -22.219 -0.349 1 97.88 73 PRO B C 1
ATOM 2911 O O . PRO B 1 73 ? -5.293 -22.391 -1.342 1 97.88 73 PRO B O 1
ATOM 2914 N N . THR B 1 74 ? -5.805 -21.25 0.48 1 94.75 74 THR B N 1
ATOM 2915 C CA . THR B 1 74 ? -4.664 -20.344 0.354 1 94.75 74 THR B CA 1
ATOM 2916 C C . THR B 1 74 ? -4.418 -19.594 1.663 1 94.75 74 THR B C 1
ATOM 2918 O O . THR B 1 74 ? -5.352 -19.359 2.432 1 94.75 74 THR B O 1
ATOM 2921 N N . SER B 1 75 ? -3.197 -19.25 1.933 1 85.94 75 SER B N 1
ATOM 2922 C CA . SER B 1 75 ? -2.859 -18.578 3.184 1 85.94 75 SER B CA 1
ATOM 2923 C C . SER B 1 75 ? -2.1 -17.281 2.928 1 85.94 75 SER B C 1
ATOM 2925 O O . SER B 1 75 ? -1.649 -16.625 3.869 1 85.94 75 SER B O 1
ATOM 2927 N N . GLY B 1 76 ? -1.889 -16.906 1.748 1 90.94 76 GLY B N 1
ATOM 2928 C CA . GLY B 1 76 ? -1.019 -15.773 1.466 1 90.94 76 GLY B CA 1
ATOM 2929 C C . GLY B 1 76 ? -1.72 -14.648 0.726 1 90.94 76 GLY B C 1
ATOM 2930 O O . GLY B 1 76 ? -2.893 -14.367 0.981 1 90.94 76 GLY B O 1
ATOM 2931 N N . ASN B 1 77 ? -0.991 -13.977 -0.121 1 96.31 77 ASN B N 1
ATOM 2932 C CA . ASN B 1 77 ? -1.437 -12.781 -0.838 1 96.31 77 ASN B CA 1
ATOM 2933 C C . ASN B 1 77 ? -2.541 -13.109 -1.838 1 96.31 77 ASN B C 1
ATOM 2935 O O . ASN B 1 77 ? -3.363 -12.258 -2.166 1 96.31 77 ASN B O 1
ATOM 2939 N N . THR B 1 78 ? -2.584 -14.375 -2.297 1 97.56 78 THR B N 1
ATOM 2940 C CA . THR B 1 78 ? -3.684 -14.75 -3.178 1 97.56 78 THR B CA 1
ATOM 2941 C C . THR B 1 78 ? -5.023 -14.641 -2.451 1 97.56 78 THR B C 1
ATOM 2943 O O . THR B 1 78 ? -6.008 -14.164 -3.023 1 97.56 78 THR B O 1
ATOM 2946 N N . GLY B 1 79 ? -5.051 -15.117 -1.203 1 97.75 79 GLY B N 1
ATOM 2947 C CA . GLY B 1 79 ? -6.262 -14.977 -0.411 1 97.75 79 GLY B CA 1
ATOM 2948 C C . GLY B 1 79 ? -6.742 -13.547 -0.3 1 97.75 79 GLY B C 1
ATOM 2949 O O . GLY B 1 79 ? -7.938 -13.273 -0.451 1 97.75 79 GLY B O 1
ATOM 2950 N N . VAL B 1 80 ? -5.852 -12.641 -0.082 1 97.81 80 VAL B N 1
ATOM 2951 C CA . VAL B 1 80 ? -6.188 -11.227 0.054 1 97.81 80 VAL B CA 1
ATOM 2952 C C . VAL B 1 80 ? -6.688 -10.688 -1.284 1 97.81 80 VAL B C 1
ATOM 2954 O O . VAL B 1 80 ? -7.676 -9.945 -1.334 1 97.81 80 VAL B O 1
ATOM 2957 N N . GLY B 1 81 ? -5.988 -11.055 -2.402 1 98.5 81 GLY B N 1
ATOM 2958 C CA . GLY B 1 81 ? -6.43 -10.656 -3.73 1 98.5 81 GLY B CA 1
ATOM 2959 C C . GLY B 1 81 ? -7.84 -11.117 -4.051 1 98.5 81 GLY B C 1
ATOM 2960 O O . GLY B 1 81 ? -8.633 -10.352 -4.605 1 98.5 81 GLY B O 1
ATOM 2961 N N . LEU B 1 82 ? -8.156 -12.344 -3.66 1 98.81 82 LEU B N 1
ATOM 2962 C CA . LEU B 1 82 ? -9.5 -12.875 -3.855 1 98.81 82 LEU B CA 1
ATOM 2963 C C . LEU B 1 82 ? -10.5 -12.148 -2.961 1 98.81 82 LEU B C 1
ATOM 2965 O O . LEU B 1 82 ? -11.609 -11.836 -3.393 1 98.81 82 LEU B O 1
ATOM 2969 N N . ALA B 1 83 ? -10.094 -11.859 -1.745 1 98.62 83 ALA B N 1
ATOM 2970 C CA . ALA B 1 83 ? -10.984 -11.305 -0.73 1 98.62 83 ALA B CA 1
ATOM 2971 C C . ALA B 1 83 ? -11.484 -9.922 -1.14 1 98.62 83 ALA B C 1
ATOM 2973 O O . ALA B 1 83 ? -12.688 -9.656 -1.117 1 98.62 83 ALA B O 1
ATOM 2974 N N . PHE B 1 84 ? -10.609 -8.961 -1.553 1 98 84 PHE B N 1
ATOM 2975 C CA . PHE B 1 84 ? -11.086 -7.625 -1.883 1 98 84 PHE B CA 1
ATOM 2976 C C . PHE B 1 84 ? -11.906 -7.645 -3.166 1 98 84 PHE B C 1
ATOM 2978 O O . PHE B 1 84 ? -12.867 -6.887 -3.307 1 98 84 PHE B O 1
ATOM 2985 N N . THR B 1 85 ? -11.531 -8.586 -4.129 1 98.5 85 THR B N 1
ATOM 2986 C CA . THR B 1 85 ? -12.297 -8.703 -5.363 1 98.5 85 THR B CA 1
ATOM 2987 C C . THR B 1 85 ? -13.703 -9.234 -5.074 1 98.5 85 THR B C 1
ATOM 2989 O O . THR B 1 85 ? -14.688 -8.719 -5.602 1 98.5 85 THR B O 1
ATOM 2992 N N . ALA B 1 86 ? -13.75 -10.289 -4.234 1 98.62 86 ALA B N 1
ATOM 2993 C CA . ALA B 1 86 ? -15.039 -10.859 -3.861 1 98.62 86 ALA B CA 1
ATOM 2994 C C . ALA B 1 86 ? -15.922 -9.82 -3.172 1 98.62 86 ALA B C 1
ATOM 2996 O O . ALA B 1 86 ? -17.109 -9.703 -3.48 1 98.62 86 ALA B O 1
ATOM 2997 N N . ALA B 1 87 ? -15.336 -9.078 -2.246 1 98 87 ALA B N 1
ATOM 2998 C CA . ALA B 1 87 ? -16.078 -8.023 -1.548 1 98 87 ALA B CA 1
ATOM 2999 C C . ALA B 1 87 ? -16.594 -6.977 -2.527 1 98 87 ALA B C 1
ATOM 3001 O O . ALA B 1 87 ? -17.766 -6.605 -2.482 1 98 87 ALA B O 1
ATOM 3002 N N . ALA B 1 88 ? -15.766 -6.531 -3.447 1 97.62 88 ALA B N 1
ATOM 3003 C CA . ALA B 1 88 ? -16.109 -5.484 -4.402 1 97.62 88 ALA B CA 1
ATOM 3004 C C . ALA B 1 88 ? -17.203 -5.953 -5.359 1 97.62 88 ALA B C 1
ATOM 3006 O O . ALA B 1 88 ? -18.062 -5.164 -5.773 1 97.62 88 ALA B O 1
ATOM 3007 N N . LYS B 1 89 ? -17.188 -7.266 -5.66 1 97.31 89 LYS B N 1
ATOM 3008 C CA . LYS B 1 89 ? -18.094 -7.781 -6.684 1 97.31 89 LYS B CA 1
ATOM 3009 C C . LYS B 1 89 ? -19.328 -8.43 -6.051 1 97.31 89 LYS B C 1
ATOM 3011 O O . LYS B 1 89 ? -20.266 -8.828 -6.758 1 97.31 89 LYS B O 1
ATOM 3016 N N . GLY B 1 90 ? -19.312 -8.578 -4.746 1 96.75 90 GLY B N 1
ATOM 3017 C CA . GLY B 1 90 ? -20.5 -9.094 -4.062 1 96.75 90 GLY B CA 1
ATOM 3018 C C . GLY B 1 90 ? -20.531 -10.609 -4 1 96.75 90 GLY B C 1
ATOM 3019 O O . GLY B 1 90 ? -21.594 -11.211 -4.145 1 96.75 90 GLY B O 1
ATOM 3020 N N . TYR B 1 91 ? -19.391 -11.281 -3.895 1 98.25 91 TYR B N 1
ATOM 3021 C CA . TYR B 1 91 ? -19.312 -12.734 -3.756 1 98.25 91 TYR B CA 1
ATOM 3022 C C . TYR B 1 91 ? -19.047 -13.133 -2.309 1 98.25 91 TYR B C 1
ATOM 3024 O O . TYR B 1 91 ? -18.328 -12.438 -1.591 1 98.25 91 TYR B O 1
ATOM 3032 N N . LYS B 1 92 ? -19.609 -14.219 -1.912 1 98.31 92 LYS B N 1
ATOM 3033 C CA . LYS B 1 92 ? -19.141 -14.914 -0.714 1 98.31 92 LYS B CA 1
ATOM 3034 C C . LYS B 1 92 ? -17.844 -15.672 -0.988 1 98.31 92 LYS B C 1
ATOM 3036 O O . LYS B 1 92 ? -17.688 -16.281 -2.049 1 98.31 92 LYS B O 1
ATOM 3041 N N . LEU B 1 93 ? -16.938 -15.617 -0.094 1 98.75 93 LEU B N 1
ATOM 3042 C CA . LEU B 1 93 ? -15.648 -16.281 -0.244 1 98.75 93 LEU B CA 1
ATOM 3043 C C . LEU B 1 93 ? -15.305 -17.078 1.011 1 98.75 93 LEU B C 1
ATOM 3045 O O . LEU B 1 93 ? -15.367 -16.547 2.123 1 98.75 93 LEU B O 1
ATOM 3049 N N . ILE B 1 94 ? -15.008 -18.312 0.827 1 98.81 94 ILE B N 1
ATOM 3050 C CA . ILE B 1 94 ? -14.492 -19.172 1.877 1 98.81 94 ILE B CA 1
ATOM 3051 C C . ILE B 1 94 ? -13.016 -19.484 1.614 1 98.81 94 ILE B C 1
ATOM 3053 O O . ILE B 1 94 ? -12.656 -19.938 0.525 1 98.81 94 ILE B O 1
ATOM 3057 N N . ILE B 1 95 ? -12.219 -19.25 2.572 1 98.69 95 ILE B N 1
ATOM 3058 C CA . ILE B 1 95 ? -10.805 -19.578 2.477 1 98.69 95 ILE B CA 1
ATOM 3059 C C . ILE B 1 95 ? -10.438 -20.609 3.541 1 98.69 95 ILE B C 1
ATOM 3061 O O . ILE B 1 95 ? -10.805 -20.469 4.707 1 98.69 95 ILE B O 1
ATOM 3065 N N . THR B 1 96 ? -9.797 -21.672 3.139 1 98.31 96 THR B N 1
ATOM 3066 C CA . THR B 1 96 ? -9.227 -22.641 4.074 1 98.31 96 THR B CA 1
ATOM 3067 C C . THR B 1 96 ? -7.719 -22.453 4.191 1 98.31 96 THR B C 1
ATOM 3069 O O . THR B 1 96 ? -7.039 -22.219 3.193 1 98.31 96 THR B O 1
ATOM 3072 N N . MET B 1 97 ? -7.246 -22.469 5.359 1 97.12 97 MET B N 1
ATOM 3073 C CA . MET B 1 97 ? -5.809 -22.344 5.602 1 97.12 97 MET B CA 1
ATOM 3074 C C . MET B 1 97 ? -5.418 -23.031 6.906 1 97.12 97 MET B C 1
ATOM 3076 O O . MET B 1 97 ? -6.25 -23.203 7.797 1 97.12 97 MET B O 1
ATOM 3080 N N . PRO B 1 98 ? -4.129 -23.469 7.031 1 96 98 PRO B N 1
ATOM 3081 C CA . PRO B 1 98 ? -3.682 -24.047 8.297 1 96 98 PRO B CA 1
ATOM 3082 C C . PRO B 1 98 ? -3.76 -23.062 9.461 1 96 98 PRO B C 1
ATOM 3084 O O . PRO B 1 98 ? -3.502 -21.875 9.289 1 96 98 PRO B O 1
ATOM 3087 N N . ALA B 1 99 ? -3.961 -23.562 10.656 1 95.12 99 ALA B N 1
ATOM 3088 C CA . ALA B 1 99 ? -4.113 -22.75 11.867 1 95.12 99 ALA B CA 1
ATOM 3089 C C . ALA B 1 99 ? -2.789 -22.109 12.266 1 95.12 99 ALA B C 1
ATOM 3091 O O . ALA B 1 99 ? -2.754 -21.234 13.125 1 95.12 99 ALA B O 1
ATOM 3092 N N . SER B 1 100 ? -1.724 -22.484 11.648 1 89.88 100 SER B N 1
ATOM 3093 C CA . SER B 1 100 ? -0.406 -21.938 11.961 1 89.88 100 SER B CA 1
ATOM 3094 C C . SER B 1 100 ? -0.209 -20.578 11.328 1 89.88 100 SER B C 1
ATOM 3096 O O . SER B 1 100 ? 0.739 -19.859 11.664 1 89.88 100 SER B O 1
ATOM 3098 N N . MET B 1 101 ? -1.099 -20.156 10.453 1 88.5 101 MET B N 1
ATOM 3099 C CA . MET B 1 101 ? -0.943 -18.875 9.773 1 88.5 101 MET B CA 1
ATOM 3100 C C . MET B 1 101 ? -1.137 -17.719 10.742 1 88.5 101 MET B C 1
ATOM 3102 O O . MET B 1 101 ? -1.832 -17.859 11.75 1 88.5 101 MET B O 1
ATOM 3106 N N . SER B 1 102 ? -0.54 -16.609 10.367 1 86.06 102 SER B N 1
ATOM 3107 C CA . SER B 1 102 ? -0.461 -15.477 11.281 1 86.06 102 SER B CA 1
ATOM 3108 C C . SER B 1 102 ? -1.841 -14.883 11.547 1 86.06 102 SER B C 1
ATOM 3110 O O . SER B 1 102 ? -2.732 -14.969 10.695 1 86.06 102 SER B O 1
ATOM 3112 N N . THR B 1 103 ? -1.968 -14.297 12.695 1 90.31 103 THR B N 1
ATOM 3113 C CA . THR B 1 103 ? -3.195 -13.609 13.078 1 90.31 103 THR B CA 1
ATOM 3114 C C . THR B 1 103 ? -3.463 -12.422 12.148 1 90.31 103 THR B C 1
ATOM 3116 O O . THR B 1 103 ? -4.617 -12.117 11.844 1 90.31 103 THR B O 1
ATOM 3119 N N . GLU B 1 104 ? -2.385 -11.727 11.719 1 91.69 104 GLU B N 1
ATOM 3120 C CA . GLU B 1 104 ? -2.525 -10.586 10.82 1 91.69 104 GLU B CA 1
ATOM 3121 C C . GLU B 1 104 ? -3.244 -10.977 9.531 1 91.69 104 GLU B C 1
ATOM 3123 O O . GLU B 1 104 ? -4.137 -10.258 9.078 1 91.69 104 GLU B O 1
ATOM 3128 N N . ARG B 1 105 ? -2.85 -12.125 9.055 1 92.62 105 ARG B N 1
ATOM 3129 C CA . ARG B 1 105 ? -3.484 -12.609 7.832 1 92.62 105 ARG B CA 1
ATOM 3130 C C . ARG B 1 105 ? -4.961 -12.906 8.062 1 92.62 105 ARG B C 1
ATOM 3132 O O . ARG B 1 105 ? -5.805 -12.578 7.23 1 92.62 105 ARG B O 1
ATOM 3139 N N . ARG B 1 106 ? -5.25 -13.508 9.117 1 95.94 106 ARG B N 1
ATOM 3140 C CA . ARG B 1 106 ? -6.633 -13.812 9.453 1 95.94 106 ARG B CA 1
ATOM 3141 C C . ARG B 1 106 ? -7.465 -12.539 9.578 1 95.94 106 ARG B C 1
ATOM 3143 O O . ARG B 1 106 ? -8.578 -12.469 9.055 1 95.94 106 ARG B O 1
ATOM 3150 N N . ILE B 1 107 ? -6.922 -11.547 10.258 1 97 107 ILE B N 1
ATOM 3151 C CA . ILE B 1 107 ? -7.629 -10.289 10.469 1 97 107 ILE B CA 1
ATOM 3152 C C . ILE B 1 107 ? -7.961 -9.648 9.125 1 97 107 ILE B C 1
ATOM 3154 O O . ILE B 1 107 ? -9.094 -9.211 8.898 1 97 107 ILE B O 1
ATOM 3158 N N . ILE B 1 108 ? -7.016 -9.633 8.188 1 97.31 108 ILE B N 1
ATOM 3159 C CA . ILE B 1 108 ? -7.211 -9.008 6.883 1 97.31 108 ILE B CA 1
ATOM 3160 C C . ILE B 1 108 ? -8.328 -9.727 6.129 1 97.31 108 ILE B C 1
ATOM 3162 O O . ILE B 1 108 ? -9.227 -9.086 5.582 1 97.31 108 ILE B O 1
ATOM 3166 N N . LEU B 1 109 ? -8.281 -11.047 6.117 1 98.19 109 LEU B N 1
ATOM 3167 C CA . LEU B 1 109 ? -9.281 -11.82 5.395 1 98.19 109 LEU B CA 1
ATOM 3168 C C . LEU B 1 109 ? -10.664 -11.633 6.008 1 98.19 109 LEU B C 1
ATOM 3170 O O . LEU B 1 109 ? -11.641 -11.398 5.289 1 98.19 109 LEU B O 1
ATOM 3174 N N . LEU B 1 110 ? -10.727 -11.656 7.309 1 98.19 110 LEU B N 1
ATOM 3175 C CA . LEU B 1 110 ? -11.992 -11.445 8.008 1 98.19 110 LEU B CA 1
ATOM 3176 C C . LEU B 1 110 ? -12.516 -10.039 7.781 1 98.19 110 LEU B C 1
ATOM 3178 O O . LEU B 1 110 ? -13.727 -9.828 7.664 1 98.19 110 LEU B O 1
ATOM 3182 N N . ALA B 1 111 ? -11.641 -9.102 7.703 1 98.06 111 ALA B N 1
ATOM 3183 C CA . ALA B 1 111 ? -12.016 -7.707 7.488 1 98.06 111 ALA B CA 1
ATOM 3184 C C . ALA B 1 111 ? -12.742 -7.535 6.16 1 98.06 111 ALA B C 1
ATOM 3186 O O . ALA B 1 111 ? -13.625 -6.684 6.031 1 98.06 111 ALA B O 1
ATOM 3187 N N . PHE B 1 112 ? -12.414 -8.359 5.184 1 98.38 112 PHE B N 1
ATOM 3188 C CA . PHE B 1 112 ? -13.047 -8.289 3.869 1 98.38 112 PHE B CA 1
ATOM 3189 C C . PHE B 1 112 ? -14.328 -9.117 3.836 1 98.38 112 PHE B C 1
ATOM 3191 O O . PHE B 1 112 ? -14.977 -9.219 2.795 1 98.38 112 PHE B O 1
ATOM 3198 N N . GLY B 1 113 ? -14.633 -9.797 4.945 1 97.94 113 GLY B N 1
ATOM 3199 C CA . GLY B 1 113 ? -15.867 -10.562 5.023 1 97.94 113 GLY B CA 1
ATOM 3200 C C . GLY B 1 113 ? -15.695 -12.016 4.625 1 97.94 113 GLY B C 1
ATOM 3201 O O . GLY B 1 113 ? -16.688 -12.719 4.383 1 97.94 113 GLY B O 1
ATOM 3202 N N . VAL B 1 114 ? -14.5 -12.492 4.551 1 98.5 114 VAL B N 1
ATOM 3203 C CA . VAL B 1 114 ? -14.203 -13.875 4.184 1 98.5 114 VAL B CA 1
ATOM 3204 C C . VAL B 1 114 ? -14.656 -14.82 5.297 1 98.5 114 VAL B C 1
ATOM 3206 O O . VAL B 1 114 ? -14.477 -14.516 6.48 1 98.5 114 VAL B O 1
ATOM 3209 N N . GLU B 1 115 ? -15.312 -15.859 4.93 1 98.25 115 GLU B N 1
ATOM 3210 C CA . GLU B 1 115 ? -15.453 -16.984 5.852 1 98.25 115 GLU B CA 1
ATOM 3211 C C . GLU B 1 115 ? -14.18 -17.812 5.902 1 98.25 115 GLU B C 1
ATOM 3213 O O . GLU B 1 115 ? -13.844 -18.516 4.941 1 98.25 115 GLU B O 1
ATOM 3218 N N . LEU B 1 116 ? -13.539 -17.766 7.016 1 97.75 116 LEU B N 1
ATOM 3219 C CA . LEU B 1 116 ? -12.242 -18.406 7.176 1 97.75 116 LEU B CA 1
ATOM 3220 C C . LEU B 1 116 ? -12.391 -19.75 7.898 1 97.75 116 LEU B C 1
ATOM 3222 O O . LEU B 1 116 ? -13.039 -19.828 8.945 1 97.75 116 LEU B O 1
ATOM 3226 N N . VAL B 1 117 ? -11.797 -20.781 7.316 1 98 117 VAL B N 1
ATOM 3227 C CA . VAL B 1 117 ? -11.789 -22.094 7.934 1 98 117 VAL B CA 1
ATOM 3228 C C . VAL B 1 117 ? -10.344 -22.547 8.18 1 98 117 VAL B C 1
ATOM 3230 O O . VAL B 1 117 ? -9.578 -22.734 7.238 1 98 117 VAL B O 1
ATOM 3233 N N . LEU B 1 118 ? -10.031 -22.672 9.445 1 97.75 118 LEU B N 1
ATOM 3234 C CA . LEU B 1 118 ? -8.695 -23.125 9.812 1 97.75 118 LEU B CA 1
ATOM 3235 C C . LEU B 1 118 ? -8.625 -24.641 9.852 1 97.75 118 LEU B C 1
ATOM 3237 O O . LEU B 1 118 ? -9.586 -25.312 10.242 1 97.75 118 LEU B O 1
ATOM 3241 N N . THR B 1 119 ? -7.512 -25.141 9.414 1 97.88 119 THR B N 1
ATOM 3242 C CA . THR B 1 119 ? -7.309 -26.578 9.398 1 97.88 119 THR B CA 1
ATOM 3243 C C . THR B 1 119 ? -6.121 -26.969 10.273 1 97.88 119 THR B C 1
ATOM 3245 O O . THR B 1 119 ? -5.367 -26.109 10.727 1 97.88 119 THR B O 1
ATOM 3248 N N . ASP B 1 120 ? -5.945 -28.25 10.508 1 96.38 120 ASP B N 1
ATOM 3249 C CA . ASP B 1 120 ? -4.855 -28.781 11.312 1 96.38 120 ASP B CA 1
ATOM 3250 C C . ASP B 1 120 ? -3.496 -28.391 10.734 1 96.38 120 ASP B C 1
ATOM 3252 O O . ASP B 1 120 ? -3.16 -28.766 9.609 1 96.38 120 ASP B O 1
ATOM 3256 N N . PRO B 1 121 ? -2.781 -27.672 11.562 1 94.62 121 PRO B N 1
ATOM 3257 C CA . PRO B 1 121 ? -1.483 -27.234 11.039 1 94.62 121 PRO B CA 1
ATOM 3258 C C . PRO B 1 121 ? -0.57 -28.406 10.68 1 94.62 121 PRO B C 1
ATOM 3260 O O . PRO B 1 121 ? 0.28 -28.281 9.797 1 94.62 121 PRO B O 1
ATOM 3263 N N . ALA B 1 122 ? -0.735 -29.516 11.297 1 94.5 122 ALA B N 1
ATOM 3264 C CA . ALA B 1 122 ? 0.096 -30.688 11.031 1 94.5 122 ALA B CA 1
ATOM 3265 C C . ALA B 1 122 ? -0.115 -31.203 9.609 1 94.5 122 ALA B C 1
ATOM 3267 O O . ALA B 1 122 ? 0.778 -31.828 9.023 1 94.5 122 ALA B O 1
ATOM 3268 N N . LYS B 1 123 ? -1.254 -30.938 9.07 1 94.62 123 LYS B N 1
ATOM 3269 C CA . LYS B 1 123 ? -1.577 -31.422 7.727 1 94.62 123 LYS B CA 1
ATOM 3270 C C . LYS B 1 123 ? -1.187 -30.391 6.668 1 94.62 123 LYS B C 1
ATOM 3272 O O . LYS B 1 123 ? -1.301 -30.656 5.469 1 94.62 123 LYS B O 1
ATOM 3277 N N . GLY B 1 124 ? -0.784 -29.234 7.062 1 92 124 GLY B N 1
ATOM 3278 C CA . GLY B 1 124 ? -0.315 -28.203 6.152 1 92 124 GLY B CA 1
ATOM 3279 C C . GLY B 1 124 ? -1.327 -27.844 5.082 1 92 124 GLY B C 1
ATOM 3280 O O . GLY B 1 124 ? -2.535 -27.875 5.324 1 92 124 GLY B O 1
ATOM 3281 N N . MET B 1 125 ? -0.787 -27.484 3.973 1 92.62 125 MET B N 1
ATOM 3282 C CA . MET B 1 125 ? -1.656 -27.047 2.885 1 92.62 125 MET B CA 1
ATOM 3283 C C . MET B 1 125 ? -2.436 -28.219 2.305 1 92.62 125 MET B C 1
ATOM 3285 O O . MET B 1 125 ? -3.514 -28.031 1.736 1 92.62 125 MET B O 1
ATOM 3289 N N . LYS B 1 126 ? -1.91 -29.391 2.369 1 93.81 126 LYS B N 1
ATOM 3290 C CA . LYS B 1 126 ? -2.658 -30.578 1.94 1 93.81 126 LYS B CA 1
ATOM 3291 C C . LYS B 1 126 ? -3.975 -30.688 2.699 1 93.81 126 LYS B C 1
ATOM 3293 O O . LYS B 1 126 ? -5.012 -31.016 2.109 1 93.81 126 LYS B O 1
ATOM 3298 N N . GLY B 1 127 ? -3.887 -30.422 3.992 1 96.25 127 GLY B N 1
ATOM 3299 C CA . GLY B 1 127 ? -5.102 -30.406 4.793 1 96.25 127 GLY B CA 1
ATOM 3300 C C . GLY B 1 127 ? -6.074 -29.328 4.387 1 96.25 127 GLY B C 1
ATOM 3301 O O . GLY B 1 127 ? -7.281 -29.547 4.328 1 96.25 127 GLY B O 1
ATOM 3302 N N . ALA B 1 128 ? -5.582 -28.188 4.113 1 96.94 128 ALA B N 1
ATOM 3303 C CA . ALA B 1 128 ? -6.406 -27.047 3.686 1 96.94 128 ALA B CA 1
ATOM 3304 C C . ALA B 1 128 ? -7.109 -27.359 2.365 1 96.94 128 ALA B C 1
ATOM 3306 O O . ALA B 1 128 ? -8.281 -27.031 2.188 1 96.94 128 ALA B O 1
ATOM 3307 N N . ILE B 1 129 ? -6.414 -28 1.447 1 97.06 129 ILE B N 1
ATOM 3308 C CA . ILE B 1 129 ? -6.973 -28.375 0.15 1 97.06 129 ILE B CA 1
ATOM 3309 C C . ILE B 1 129 ? -8.094 -29.391 0.337 1 97.06 129 ILE B C 1
ATOM 3311 O O . ILE B 1 129 ? -9.172 -29.25 -0.233 1 97.06 129 ILE B O 1
ATOM 3315 N N . ALA B 1 130 ? -7.805 -30.375 1.12 1 97.75 130 ALA B N 1
ATOM 3316 C CA . ALA B 1 130 ? -8.812 -31.391 1.388 1 97.75 130 ALA B CA 1
ATOM 3317 C C . ALA B 1 130 ? -10.078 -30.781 1.982 1 97.75 130 ALA B C 1
ATOM 3319 O O . ALA B 1 130 ? -11.188 -31.141 1.6 1 97.75 130 ALA B O 1
ATOM 3320 N N . LYS B 1 131 ? -9.883 -29.875 2.932 1 98.12 131 LYS B N 1
ATOM 3321 C CA . LYS B 1 131 ? -11.023 -29.219 3.555 1 98.12 131 LYS B CA 1
ATOM 3322 C C . LYS B 1 131 ? -11.797 -28.375 2.539 1 98.12 131 LYS B C 1
ATOM 3324 O O . LYS B 1 131 ? -13.031 -28.344 2.559 1 98.12 131 LYS B O 1
ATOM 3329 N N . ALA B 1 132 ? -11.094 -27.672 1.695 1 98.44 132 ALA B N 1
ATOM 3330 C CA . ALA B 1 132 ? -11.734 -26.891 0.646 1 98.44 132 ALA B CA 1
ATOM 3331 C C . ALA B 1 132 ? -12.57 -27.781 -0.272 1 98.44 132 ALA B C 1
ATOM 3333 O O . ALA B 1 132 ? -13.688 -27.406 -0.657 1 98.44 132 ALA B O 1
ATOM 3334 N N . GLU B 1 133 ? -12.031 -28.938 -0.606 1 98.38 133 GLU B N 1
ATOM 3335 C CA . GLU B 1 133 ? -12.758 -29.891 -1.443 1 98.38 133 GLU B CA 1
ATOM 3336 C C . GLU B 1 133 ? -14.016 -30.406 -0.74 1 98.38 133 GLU B C 1
ATOM 3338 O O . GLU B 1 133 ? -15.062 -30.562 -1.368 1 98.38 133 GLU B O 1
ATOM 3343 N N . GLU B 1 134 ? -13.844 -30.625 0.476 1 98.44 134 GLU B N 1
ATOM 3344 C CA . GLU B 1 134 ? -14.992 -31.047 1.271 1 98.44 134 GLU B CA 1
ATOM 3345 C C . GLU B 1 134 ? -16.078 -29.984 1.274 1 98.44 134 GLU B C 1
ATOM 3347 O O . GLU B 1 134 ? -17.266 -30.281 1.068 1 98.44 134 GLU B O 1
ATOM 3352 N N . ILE B 1 135 ? -15.703 -28.75 1.532 1 98.44 135 ILE B N 1
ATOM 3353 C CA . ILE B 1 135 ? -16.641 -27.641 1.567 1 98.44 135 ILE B CA 1
ATOM 3354 C C . ILE B 1 135 ? -17.297 -27.469 0.198 1 98.44 135 ILE B C 1
ATOM 3356 O O . ILE B 1 135 ? -18.5 -27.266 0.104 1 98.44 135 ILE B O 1
ATOM 3360 N N . LEU B 1 136 ? -16.469 -27.578 -0.81 1 98.5 136 LEU B N 1
ATOM 3361 C CA . LEU B 1 136 ? -16.984 -27.469 -2.168 1 98.5 136 LEU B CA 1
ATOM 3362 C C . LEU B 1 136 ? -18.094 -28.484 -2.428 1 98.5 136 LEU B C 1
ATOM 3364 O O . LEU B 1 136 ? -19.141 -28.156 -2.984 1 98.5 136 LEU B O 1
ATOM 3368 N N . ALA B 1 137 ? -17.875 -29.703 -2.049 1 98.25 137 ALA B N 1
ATOM 3369 C CA . ALA B 1 137 ? -18.812 -30.797 -2.281 1 98.25 137 ALA B CA 1
ATOM 3370 C C . ALA B 1 137 ? -20.141 -30.547 -1.567 1 98.25 137 ALA B C 1
ATOM 3372 O O . ALA B 1 137 ? -21.188 -31.016 -2.012 1 98.25 137 ALA B O 1
ATOM 3373 N N . LYS B 1 138 ? -20.109 -29.703 -0.554 1 98.06 138 LYS B N 1
ATOM 3374 C CA . LYS B 1 138 ? -21.297 -29.516 0.281 1 98.06 138 LYS B CA 1
ATOM 3375 C C . LYS B 1 138 ? -21.922 -28.156 0.033 1 98.06 138 LYS B C 1
ATOM 3377 O O . LYS B 1 138 ? -22.938 -27.797 0.652 1 98.06 138 LYS B O 1
ATOM 3382 N N . THR B 1 139 ? -21.359 -27.375 -0.82 1 98.19 139 THR B N 1
ATOM 3383 C CA . THR B 1 139 ? -21.812 -26 -1.005 1 98.19 139 THR B CA 1
ATOM 3384 C C . THR B 1 139 ? -22.516 -25.844 -2.352 1 98.19 139 THR B C 1
ATOM 3386 O O . THR B 1 139 ? -21.859 -25.812 -3.396 1 98.19 139 THR B O 1
ATOM 3389 N N . PRO B 1 140 ? -23.828 -25.719 -2.26 1 97 140 PRO B N 1
ATOM 3390 C CA . PRO B 1 140 ? -24.5 -25.422 -3.52 1 97 140 PRO B CA 1
ATOM 3391 C C . PRO B 1 140 ? -23.969 -24.156 -4.199 1 97 140 PRO B C 1
ATOM 3393 O O . PRO B 1 140 ? -23.703 -23.156 -3.533 1 97 140 PRO B O 1
ATOM 3396 N N . ASN B 1 141 ? -23.672 -24.234 -5.473 1 97.38 141 ASN B N 1
ATOM 3397 C CA . ASN B 1 141 ? -23.141 -23.141 -6.277 1 97.38 141 ASN B CA 1
ATOM 3398 C C . ASN B 1 141 ? -21.734 -22.766 -5.863 1 97.38 141 ASN B C 1
ATOM 3400 O O . ASN B 1 141 ? -21.312 -21.609 -6.02 1 97.38 141 ASN B O 1
ATOM 3404 N N . GLY B 1 142 ? -21.062 -23.719 -5.23 1 98.56 142 GLY B N 1
ATOM 3405 C CA . GLY B 1 142 ? -19.656 -23.531 -4.895 1 98.56 142 GLY B CA 1
ATOM 3406 C C . GLY B 1 142 ? -18.734 -23.578 -6.102 1 98.56 142 GLY B C 1
ATOM 3407 O O . GLY B 1 142 ? -19 -24.312 -7.055 1 98.56 142 GLY B O 1
ATOM 3408 N N . TYR B 1 143 ? -17.719 -22.797 -6.066 1 98.75 143 TYR B N 1
ATOM 3409 C CA . TYR B 1 143 ? -16.734 -22.766 -7.148 1 98.75 143 TYR B CA 1
ATOM 3410 C C . TYR B 1 143 ? -15.328 -22.609 -6.602 1 98.75 143 TYR B C 1
ATOM 3412 O O . TYR B 1 143 ? -15.055 -21.688 -5.816 1 98.75 143 TYR B O 1
ATOM 3420 N N . MET B 1 144 ? -14.422 -23.484 -6.965 1 98.62 144 MET B N 1
ATOM 3421 C CA . MET B 1 144 ? -13.031 -23.391 -6.535 1 98.62 144 MET B CA 1
ATOM 3422 C C . MET B 1 144 ? -12.164 -22.766 -7.617 1 98.62 144 MET B C 1
ATOM 3424 O O . MET B 1 144 ? -12.188 -23.203 -8.766 1 98.62 144 MET B O 1
ATOM 3428 N N . LEU B 1 145 ? -11.438 -21.781 -7.316 1 98 145 LEU B N 1
ATOM 3429 C CA . LEU B 1 145 ? -10.703 -20.969 -8.273 1 98 145 LEU B CA 1
ATOM 3430 C C . LEU B 1 145 ? -9.422 -21.656 -8.719 1 98 145 LEU B C 1
ATOM 3432 O O . LEU B 1 145 ? -9.07 -21.625 -9.898 1 98 145 LEU B O 1
ATOM 3436 N N . GLN B 1 146 ? -8.641 -22.328 -7.824 1 97.12 146 GLN B N 1
ATOM 3437 C CA . GLN B 1 146 ? -7.508 -23.188 -8.133 1 97.12 146 GLN B CA 1
ATOM 3438 C C . GLN B 1 146 ? -6.363 -22.391 -8.758 1 97.12 146 GLN B C 1
ATOM 3440 O O . GLN B 1 146 ? -5.984 -22.641 -9.906 1 97.12 146 GLN B O 1
ATOM 3445 N N . GLN B 1 147 ? -5.652 -21.641 -7.934 1 97.31 147 GLN B N 1
ATOM 3446 C CA . GLN B 1 147 ? -4.676 -20.656 -8.391 1 97.31 147 GLN B CA 1
ATOM 3447 C C . GLN B 1 147 ? -3.52 -21.328 -9.125 1 97.31 147 GLN B C 1
ATOM 3449 O O . GLN B 1 147 ? -2.852 -20.688 -9.945 1 97.31 147 GLN B O 1
ATOM 3454 N N . PHE B 1 148 ? -3.275 -22.641 -8.938 1 97.31 148 PHE B N 1
ATOM 3455 C CA . PHE B 1 148 ? -2.111 -23.312 -9.508 1 97.31 148 PHE B CA 1
ATOM 3456 C C . PHE B 1 148 ? -2.445 -23.938 -10.859 1 97.31 148 PHE B C 1
ATOM 3458 O O . PHE B 1 148 ? -1.548 -24.328 -11.602 1 97.31 148 PHE B O 1
ATOM 3465 N N . GLU B 1 149 ? -3.691 -23.938 -11.164 1 97.69 149 GLU B N 1
ATOM 3466 C CA . GLU B 1 149 ? -4.117 -24.656 -12.367 1 97.69 149 GLU B CA 1
ATOM 3467 C C . GLU B 1 149 ? -4.918 -23.734 -13.289 1 97.69 149 GLU B C 1
ATOM 3469 O O . GLU B 1 149 ? -5.043 -24 -14.484 1 97.69 149 GLU B O 1
ATOM 3474 N N . ASN B 1 150 ? -5.48 -22.656 -12.773 1 98.56 150 ASN B N 1
ATOM 3475 C CA . ASN B 1 150 ? -6.41 -21.781 -13.477 1 98.56 150 ASN B CA 1
ATOM 3476 C C . ASN B 1 150 ? -5.695 -20.953 -14.547 1 98.56 150 ASN B C 1
ATOM 3478 O O . ASN B 1 150 ? -4.84 -20.125 -14.227 1 98.56 150 ASN B O 1
ATOM 3482 N N . PRO B 1 151 ? -6.066 -21.109 -15.812 1 98.56 151 PRO B N 1
ATOM 3483 C CA . PRO B 1 151 ? -5.367 -20.391 -16.875 1 98.56 151 PRO B CA 1
ATOM 3484 C C . PRO B 1 151 ? -5.582 -18.875 -16.797 1 98.56 151 PRO B C 1
ATOM 3486 O O . PRO B 1 151 ? -4.832 -18.109 -17.422 1 98.56 151 PRO B O 1
ATOM 3489 N N . ALA B 1 152 ? -6.609 -18.422 -16.047 1 98.88 152 ALA B N 1
ATOM 3490 C CA . ALA B 1 152 ? -6.832 -16.984 -15.875 1 98.88 152 ALA B CA 1
ATOM 3491 C C . ALA B 1 152 ? -5.699 -16.359 -15.07 1 98.88 152 ALA B C 1
ATOM 3493 O O . ALA B 1 152 ? -5.52 -15.133 -15.094 1 98.88 152 ALA B O 1
ATOM 3494 N N . ASN B 1 153 ? -4.949 -17.25 -14.375 1 98.81 153 ASN B N 1
ATOM 3495 C CA . ASN B 1 153 ? -3.793 -16.797 -13.602 1 98.81 153 ASN B CA 1
ATOM 3496 C C . ASN B 1 153 ? -2.693 -16.25 -14.516 1 98.81 153 ASN B C 1
ATOM 3498 O O . ASN B 1 153 ? -2.412 -15.055 -14.508 1 98.81 153 ASN B O 1
ATOM 3502 N N . PRO B 1 154 ? -2.107 -16.984 -15.461 1 98.88 154 PRO B N 1
ATOM 3503 C CA . PRO B 1 154 ? -1.118 -16.391 -16.375 1 98.88 154 PRO B CA 1
ATOM 3504 C C . PRO B 1 154 ? -1.743 -15.438 -17.375 1 98.88 154 PRO B C 1
ATOM 3506 O O . PRO B 1 154 ? -1.073 -14.523 -17.859 1 98.88 154 PRO B O 1
ATOM 3509 N N . LYS B 1 155 ? -3.014 -15.586 -17.656 1 98.88 155 LYS B N 1
ATOM 3510 C CA . LYS B 1 155 ? -3.691 -14.773 -18.656 1 98.88 155 LYS B CA 1
ATOM 3511 C C . LYS B 1 155 ? -3.619 -13.289 -18.312 1 98.88 155 LYS B C 1
ATOM 3513 O O . LYS B 1 155 ? -3.33 -12.461 -19.172 1 98.88 155 LYS B O 1
ATOM 3518 N N . ILE B 1 156 ? -3.861 -12.945 -17.078 1 98.94 156 ILE B N 1
ATOM 3519 C CA . ILE B 1 156 ? -3.906 -11.539 -16.672 1 98.94 156 ILE B CA 1
ATOM 3520 C C . ILE B 1 156 ? -2.518 -10.922 -16.812 1 98.94 156 ILE B C 1
ATOM 3522 O O . ILE B 1 156 ? -2.387 -9.734 -17.125 1 98.94 156 ILE B O 1
ATOM 3526 N N . HIS B 1 157 ? -1.463 -11.68 -16.578 1 98.94 157 HIS B N 1
ATOM 3527 C CA . HIS B 1 157 ? -0.102 -11.172 -16.719 1 98.94 157 HIS B CA 1
ATOM 3528 C C . HIS B 1 157 ? 0.287 -11.008 -18.172 1 98.94 157 HIS B C 1
ATOM 3530 O O . HIS B 1 157 ? 1.047 -10.102 -18.531 1 98.94 157 HIS B O 1
ATOM 3536 N N . TYR B 1 158 ? -0.251 -11.883 -18.984 1 98.94 158 TYR B N 1
ATOM 3537 C CA . TYR B 1 158 ? -0.083 -11.703 -20.422 1 98.94 158 TYR B CA 1
ATOM 3538 C C . TYR B 1 158 ? -0.758 -10.43 -20.906 1 98.94 158 TYR B C 1
ATOM 3540 O O . TYR B 1 158 ? -0.204 -9.695 -21.734 1 98.94 158 TYR B O 1
ATOM 3548 N N . GLU B 1 159 ? -1.896 -10.125 -20.344 1 98.88 159 GLU B N 1
ATOM 3549 C CA . GLU B 1 159 ? -2.73 -9.031 -20.844 1 98.88 159 GLU B CA 1
ATOM 3550 C C . GLU B 1 159 ? -2.322 -7.699 -20.219 1 98.88 159 GLU B C 1
ATOM 3552 O O . GLU B 1 159 ? -2.629 -6.637 -20.766 1 98.88 159 GLU B O 1
ATOM 3557 N N . THR B 1 160 ? -1.646 -7.734 -19.062 1 98.81 160 THR B N 1
ATOM 3558 C CA . THR B 1 160 ? -1.414 -6.469 -18.375 1 98.81 160 THR B CA 1
ATOM 3559 C C . THR B 1 160 ? 0.05 -6.336 -17.969 1 98.81 160 THR B C 1
ATOM 3561 O O . THR B 1 160 ? 0.787 -5.531 -18.531 1 98.81 160 THR B O 1
ATOM 3564 N N . THR B 1 161 ? 0.619 -7.27 -17.188 1 98.94 161 THR B N 1
ATOM 3565 C CA . THR B 1 161 ? 1.966 -7.152 -16.641 1 98.94 161 THR B CA 1
ATOM 3566 C C . THR B 1 161 ? 2.996 -7.043 -17.766 1 98.94 161 THR B C 1
ATOM 3568 O O . THR B 1 161 ? 3.848 -6.152 -17.75 1 98.94 161 THR B O 1
ATOM 3571 N N . GLY B 1 162 ? 2.902 -7.949 -18.734 1 98.88 162 GLY B N 1
ATOM 3572 C CA . GLY B 1 162 ? 3.807 -7.926 -19.875 1 98.88 162 GLY B CA 1
ATOM 3573 C C . GLY B 1 162 ? 3.754 -6.625 -20.656 1 98.88 162 GLY B C 1
ATOM 3574 O O . GLY B 1 162 ? 4.77 -5.941 -20.812 1 98.88 162 GLY B O 1
ATOM 3575 N N . PRO B 1 163 ? 2.57 -6.246 -21.109 1 98.88 163 PRO B N 1
ATOM 3576 C CA . PRO B 1 163 ? 2.412 -4.984 -21.844 1 98.88 163 PRO B CA 1
ATOM 3577 C C . PRO B 1 163 ? 2.889 -3.775 -21.047 1 98.88 163 PRO B C 1
ATOM 3579 O O . PRO B 1 163 ? 3.498 -2.861 -21.609 1 98.88 163 PRO B O 1
ATOM 3582 N N . GLU B 1 164 ? 2.627 -3.754 -19.766 1 98.75 164 GLU B N 1
ATOM 3583 C CA . GLU B 1 164 ? 3.045 -2.635 -18.938 1 98.75 164 GLU B CA 1
ATOM 3584 C C . GLU B 1 164 ? 4.566 -2.527 -18.875 1 98.75 164 GLU B C 1
ATOM 3586 O O . GLU B 1 164 ? 5.121 -1.43 -18.969 1 98.75 164 GLU B O 1
ATOM 3591 N N . ILE B 1 165 ? 5.207 -3.652 -18.703 1 98.88 165 ILE B N 1
ATOM 3592 C CA . ILE B 1 165 ? 6.664 -3.67 -18.641 1 98.88 165 ILE B CA 1
ATOM 3593 C C . ILE B 1 165 ? 7.246 -3.227 -19.984 1 98.88 165 ILE B C 1
ATOM 3595 O O . ILE B 1 165 ? 8.164 -2.408 -20.031 1 98.88 165 ILE B O 1
ATOM 3599 N N . TRP B 1 166 ? 6.699 -3.777 -21.047 1 98.75 166 TRP B N 1
ATOM 3600 C CA . TRP B 1 166 ? 7.164 -3.422 -22.375 1 98.75 166 TRP B CA 1
ATOM 3601 C C . TRP B 1 166 ? 7.035 -1.922 -22.625 1 98.75 166 TRP B C 1
ATOM 3603 O O . TRP B 1 166 ? 8 -1.264 -23.016 1 98.75 166 TRP B O 1
ATOM 3613 N N . LYS B 1 167 ? 5.871 -1.4 -22.359 1 98.25 167 LYS B N 1
ATOM 3614 C CA . LYS B 1 167 ? 5.621 0.027 -22.547 1 98.25 167 LYS B CA 1
ATOM 3615 C C . LYS B 1 167 ? 6.504 0.859 -21.625 1 98.25 167 LYS B C 1
ATOM 3617 O O . LYS B 1 167 ? 7.09 1.854 -22.047 1 98.25 167 LYS B O 1
ATOM 3622 N N . GLY B 1 168 ? 6.629 0.448 -20.391 1 98.44 168 GLY B N 1
ATOM 3623 C CA . GLY B 1 168 ? 7.379 1.199 -19.406 1 98.44 168 GLY B CA 1
ATOM 3624 C C . GLY B 1 168 ? 8.867 1.274 -19.703 1 98.44 168 GLY B C 1
ATOM 3625 O O . GLY B 1 168 ? 9.523 2.258 -19.359 1 98.44 168 GLY B O 1
ATOM 3626 N N . THR B 1 169 ? 9.344 0.228 -20.375 1 98.56 169 THR B N 1
ATOM 3627 C CA . THR B 1 169 ? 10.766 0.193 -20.688 1 98.56 169 THR B CA 1
ATOM 3628 C C . THR B 1 169 ? 11.016 0.734 -22.094 1 98.56 169 THR B C 1
ATOM 3630 O O . THR B 1 169 ? 12.164 0.777 -22.562 1 98.56 169 THR B O 1
ATOM 3633 N N . GLY B 1 170 ? 9.953 1.091 -22.781 1 97.69 170 GLY B N 1
ATOM 3634 C CA . GLY B 1 170 ? 10.094 1.503 -24.172 1 97.69 170 GLY B CA 1
ATOM 3635 C C . GLY B 1 170 ? 10.594 0.395 -25.078 1 97.69 170 GLY B C 1
ATOM 3636 O O . GLY B 1 170 ? 11.336 0.651 -26.016 1 97.69 170 GLY B O 1
ATOM 3637 N N . GLY B 1 171 ? 10.336 -0.773 -24.641 1 97.88 171 GLY B N 1
ATOM 3638 C CA . GLY B 1 171 ? 10.758 -1.931 -25.422 1 97.88 171 GLY B CA 1
ATOM 3639 C C . GLY B 1 171 ? 12.227 -2.264 -25.234 1 97.88 171 GLY B C 1
ATOM 3640 O O . GLY B 1 171 ? 12.789 -3.064 -25.984 1 97.88 171 GLY B O 1
ATOM 3641 N N . LYS B 1 172 ? 12.836 -1.734 -24.203 1 98 172 LYS B N 1
ATOM 3642 C CA . LYS B 1 172 ? 14.281 -1.852 -24.062 1 98 172 LYS B CA 1
ATOM 3643 C C . LYS B 1 172 ? 14.656 -2.967 -23.094 1 98 172 LYS B C 1
ATOM 3645 O O . LYS B 1 172 ? 15.836 -3.24 -22.875 1 98 172 LYS B O 1
ATOM 3650 N N . ILE B 1 173 ? 13.688 -3.631 -22.562 1 98.75 173 ILE B N 1
ATOM 3651 C CA . ILE B 1 173 ? 13.969 -4.703 -21.609 1 98.75 173 ILE B CA 1
ATOM 3652 C C . ILE B 1 173 ? 14.758 -5.812 -22.297 1 98.75 173 ILE B C 1
ATOM 3654 O O . ILE B 1 173 ? 14.445 -6.199 -23.422 1 98.75 173 ILE B O 1
ATOM 3658 N N . ASP B 1 174 ? 15.797 -6.312 -21.547 1 98.94 174 ASP B N 1
ATOM 3659 C CA . ASP B 1 174 ? 16.594 -7.445 -22.031 1 98.94 174 ASP B CA 1
ATOM 3660 C C . ASP B 1 174 ? 16.297 -8.703 -21.203 1 98.94 174 ASP B C 1
ATOM 3662 O O . ASP B 1 174 ? 16.391 -9.82 -21.719 1 98.94 174 ASP B O 1
ATOM 3666 N N . GLY B 1 175 ? 16.016 -8.562 -19.969 1 98.94 175 GLY B N 1
ATOM 3667 C CA . GLY B 1 175 ? 15.773 -9.68 -19.062 1 98.94 175 GLY B CA 1
ATOM 3668 C C . GLY B 1 175 ? 14.633 -9.422 -18.109 1 98.94 175 GLY B C 1
ATOM 3669 O O . GLY B 1 175 ? 14.539 -8.344 -17.516 1 98.94 175 GLY B O 1
ATOM 3670 N N . PHE B 1 176 ? 13.766 -10.367 -18.016 1 98.94 176 PHE B N 1
ATOM 3671 C CA . PHE B 1 176 ? 12.664 -10.344 -17.062 1 98.94 176 PHE B CA 1
ATOM 3672 C C . PHE B 1 176 ? 12.906 -11.336 -15.93 1 98.94 176 PHE B C 1
ATOM 3674 O O . PHE B 1 176 ? 13.148 -12.516 -16.172 1 98.94 176 PHE B O 1
ATOM 3681 N N . VAL B 1 177 ? 12.891 -10.828 -14.656 1 98.94 177 VAL B N 1
ATOM 3682 C CA . VAL B 1 177 ? 13.242 -11.617 -13.484 1 98.94 177 VAL B CA 1
ATOM 3683 C C . VAL B 1 177 ? 12.031 -11.742 -12.562 1 98.94 177 VAL B C 1
ATOM 3685 O O . VAL B 1 177 ? 11.5 -10.734 -12.086 1 98.94 177 VAL B O 1
ATOM 3688 N N . SER B 1 178 ? 11.609 -12.93 -12.312 1 98.81 178 SER B N 1
ATOM 3689 C CA . SER B 1 178 ? 10.422 -13.141 -11.484 1 98.81 178 SER B CA 1
ATOM 3690 C C . SER B 1 178 ? 10.586 -14.367 -10.594 1 98.81 178 SER B C 1
ATOM 3692 O O . SER B 1 178 ? 11.031 -15.422 -11.055 1 98.81 178 SER B O 1
ATOM 3694 N N . GLY B 1 179 ? 10.25 -14.164 -9.273 1 98.5 179 GLY B N 1
ATOM 3695 C CA . GLY B 1 179 ? 10.078 -15.352 -8.445 1 98.5 179 GLY B CA 1
ATOM 3696 C C . GLY B 1 179 ? 8.977 -16.266 -8.938 1 98.5 179 GLY B C 1
ATOM 3697 O O . GLY B 1 179 ? 8.016 -15.812 -9.57 1 98.5 179 GLY B O 1
ATOM 3698 N N . ILE B 1 180 ? 9.125 -17.547 -8.609 1 98 180 ILE B N 1
ATOM 3699 C CA . ILE B 1 180 ? 8.156 -18.531 -9.086 1 98 180 ILE B CA 1
ATOM 3700 C C . ILE B 1 180 ? 7.34 -19.062 -7.914 1 98 180 ILE B C 1
ATOM 3702 O O . ILE B 1 180 ? 7.84 -19.875 -7.125 1 98 180 ILE B O 1
ATOM 3706 N N . GLY B 1 181 ? 6.141 -18.547 -7.828 1 95.88 181 GLY B N 1
ATOM 3707 C CA . GLY B 1 181 ? 5.129 -19.156 -6.977 1 95.88 181 GLY B CA 1
ATOM 3708 C C . GLY B 1 181 ? 4.199 -20.078 -7.73 1 95.88 181 GLY B C 1
ATOM 3709 O O . GLY B 1 181 ? 4.566 -21.219 -8.047 1 95.88 181 GLY B O 1
ATOM 3710 N N . THR B 1 182 ? 3.086 -19.484 -8.141 1 96.38 182 THR B N 1
ATOM 3711 C CA . THR B 1 182 ? 2.217 -20.25 -9.031 1 96.38 182 THR B CA 1
ATOM 3712 C C . THR B 1 182 ? 2.814 -20.312 -10.438 1 96.38 182 THR B C 1
ATOM 3714 O O . THR B 1 182 ? 2.473 -21.203 -11.219 1 96.38 182 THR B O 1
ATOM 3717 N N . GLY B 1 183 ? 3.625 -19.406 -10.727 1 97.94 183 GLY B N 1
ATOM 3718 C CA . GLY B 1 183 ? 4.262 -19.391 -12.039 1 97.94 183 GLY B CA 1
ATOM 3719 C C . GLY B 1 183 ? 3.496 -18.562 -13.055 1 97.94 183 GLY B C 1
ATOM 3720 O O . GLY B 1 183 ? 3.93 -18.422 -14.203 1 97.94 183 GLY B O 1
ATOM 3721 N N . GLY B 1 184 ? 2.381 -17.953 -12.633 1 98.62 184 GLY B N 1
ATOM 3722 C CA . GLY B 1 184 ? 1.548 -17.188 -13.555 1 98.62 184 GLY B CA 1
ATOM 3723 C C . GLY B 1 184 ? 2.232 -15.945 -14.086 1 98.62 184 GLY B C 1
ATOM 3724 O O . GLY B 1 184 ? 2.119 -15.633 -15.273 1 98.62 184 GLY B O 1
ATOM 3725 N N . THR B 1 185 ? 3.008 -15.258 -13.25 1 98.88 185 THR B N 1
ATOM 3726 C CA . THR B 1 185 ? 3.623 -13.984 -13.617 1 98.88 185 THR B CA 1
ATOM 3727 C C . THR B 1 185 ? 4.641 -14.18 -14.734 1 98.88 185 THR B C 1
ATOM 3729 O O . THR B 1 185 ? 4.523 -13.57 -15.805 1 98.88 185 THR B O 1
ATOM 3732 N N . ILE B 1 186 ? 5.555 -15.125 -14.562 1 98.88 186 ILE B N 1
ATOM 3733 C CA . ILE B 1 186 ? 6.621 -15.289 -15.547 1 98.88 186 ILE B CA 1
ATOM 3734 C C . ILE B 1 186 ? 6.059 -15.922 -16.812 1 98.88 186 ILE B C 1
ATOM 3736 O O . ILE B 1 186 ? 6.512 -15.609 -17.922 1 98.88 186 ILE B O 1
ATOM 3740 N N . THR B 1 187 ? 5.039 -16.766 -16.625 1 98.94 187 THR B N 1
ATOM 3741 C CA . THR B 1 187 ? 4.438 -17.422 -17.781 1 98.94 187 THR B CA 1
ATOM 3742 C C . THR B 1 187 ? 3.713 -16.406 -18.656 1 98.94 187 THR B C 1
ATOM 3744 O O . THR B 1 187 ? 3.977 -16.312 -19.859 1 98.94 187 THR B O 1
ATOM 3747 N N . GLY B 1 188 ? 2.812 -15.641 -18.031 1 98.94 188 GLY B N 1
ATOM 3748 C CA . GLY B 1 188 ? 2.014 -14.695 -18.797 1 98.94 188 GLY B CA 1
ATOM 3749 C C . GLY B 1 188 ? 2.82 -13.531 -19.328 1 98.94 188 GLY B C 1
ATOM 3750 O O . GLY B 1 188 ? 2.807 -13.25 -20.531 1 98.94 188 GLY B O 1
ATOM 3751 N N . ALA B 1 189 ? 3.506 -12.805 -18.484 1 98.94 189 ALA B N 1
ATOM 3752 C CA . ALA B 1 189 ? 4.301 -11.648 -18.891 1 98.94 189 ALA B CA 1
ATOM 3753 C C . ALA B 1 189 ? 5.426 -12.062 -19.828 1 98.94 189 ALA B C 1
ATOM 3755 O O . ALA B 1 189 ? 5.707 -11.367 -20.812 1 98.94 189 ALA B O 1
ATOM 3756 N N . GLY B 1 190 ? 6.039 -13.203 -19.484 1 98.88 190 GLY B N 1
ATOM 3757 C CA . GLY B 1 190 ? 7.125 -13.688 -20.312 1 98.88 190 GLY B CA 1
ATOM 3758 C C . GLY B 1 190 ? 6.695 -14 -21.734 1 98.88 190 GLY B C 1
ATOM 3759 O O . GLY B 1 190 ? 7.391 -13.648 -22.703 1 98.88 190 GLY B O 1
ATOM 3760 N N . LYS B 1 191 ? 5.594 -14.695 -21.828 1 98.88 191 LYS B N 1
ATOM 3761 C CA . LYS B 1 191 ? 5.082 -14.984 -23.156 1 98.88 191 LYS B CA 1
ATOM 3762 C C . LYS B 1 191 ? 4.883 -13.703 -23.969 1 98.88 191 LYS B C 1
ATOM 3764 O O . LYS B 1 191 ? 5.309 -13.617 -25.125 1 98.88 191 LYS B O 1
ATOM 3769 N N . TYR B 1 192 ? 4.246 -12.695 -23.375 1 98.94 192 TYR B N 1
ATOM 3770 C CA . TYR B 1 192 ? 4.02 -11.422 -24.062 1 98.94 192 TYR B CA 1
ATOM 3771 C C . TYR B 1 192 ? 5.34 -10.789 -24.484 1 98.94 192 TYR B C 1
ATOM 3773 O O . TYR B 1 192 ? 5.492 -10.367 -25.625 1 98.94 192 TYR B O 1
ATOM 3781 N N . LEU B 1 193 ? 6.285 -10.68 -23.562 1 98.94 193 LEU B N 1
ATOM 3782 C CA . LEU B 1 193 ? 7.555 -10.008 -23.812 1 98.94 193 LEU B CA 1
ATOM 3783 C C . LEU B 1 193 ? 8.312 -10.688 -24.938 1 98.94 193 LEU B C 1
ATOM 3785 O O . LEU B 1 193 ? 8.844 -10.008 -25.828 1 98.94 193 LEU B O 1
ATOM 3789 N N . LYS B 1 194 ? 8.312 -12.023 -24.953 1 98.88 194 LYS B N 1
ATOM 3790 C CA . LYS B 1 194 ? 9.016 -12.758 -26 1 98.88 194 LYS B CA 1
ATOM 3791 C C . LYS B 1 194 ? 8.336 -12.57 -27.359 1 98.88 194 LYS B C 1
ATOM 3793 O O . LYS B 1 194 ? 8.992 -12.625 -28.406 1 98.88 194 LYS B O 1
ATOM 3798 N N . GLU B 1 195 ? 7.035 -12.414 -27.328 1 98.88 195 GLU B N 1
ATOM 3799 C CA . GLU B 1 195 ? 6.309 -12.141 -28.562 1 98.88 195 GLU B CA 1
ATOM 3800 C C . GLU B 1 195 ? 6.664 -10.766 -29.125 1 98.88 195 GLU B C 1
ATOM 3802 O O . GLU B 1 195 ? 6.594 -10.547 -30.328 1 98.88 195 GLU B O 1
ATOM 3807 N N . GLN B 1 196 ? 6.996 -9.805 -28.281 1 98.81 196 GLN B N 1
ATOM 3808 C CA . GLN B 1 196 ? 7.434 -8.484 -28.734 1 98.81 196 GLN B CA 1
ATOM 3809 C C . GLN B 1 196 ? 8.875 -8.523 -29.234 1 98.81 196 GLN B C 1
ATOM 3811 O O . GLN B 1 196 ? 9.211 -7.867 -30.234 1 98.81 196 GLN B O 1
ATOM 3816 N N . ASN B 1 197 ? 9.703 -9.258 -28.547 1 98.75 197 ASN B N 1
ATOM 3817 C CA . ASN B 1 197 ? 11.117 -9.43 -28.859 1 98.75 197 ASN B CA 1
ATOM 3818 C C . ASN B 1 197 ? 11.633 -10.773 -28.344 1 98.75 197 ASN B C 1
ATOM 3820 O O . ASN B 1 197 ? 11.852 -10.953 -27.156 1 98.75 197 ASN B O 1
ATOM 3824 N N . ALA B 1 198 ? 11.93 -11.688 -29.203 1 98.31 198 ALA B N 1
ATOM 3825 C CA . ALA B 1 198 ? 12.305 -13.062 -28.875 1 98.31 198 ALA B CA 1
ATOM 3826 C C . ALA B 1 198 ? 13.641 -13.109 -28.141 1 98.31 198 ALA B C 1
ATOM 3828 O O . ALA B 1 198 ? 14 -14.133 -27.562 1 98.31 198 ALA B O 1
ATOM 3829 N N . ASN B 1 199 ? 14.352 -12.008 -28.188 1 98.38 199 ASN B N 1
ATOM 3830 C CA . ASN B 1 199 ? 15.664 -11.969 -27.531 1 98.38 199 ASN B CA 1
ATOM 3831 C C . ASN B 1 199 ? 15.539 -11.672 -26.047 1 98.38 199 ASN B C 1
ATOM 3833 O O . ASN B 1 199 ? 16.516 -11.789 -25.297 1 98.38 199 ASN B O 1
ATOM 3837 N N . VAL B 1 200 ? 14.367 -11.25 -25.578 1 98.88 200 VAL B N 1
ATOM 3838 C CA . VAL B 1 200 ? 14.18 -11.039 -24.156 1 98.88 200 VAL B CA 1
ATOM 3839 C C . VAL B 1 200 ? 14.375 -12.367 -23.406 1 98.88 200 VAL B C 1
ATOM 3841 O O . VAL B 1 200 ? 13.805 -13.391 -23.797 1 98.88 200 VAL B O 1
ATOM 3844 N N . LYS B 1 201 ? 15.18 -12.359 -22.406 1 98.94 201 LYS B N 1
ATOM 3845 C CA . LYS B 1 201 ? 15.422 -13.555 -21.594 1 98.94 201 LYS B CA 1
ATOM 3846 C C . LYS B 1 201 ? 14.555 -13.562 -20.344 1 98.94 201 LYS B C 1
ATOM 3848 O O . LYS B 1 201 ? 14.359 -12.523 -19.719 1 98.94 201 LYS B O 1
ATOM 3853 N N . LEU B 1 202 ? 14.031 -14.719 -20.062 1 98.94 202 LEU B N 1
ATOM 3854 C CA . LEU B 1 202 ? 13.219 -14.906 -18.859 1 98.94 202 LEU B CA 1
ATOM 3855 C C . LEU B 1 202 ? 14 -15.648 -17.781 1 98.94 202 LEU B C 1
ATOM 3857 O O . LEU B 1 202 ? 14.547 -16.734 -18.031 1 98.94 202 LEU B O 1
ATOM 3861 N N . TYR B 1 203 ? 14.07 -15.047 -16.625 1 98.94 203 TYR B N 1
ATOM 3862 C CA . TYR B 1 203 ? 14.789 -15.617 -15.492 1 98.94 203 TYR B CA 1
ATOM 3863 C C . TYR B 1 203 ? 13.844 -15.93 -14.344 1 98.94 203 TYR B C 1
ATOM 3865 O O . TYR B 1 203 ? 13.242 -15.023 -13.75 1 98.94 203 TYR B O 1
ATOM 3873 N N . GLY B 1 204 ? 13.656 -17.219 -14.055 1 98.81 204 GLY B N 1
ATOM 3874 C CA . GLY B 1 204 ? 12.93 -17.625 -12.859 1 98.81 204 GLY B CA 1
ATOM 3875 C C . GLY B 1 204 ? 13.789 -17.641 -11.609 1 98.81 204 GLY B C 1
ATOM 3876 O O . GLY B 1 204 ? 14.961 -18.031 -11.664 1 98.81 204 GLY B O 1
ATOM 3877 N N . VAL B 1 205 ? 13.227 -17.219 -10.484 1 98.88 205 VAL B N 1
ATOM 3878 C CA . VAL B 1 205 ? 13.953 -17.219 -9.227 1 98.88 205 VAL B CA 1
ATOM 3879 C C . VAL B 1 205 ? 13.352 -18.25 -8.273 1 98.88 205 VAL B C 1
ATOM 3881 O O . VAL B 1 205 ? 12.133 -18.297 -8.086 1 98.88 205 VAL B O 1
ATOM 3884 N N . GLU B 1 206 ? 14.125 -19.141 -7.711 1 98.5 206 GLU B N 1
ATOM 3885 C CA . GLU B 1 206 ? 13.68 -20.078 -6.688 1 98.5 206 GLU B CA 1
ATOM 3886 C C . GLU B 1 206 ? 14.672 -20.125 -5.523 1 98.5 206 GLU B C 1
ATOM 3888 O O . GLU B 1 206 ? 15.836 -19.766 -5.676 1 98.5 206 GLU B O 1
ATOM 3893 N N . PRO B 1 207 ? 14.188 -20.516 -4.328 1 98.62 207 PRO B N 1
ATOM 3894 C CA . PRO B 1 207 ? 15.094 -20.641 -3.184 1 98.62 207 PRO B CA 1
ATOM 3895 C C . PRO B 1 207 ? 16.125 -21.75 -3.375 1 98.62 207 PRO B C 1
ATOM 3897 O O . PRO B 1 207 ? 15.789 -22.828 -3.883 1 98.62 207 PRO B O 1
ATOM 3900 N N . VAL B 1 208 ? 17.297 -21.438 -2.92 1 98.31 208 VAL B N 1
ATOM 3901 C CA . VAL B 1 208 ? 18.344 -22.469 -2.91 1 98.31 208 VAL B CA 1
ATOM 3902 C C . VAL B 1 208 ? 17.859 -23.688 -2.137 1 98.31 208 VAL B C 1
ATOM 3904 O O . VAL B 1 208 ? 18.141 -24.828 -2.518 1 98.31 208 VAL B O 1
ATOM 3907 N N . GLU B 1 209 ? 17.031 -23.516 -1.191 1 98 209 GLU B N 1
ATOM 3908 C CA . GLU B 1 209 ? 16.609 -24.562 -0.256 1 98 209 GLU B CA 1
ATOM 3909 C C . GLU B 1 209 ? 15.484 -25.406 -0.842 1 98 209 GLU B C 1
ATOM 3911 O O . GLU B 1 209 ? 15.148 -26.453 -0.302 1 98 209 GLU B O 1
ATOM 3916 N N . SER B 1 210 ? 14.922 -24.969 -1.9 1 96.75 210 SER B N 1
ATOM 3917 C CA . SER B 1 210 ? 13.82 -25.656 -2.578 1 96.75 210 SER B CA 1
ATOM 3918 C C . SER B 1 210 ? 13.906 -25.469 -4.09 1 96.75 210 SER B C 1
ATOM 3920 O O . SER B 1 210 ? 12.961 -24.984 -4.715 1 96.75 210 SER B O 1
ATOM 3922 N N . ALA B 1 211 ? 14.961 -25.984 -4.684 1 96.06 211 ALA B N 1
ATOM 3923 C CA . ALA B 1 211 ? 15.32 -25.672 -6.062 1 96.06 211 ALA B CA 1
ATOM 3924 C C . ALA B 1 211 ? 14.836 -26.766 -7.02 1 96.06 211 ALA B C 1
ATOM 3926 O O . ALA B 1 211 ? 15.641 -27.375 -7.719 1 96.06 211 ALA B O 1
ATOM 3927 N N . ILE B 1 212 ? 13.586 -26.875 -7.234 1 95.56 212 ILE B N 1
ATOM 3928 C CA . ILE B 1 212 ? 12.992 -27.984 -7.969 1 95.56 212 ILE B CA 1
ATOM 3929 C C . ILE B 1 212 ? 13.227 -27.797 -9.469 1 95.56 212 ILE B C 1
ATOM 3931 O O . ILE B 1 212 ? 13.469 -28.766 -10.188 1 95.56 212 ILE B O 1
ATOM 3935 N N . LEU B 1 213 ? 13.117 -26.547 -9.953 1 96.25 213 LEU B N 1
ATOM 3936 C CA . LEU B 1 213 ? 13.289 -26.297 -11.375 1 96.25 213 LEU B CA 1
ATOM 3937 C C . LEU B 1 213 ? 14.742 -26.516 -11.797 1 96.25 213 LEU B C 1
ATOM 3939 O O . LEU B 1 213 ? 15.023 -26.734 -12.977 1 96.25 213 LEU B O 1
ATOM 3943 N N . SER B 1 214 ? 15.547 -26.469 -10.812 1 95.69 214 SER B N 1
ATOM 3944 C CA . SER B 1 214 ? 16.969 -26.688 -11.055 1 95.69 214 SER B CA 1
ATOM 3945 C C . SER B 1 214 ? 17.359 -28.156 -10.836 1 95.69 214 SER B C 1
ATOM 3947 O O . SER B 1 214 ? 18.531 -28.5 -10.836 1 95.69 214 SER B O 1
ATOM 3949 N N . GLY B 1 215 ? 16.359 -28.984 -10.578 1 94.56 215 GLY B N 1
ATOM 3950 C CA . GLY B 1 215 ? 16.609 -30.422 -10.453 1 94.56 215 GLY B CA 1
ATOM 3951 C C . GLY B 1 215 ? 16.781 -30.859 -9.016 1 94.56 215 GLY B C 1
ATOM 3952 O O . GLY B 1 215 ? 17.031 -32.031 -8.75 1 94.56 215 GLY B O 1
ATOM 3953 N N . GLY B 1 216 ? 16.609 -29.938 -8.102 1 95.12 216 GLY B N 1
ATOM 3954 C CA . GLY B 1 216 ? 16.734 -30.281 -6.691 1 95.12 216 GLY B CA 1
ATOM 3955 C C . GLY B 1 216 ? 15.43 -30.734 -6.074 1 95.12 216 GLY B C 1
ATOM 3956 O O . GLY B 1 216 ? 14.477 -31.047 -6.789 1 95.12 216 GLY B O 1
ATOM 3957 N N . LYS B 1 217 ? 15.461 -30.953 -4.758 1 95.62 217 LYS B N 1
ATOM 3958 C CA . LYS B 1 217 ? 14.297 -31.406 -3.992 1 95.62 217 LYS B CA 1
ATOM 3959 C C . LYS B 1 217 ? 13.625 -30.234 -3.285 1 95.62 217 LYS B C 1
ATOM 3961 O O . LYS B 1 217 ? 14.258 -29.219 -3 1 95.62 217 LYS B O 1
ATOM 3966 N N . PRO B 1 218 ? 12.367 -30.406 -3.066 1 95.94 218 PRO B N 1
ATOM 3967 C CA . PRO B 1 218 ? 11.711 -29.391 -2.242 1 95.94 218 PRO B CA 1
ATOM 3968 C C . PRO B 1 218 ? 12.25 -29.344 -0.815 1 95.94 218 PRO B C 1
ATOM 3970 O O . PRO B 1 218 ? 12.703 -30.375 -0.292 1 95.94 218 PRO B O 1
ATOM 3973 N N . GLY B 1 219 ? 12.258 -28.234 -0.203 1 95.12 219 GLY B N 1
ATOM 3974 C CA . GLY B 1 219 ? 12.703 -28.047 1.17 1 95.12 219 GLY B CA 1
ATOM 3975 C C . GLY B 1 219 ? 12.172 -26.781 1.805 1 95.12 219 GLY B C 1
ATOM 3976 O O . GLY B 1 219 ? 11.703 -25.875 1.105 1 95.12 219 GLY B O 1
ATOM 3977 N N . PRO B 1 220 ? 12.188 -26.781 3.107 1 95 220 PRO B N 1
ATOM 3978 C CA . PRO B 1 220 ? 11.742 -25.562 3.795 1 95 220 PRO B CA 1
ATOM 3979 C C . PRO B 1 220 ? 12.633 -24.359 3.496 1 95 220 PRO B C 1
ATOM 3981 O O . PRO B 1 220 ? 13.852 -24.516 3.359 1 95 220 PRO B O 1
ATOM 3984 N N . HIS B 1 221 ? 12.102 -23.297 3.33 1 96.88 221 HIS B N 1
ATOM 3985 C CA . HIS B 1 221 ? 12.789 -22.031 3.123 1 96.88 221 HIS B CA 1
ATOM 3986 C C . HIS B 1 221 ? 11.977 -20.859 3.666 1 96.88 221 HIS B C 1
ATOM 3988 O O . HIS B 1 221 ? 10.844 -21.047 4.121 1 96.88 221 HIS B O 1
ATOM 3994 N N . LYS B 1 222 ? 12.539 -19.609 3.635 1 96.56 222 LYS B N 1
ATOM 3995 C CA . LYS B 1 222 ? 11.914 -18.469 4.312 1 96.56 222 LYS B CA 1
ATOM 3996 C C . LYS B 1 222 ? 11.352 -17.469 3.311 1 96.56 222 LYS B C 1
ATOM 3998 O O . LYS B 1 222 ? 10.844 -16.406 3.695 1 96.56 222 LYS B O 1
ATOM 4003 N N . ILE B 1 223 ? 11.43 -17.734 2.035 1 97.19 223 ILE B N 1
ATOM 4004 C CA . ILE B 1 223 ? 11.023 -16.781 1.021 1 97.19 223 ILE B CA 1
ATOM 4005 C C . ILE B 1 223 ? 9.547 -16.969 0.688 1 97.19 223 ILE B C 1
ATOM 4007 O O . ILE B 1 223 ? 9.203 -17.641 -0.286 1 97.19 223 ILE B O 1
ATOM 4011 N N . GLN B 1 224 ? 8.734 -16.312 1.395 1 90.81 224 GLN B N 1
ATOM 4012 C CA . GLN B 1 224 ? 7.285 -16.438 1.234 1 90.81 224 GLN B CA 1
ATOM 4013 C C . GLN B 1 224 ? 6.848 -15.992 -0.159 1 90.81 224 GLN B C 1
ATOM 4015 O O . GLN B 1 224 ? 7.305 -14.961 -0.662 1 90.81 224 GLN B O 1
ATOM 4020 N N . GLY B 1 225 ? 6.016 -16.75 -0.82 1 91.69 225 GLY B N 1
ATOM 4021 C CA . GLY B 1 225 ? 5.418 -16.375 -2.092 1 91.69 225 GLY B CA 1
ATOM 4022 C C . GLY B 1 225 ? 6 -17.125 -3.271 1 91.69 225 GLY B C 1
ATOM 4023 O O . GLY B 1 225 ? 5.43 -17.125 -4.363 1 91.69 225 GLY B O 1
ATOM 4024 N N . ILE B 1 226 ? 7.168 -17.734 -3.027 1 96.31 226 ILE B N 1
ATOM 4025 C CA . ILE B 1 226 ? 7.746 -18.5 -4.133 1 96.31 226 ILE B CA 1
ATOM 4026 C C . ILE B 1 226 ? 8.219 -19.859 -3.637 1 96.31 226 ILE B C 1
ATOM 4028 O O . ILE B 1 226 ? 8.07 -20.188 -2.455 1 96.31 226 ILE B O 1
ATOM 4032 N N . GLY B 1 227 ? 8.625 -20.734 -4.516 1 94.06 227 GLY B N 1
ATOM 4033 C CA . GLY B 1 227 ? 9.156 -22.031 -4.156 1 94.06 227 GLY B CA 1
ATOM 4034 C C . GLY B 1 227 ? 8.133 -22.938 -3.514 1 94.06 227 GLY B C 1
ATOM 4035 O O . GLY B 1 227 ? 8.344 -23.438 -2.408 1 94.06 227 GLY B O 1
ATOM 4036 N N . ALA B 1 228 ? 7.043 -23.25 -4.141 1 88.31 228 ALA B N 1
ATOM 4037 C CA . ALA B 1 228 ? 5.91 -23.984 -3.588 1 88.31 228 ALA B CA 1
ATOM 4038 C C . ALA B 1 228 ? 6.27 -25.453 -3.352 1 88.31 228 ALA B C 1
ATOM 4040 O O . ALA B 1 228 ? 5.535 -26.172 -2.68 1 88.31 228 ALA B O 1
ATOM 4041 N N . GLY B 1 229 ? 7.352 -25.906 -3.861 1 91.38 229 GLY B N 1
ATOM 4042 C CA . GLY B 1 229 ? 7.793 -27.281 -3.646 1 91.38 229 GLY B CA 1
ATOM 4043 C C . GLY B 1 229 ? 7.316 -28.234 -4.723 1 91.38 229 GLY B C 1
ATOM 4044 O O . GLY B 1 229 ? 7.516 -29.453 -4.617 1 91.38 229 GLY B O 1
ATOM 4045 N N . PHE B 1 230 ? 6.668 -27.781 -5.703 1 94.19 230 PHE B N 1
ATOM 4046 C CA . PHE B 1 230 ? 6.242 -28.516 -6.895 1 94.19 230 PHE B CA 1
ATOM 4047 C C . PHE B 1 230 ? 6.152 -27.578 -8.094 1 94.19 230 PHE B C 1
ATOM 4049 O O . PHE B 1 230 ? 6.289 -26.359 -7.957 1 94.19 230 PHE B O 1
ATOM 4056 N N . ILE B 1 231 ? 6.035 -28.125 -9.234 1 96.56 231 ILE B N 1
ATOM 4057 C CA . ILE B 1 231 ? 5.871 -27.328 -10.445 1 96.56 231 ILE B CA 1
ATOM 4058 C C . ILE B 1 231 ? 4.387 -27.141 -10.742 1 96.56 231 ILE B C 1
ATOM 4060 O O . ILE B 1 231 ? 3.701 -28.094 -11.141 1 96.56 231 ILE B O 1
ATOM 4064 N N . PRO B 1 232 ? 3.9 -25.969 -10.594 1 96.25 232 PRO B N 1
ATOM 4065 C CA . PRO B 1 232 ? 2.475 -25.75 -10.852 1 96.25 232 PRO B CA 1
ATOM 4066 C C . PRO B 1 232 ? 2.109 -25.922 -12.32 1 96.25 232 PRO B C 1
ATOM 4068 O O . PRO B 1 232 ? 2.93 -25.656 -13.203 1 96.25 232 PRO B O 1
ATOM 4071 N N . SER B 1 233 ? 0.879 -26.266 -12.57 1 96.69 233 SER B N 1
ATOM 4072 C CA . SER B 1 233 ? 0.404 -26.547 -13.922 1 96.69 233 SER B CA 1
ATOM 4073 C C . SER B 1 233 ? 0.406 -25.281 -14.781 1 96.69 233 SER B C 1
ATOM 4075 O O . SER B 1 233 ? 0.578 -25.359 -16 1 96.69 233 SER B O 1
ATOM 4077 N N . VAL B 1 234 ? 0.281 -24.141 -14.18 1 97.5 234 VAL B N 1
ATOM 4078 C CA . VAL B 1 234 ? 0.159 -22.922 -14.969 1 97.5 234 VAL B CA 1
ATOM 4079 C C . VAL B 1 234 ? 1.546 -22.438 -15.383 1 97.5 234 VAL B C 1
ATOM 4081 O O . VAL B 1 234 ? 1.672 -21.562 -16.25 1 97.5 234 VAL B O 1
ATOM 4084 N N . LEU B 1 235 ? 2.582 -22.953 -14.773 1 98.5 235 LEU B N 1
ATOM 4085 C CA . LEU B 1 235 ? 3.939 -22.531 -15.125 1 98.5 235 LEU B CA 1
ATOM 4086 C C . LEU B 1 235 ? 4.375 -23.156 -16.438 1 98.5 235 LEU B C 1
ATOM 4088 O O . LEU B 1 235 ? 4.359 -24.375 -16.594 1 98.5 235 LEU B O 1
ATOM 4092 N N . ASN B 1 236 ? 4.723 -22.328 -17.391 1 98.56 236 ASN B N 1
ATOM 4093 C CA . ASN B 1 236 ? 5.359 -22.812 -18.609 1 98.56 236 ASN B CA 1
ATOM 4094 C C . ASN B 1 236 ? 6.879 -22.812 -18.484 1 98.56 236 ASN B C 1
ATOM 4096 O O . ASN B 1 236 ? 7.531 -21.812 -18.797 1 98.56 236 ASN B O 1
ATOM 4100 N N . VAL B 1 237 ? 7.395 -23.906 -18.109 1 98.06 237 VAL B N 1
ATOM 4101 C CA . VAL B 1 237 ? 8.812 -24.047 -17.797 1 98.06 237 VAL B CA 1
ATOM 4102 C C . VAL B 1 237 ? 9.633 -23.797 -19.062 1 98.06 237 VAL B C 1
ATOM 4104 O O . VAL B 1 237 ? 10.75 -23.266 -19 1 98.06 237 VAL B O 1
ATOM 4107 N N . ASP B 1 238 ? 9.117 -24.094 -20.219 1 97.69 238 ASP B N 1
ATOM 4108 C CA . ASP B 1 238 ? 9.844 -24 -21.484 1 97.69 238 ASP B CA 1
ATOM 4109 C C . ASP B 1 238 ? 10.156 -22.562 -21.844 1 97.69 238 ASP B C 1
ATOM 4111 O O . ASP B 1 238 ? 11.039 -22.297 -22.672 1 97.69 238 ASP B O 1
ATOM 4115 N N . LEU B 1 239 ? 9.445 -21.625 -21.25 1 98.31 239 LEU B N 1
ATOM 4116 C CA . LEU B 1 239 ? 9.656 -20.219 -21.531 1 98.31 239 LEU B CA 1
ATOM 4117 C C . LEU B 1 239 ? 10.883 -19.688 -20.797 1 98.31 239 LEU B C 1
ATOM 4119 O O . LEU B 1 239 ? 11.422 -18.641 -21.141 1 98.31 239 LEU B O 1
ATOM 4123 N N . ILE B 1 240 ? 11.297 -20.375 -19.781 1 98.69 240 ILE B N 1
ATOM 4124 C CA . ILE B 1 240 ? 12.328 -19.875 -18.875 1 98.69 240 ILE B CA 1
ATOM 4125 C C . ILE B 1 240 ? 13.711 -20.156 -19.469 1 98.69 240 ILE B C 1
ATOM 4127 O O . ILE B 1 240 ? 14.031 -21.297 -19.797 1 98.69 240 ILE B O 1
ATOM 4131 N N . ASP B 1 241 ? 14.477 -19.156 -19.578 1 98.81 241 ASP B N 1
ATOM 4132 C CA . ASP B 1 241 ? 15.812 -19.281 -20.141 1 98.81 241 ASP B CA 1
ATOM 4133 C C . ASP B 1 241 ? 16.812 -19.75 -19.078 1 98.81 241 ASP B C 1
ATOM 4135 O O . ASP B 1 241 ? 17.734 -20.516 -19.375 1 98.81 241 ASP B O 1
ATOM 4139 N N . GLU B 1 242 ? 16.703 -19.281 -17.891 1 98.69 242 GLU B N 1
ATOM 4140 C CA . GLU B 1 242 ? 17.609 -19.609 -16.781 1 98.69 242 GLU B CA 1
ATOM 4141 C C . GLU B 1 242 ? 16.891 -19.5 -15.445 1 98.69 242 GLU B C 1
ATOM 4143 O O . GLU B 1 242 ? 16.016 -18.641 -15.273 1 98.69 242 GLU B O 1
ATOM 4148 N N . VAL B 1 243 ? 17.172 -20.391 -14.555 1 98.69 243 VAL B N 1
ATOM 4149 C CA . VAL B 1 243 ? 16.703 -20.297 -13.18 1 98.69 243 VAL B CA 1
ATOM 4150 C C . VAL B 1 243 ? 17.828 -19.828 -12.266 1 98.69 243 VAL B C 1
ATOM 4152 O O . VAL B 1 243 ? 18.922 -20.422 -12.258 1 98.69 243 VAL B O 1
ATOM 4155 N N . VAL B 1 244 ? 17.594 -18.734 -11.594 1 98.75 244 VAL B N 1
ATOM 4156 C CA . VAL B 1 244 ? 18.562 -18.188 -10.648 1 98.75 244 VAL B CA 1
ATOM 4157 C C . VAL B 1 244 ? 18.172 -18.578 -9.227 1 98.75 244 VAL B C 1
ATOM 4159 O O . VAL B 1 244 ? 17.031 -18.375 -8.805 1 98.75 244 VAL B O 1
ATOM 4162 N N . GLN B 1 245 ? 19.078 -19.219 -8.523 1 98.62 245 GLN B N 1
ATOM 4163 C CA . GLN B 1 245 ? 18.828 -19.609 -7.137 1 98.62 245 GLN B CA 1
ATOM 4164 C C . GLN B 1 245 ? 19.297 -18.531 -6.164 1 98.62 245 GLN B C 1
ATOM 4166 O O . GLN B 1 245 ? 20.359 -17.938 -6.34 1 98.62 245 GLN B O 1
ATOM 4171 N N . VAL B 1 246 ? 18.453 -18.234 -5.219 1 98.75 246 VAL B N 1
ATOM 4172 C CA . VAL B 1 246 ? 18.734 -17.25 -4.18 1 98.75 246 VAL B CA 1
ATOM 4173 C C . VAL B 1 246 ? 18.422 -17.828 -2.809 1 98.75 246 VAL B C 1
ATOM 4175 O O . VAL B 1 246 ? 17.359 -18.438 -2.615 1 98.75 246 VAL B O 1
ATOM 4178 N N . SER B 1 247 ? 19.297 -17.703 -1.835 1 98.75 247 SER B N 1
ATOM 4179 C CA . SER B 1 247 ? 19.062 -18.234 -0.504 1 98.75 247 SER B CA 1
ATOM 4180 C C . SER B 1 247 ? 18.109 -17.344 0.287 1 98.75 247 SER B C 1
ATOM 4182 O O . SER B 1 247 ? 17.953 -16.156 -0.012 1 98.75 247 SER B O 1
ATOM 4184 N N . SER B 1 248 ? 17.484 -17.969 1.29 1 98.56 248 SER B N 1
ATOM 4185 C CA . SER B 1 248 ? 16.625 -17.219 2.195 1 98.56 248 SER B CA 1
ATOM 4186 C C . SER B 1 248 ? 17.359 -16.031 2.812 1 98.56 248 SER B C 1
ATOM 4188 O O . SER B 1 248 ? 16.844 -14.922 2.854 1 98.56 248 SER B O 1
ATOM 4190 N N . ASP B 1 249 ? 18.562 -16.234 3.248 1 98.5 249 ASP B N 1
ATOM 4191 C CA . ASP B 1 249 ? 19.328 -15.195 3.922 1 98.5 249 ASP B CA 1
ATOM 4192 C C . ASP B 1 249 ? 19.656 -14.055 2.965 1 98.5 249 ASP B C 1
ATOM 4194 O O . ASP B 1 249 ? 19.547 -12.883 3.326 1 98.5 249 ASP B O 1
ATOM 4198 N N . GLU B 1 250 ? 20.062 -14.43 1.75 1 98.62 250 GLU B N 1
ATOM 4199 C CA . GLU B 1 250 ? 20.359 -13.43 0.729 1 98.62 250 GLU B CA 1
ATOM 4200 C C . GLU B 1 250 ? 19.125 -12.586 0.412 1 98.62 250 GLU B C 1
ATOM 4202 O O . GLU B 1 250 ? 19.219 -11.375 0.243 1 98.62 250 GLU B O 1
ATOM 4207 N N . SER B 1 251 ? 18.016 -13.258 0.297 1 98.75 251 SER B N 1
ATOM 4208 C CA . SER B 1 251 ? 16.75 -12.602 -0.01 1 98.75 251 SER B CA 1
ATOM 4209 C C . SER B 1 251 ? 16.359 -11.609 1.079 1 98.75 251 SER B C 1
ATOM 4211 O O . SER B 1 251 ? 15.992 -10.469 0.785 1 98.75 251 SER B O 1
ATOM 4213 N N . ILE B 1 252 ? 16.453 -12.016 2.311 1 98.62 252 ILE B N 1
ATOM 4214 C CA . ILE B 1 252 ? 16.078 -11.203 3.465 1 98.62 252 ILE B CA 1
ATOM 4215 C C . ILE B 1 252 ? 17.016 -10 3.562 1 98.62 252 ILE B C 1
ATOM 4217 O O . ILE B 1 252 ? 16.562 -8.867 3.729 1 98.62 252 ILE B O 1
ATOM 4221 N N . ASP B 1 253 ? 18.297 -10.227 3.414 1 98.56 253 ASP B N 1
ATOM 4222 C CA . ASP B 1 253 ? 19.281 -9.148 3.48 1 98.56 253 ASP B CA 1
ATOM 4223 C C . ASP B 1 253 ? 19.031 -8.117 2.387 1 98.56 253 ASP B C 1
ATOM 4225 O O . ASP B 1 253 ? 19.062 -6.91 2.645 1 98.56 253 ASP B O 1
ATOM 4229 N N . MET B 1 254 ? 18.781 -8.586 1.186 1 98.88 254 MET B N 1
ATOM 4230 C CA . MET B 1 254 ? 18.531 -7.668 0.076 1 98.88 254 MET B CA 1
ATOM 4231 C C . MET B 1 254 ? 17.266 -6.859 0.308 1 98.88 254 MET B C 1
ATOM 4233 O O . MET B 1 254 ? 17.234 -5.656 0.048 1 98.88 254 MET B O 1
ATOM 4237 N N . ALA B 1 255 ? 16.203 -7.527 0.801 1 98.81 255 ALA B N 1
ATOM 4238 C CA . ALA B 1 255 ? 14.977 -6.797 1.103 1 98.81 255 ALA B CA 1
ATOM 4239 C C . ALA B 1 255 ? 15.234 -5.672 2.102 1 98.81 255 ALA B C 1
ATOM 4241 O O . ALA B 1 255 ? 14.711 -4.566 1.948 1 98.81 255 ALA B O 1
ATOM 4242 N N . ARG B 1 256 ? 16.078 -5.918 3.092 1 98.44 256 ARG B N 1
ATOM 4243 C CA . ARG B 1 256 ? 16.422 -4.906 4.086 1 98.44 256 ARG B CA 1
ATOM 4244 C C . ARG B 1 256 ? 17.234 -3.779 3.459 1 98.44 256 ARG B C 1
ATOM 4246 O O . ARG B 1 256 ? 16.984 -2.604 3.74 1 98.44 256 ARG B O 1
ATOM 4253 N N . GLN B 1 257 ? 18.125 -4.125 2.566 1 98.62 257 GLN B N 1
ATOM 4254 C CA . GLN B 1 257 ? 18.953 -3.123 1.897 1 98.62 257 GLN B CA 1
ATOM 4255 C C . GLN B 1 257 ? 18.109 -2.232 0.992 1 98.62 257 GLN B C 1
ATOM 4257 O O . GLN B 1 257 ? 18.391 -1.04 0.85 1 98.62 257 GLN B O 1
ATOM 4262 N N . LEU B 1 258 ? 17.094 -2.824 0.362 1 98.88 258 LEU B N 1
ATOM 4263 C CA . LEU B 1 258 ? 16.203 -2.049 -0.492 1 98.88 258 LEU B CA 1
ATOM 4264 C C . LEU B 1 258 ? 15.492 -0.954 0.305 1 98.88 258 LEU B C 1
ATOM 4266 O O . LEU B 1 258 ? 15.312 0.16 -0.191 1 98.88 258 LEU B O 1
ATOM 4270 N N . ALA B 1 259 ? 15.07 -1.251 1.537 1 98.56 259 ALA B N 1
ATOM 4271 C CA . ALA B 1 259 ? 14.445 -0.238 2.389 1 98.56 259 ALA B CA 1
ATOM 4272 C C . ALA B 1 259 ? 15.453 0.84 2.779 1 98.56 259 ALA B C 1
ATOM 4274 O O . ALA B 1 259 ? 15.172 2.035 2.656 1 98.56 259 ALA B O 1
ATOM 4275 N N . LEU B 1 260 ? 16.656 0.429 3.135 1 97.75 260 LEU B N 1
ATOM 4276 C CA . LEU B 1 260 ? 17.688 1.306 3.686 1 97.75 260 LEU B CA 1
ATOM 4277 C C . LEU B 1 260 ? 18.266 2.207 2.602 1 97.75 260 LEU B C 1
ATOM 4279 O O . LEU B 1 260 ? 18.562 3.379 2.852 1 97.75 260 LEU B O 1
ATOM 4283 N N . LYS B 1 261 ? 18.375 1.614 1.387 1 98.06 261 LYS B N 1
ATOM 4284 C CA . LYS B 1 261 ? 19.219 2.291 0.403 1 98.06 261 LYS B CA 1
ATOM 4285 C C . LYS B 1 261 ? 18.375 2.848 -0.744 1 98.06 261 LYS B C 1
ATOM 4287 O O . LYS B 1 261 ? 18.812 3.746 -1.465 1 98.06 261 LYS B O 1
ATOM 4292 N N . GLU B 1 262 ? 17.188 2.307 -1.008 1 98.5 262 GLU B N 1
ATOM 4293 C CA . GLU B 1 262 ? 16.375 2.721 -2.148 1 98.5 262 GLU B CA 1
ATOM 4294 C C . GLU B 1 262 ? 15.07 3.348 -1.692 1 98.5 262 GLU B C 1
ATOM 4296 O O . GLU B 1 262 ? 14.328 3.91 -2.504 1 98.5 262 GLU B O 1
ATOM 4301 N N . GLY B 1 263 ? 14.734 3.275 -0.318 1 98.5 263 GLY B N 1
ATOM 4302 C CA . GLY B 1 263 ? 13.43 3.713 0.158 1 98.5 263 GLY B CA 1
ATOM 4303 C C . GLY B 1 263 ? 12.305 2.787 -0.255 1 98.5 263 GLY B C 1
ATOM 4304 O O . GLY B 1 263 ? 11.156 3.217 -0.383 1 98.5 263 GLY B O 1
ATOM 4305 N N . LEU B 1 264 ? 12.648 1.492 -0.542 1 98.75 264 LEU B N 1
ATOM 4306 C CA . LEU B 1 264 ? 11.656 0.516 -0.98 1 98.75 264 LEU B CA 1
ATOM 4307 C C . LEU B 1 264 ? 11.414 -0.535 0.098 1 98.75 264 LEU B C 1
ATOM 4309 O O . LEU B 1 264 ? 12.211 -1.466 0.252 1 98.75 264 LEU B O 1
ATOM 4313 N N . LEU B 1 265 ? 10.352 -0.39 0.883 1 98.44 265 LEU B N 1
ATOM 4314 C CA . LEU B 1 265 ? 9.945 -1.377 1.878 1 98.44 265 LEU B CA 1
ATOM 4315 C C . LEU B 1 265 ? 9.141 -2.498 1.231 1 98.44 265 LEU B C 1
ATOM 4317 O O . LEU B 1 265 ? 7.941 -2.344 0.989 1 98.44 265 LEU B O 1
ATOM 4321 N N . VAL B 1 266 ? 9.805 -3.662 1.013 1 98.56 266 VAL B N 1
ATOM 4322 C CA . VAL B 1 266 ? 9.211 -4.703 0.178 1 98.56 266 VAL B CA 1
ATOM 4323 C C . VAL B 1 266 ? 9.266 -6.043 0.905 1 98.56 266 VAL B C 1
ATOM 4325 O O . VAL B 1 266 ? 9.859 -6.152 1.979 1 98.56 266 VAL B O 1
ATOM 4328 N N . GLY B 1 267 ? 8.57 -7.047 0.392 1 97.94 267 GLY B N 1
ATOM 4329 C CA . GLY B 1 267 ? 8.578 -8.391 0.948 1 97.94 267 GLY B CA 1
ATOM 4330 C C . GLY B 1 267 ? 9.844 -9.164 0.626 1 97.94 267 GLY B C 1
ATOM 4331 O O . GLY B 1 267 ? 10.672 -8.703 -0.166 1 97.94 267 GLY B O 1
ATOM 4332 N N . ILE B 1 268 ? 9.922 -10.359 1.143 1 98.38 268 ILE B N 1
ATOM 4333 C CA . ILE B 1 268 ? 11.125 -11.18 1.056 1 98.38 268 ILE B CA 1
ATOM 4334 C C . ILE B 1 268 ? 11.336 -11.633 -0.388 1 98.38 268 ILE B C 1
ATOM 4336 O O . ILE B 1 268 ? 12.469 -11.648 -0.877 1 98.38 268 ILE B O 1
ATOM 4340 N N . SER B 1 269 ? 10.242 -11.969 -1.095 1 98.5 269 SER B N 1
ATOM 4341 C CA . SER B 1 269 ? 10.391 -12.438 -2.469 1 98.5 269 SER B CA 1
ATOM 4342 C C . SER B 1 269 ? 10.883 -11.32 -3.383 1 98.5 269 SER B C 1
ATOM 4344 O O . SER B 1 269 ? 11.523 -11.578 -4.402 1 98.5 269 SER B O 1
ATOM 4346 N N . SER B 1 270 ? 10.594 -10.07 -3.045 1 98.88 270 SER B N 1
ATOM 4347 C CA . SER B 1 270 ? 11.18 -8.945 -3.762 1 98.88 270 SER B CA 1
ATOM 4348 C C . SER B 1 270 ? 12.695 -8.914 -3.588 1 98.88 270 SER B C 1
ATOM 4350 O O . SER B 1 270 ? 13.43 -8.625 -4.535 1 98.88 270 SER B O 1
ATOM 4352 N N . GLY B 1 271 ? 13.133 -9.188 -2.32 1 98.88 271 GLY B N 1
ATOM 4353 C CA . GLY B 1 271 ? 14.562 -9.305 -2.09 1 98.88 271 GLY B CA 1
ATOM 4354 C C . GLY B 1 271 ? 15.219 -10.367 -2.953 1 98.88 271 GLY B C 1
ATOM 4355 O O . GLY B 1 271 ? 16.297 -10.148 -3.498 1 98.88 271 GLY B O 1
ATOM 4356 N N . ALA B 1 272 ? 14.531 -11.492 -3.104 1 98.94 272 ALA B N 1
ATOM 4357 C CA . ALA B 1 272 ? 15.047 -12.57 -3.936 1 98.94 272 ALA B CA 1
ATOM 4358 C C . ALA B 1 272 ? 15.164 -12.141 -5.395 1 98.94 272 ALA B C 1
ATOM 4360 O O . ALA B 1 272 ? 16.188 -12.367 -6.039 1 98.94 272 ALA B O 1
ATOM 4361 N N . ALA B 1 273 ? 14.141 -11.516 -5.914 1 98.94 273 ALA B N 1
ATOM 4362 C CA . ALA B 1 273 ? 14.141 -11.062 -7.305 1 98.94 273 ALA B CA 1
ATOM 4363 C C . ALA B 1 273 ? 15.227 -10.023 -7.543 1 98.94 273 ALA B C 1
ATOM 4365 O O . ALA B 1 273 ? 15.922 -10.062 -8.562 1 98.94 273 ALA B O 1
ATOM 4366 N N . ALA B 1 274 ? 15.367 -9.102 -6.613 1 98.94 274 ALA B N 1
ATOM 4367 C CA . ALA B 1 274 ? 16.391 -8.07 -6.734 1 98.94 274 ALA B CA 1
ATOM 4368 C C . ALA B 1 274 ? 17.797 -8.68 -6.707 1 98.94 274 ALA B C 1
ATOM 4370 O O . ALA B 1 274 ? 18.641 -8.328 -7.52 1 98.94 274 ALA B O 1
ATOM 4371 N N . ALA B 1 275 ? 17.984 -9.578 -5.734 1 98.94 275 ALA B N 1
ATOM 4372 C CA . ALA B 1 275 ? 19.281 -10.234 -5.637 1 98.94 275 ALA B CA 1
ATOM 4373 C C . ALA B 1 275 ? 19.625 -10.961 -6.934 1 98.94 275 ALA B C 1
ATOM 4375 O O . ALA B 1 275 ? 20.75 -10.859 -7.426 1 98.94 275 ALA B O 1
ATOM 4376 N N . ALA B 1 276 ? 18.688 -11.672 -7.484 1 98.94 276 ALA B N 1
ATOM 4377 C CA . ALA B 1 276 ? 18.875 -12.375 -8.75 1 98.94 276 ALA B CA 1
ATOM 4378 C C . ALA B 1 276 ? 19.188 -11.398 -9.875 1 98.94 276 ALA B C 1
ATOM 4380 O O . ALA B 1 276 ? 20.125 -11.617 -10.656 1 98.94 276 ALA B O 1
ATOM 4381 N N . ALA B 1 277 ? 18.438 -10.328 -10 1 98.94 277 ALA B N 1
ATOM 4382 C CA . ALA B 1 277 ? 18.625 -9.344 -11.055 1 98.94 277 ALA B CA 1
ATOM 4383 C C . ALA B 1 277 ? 20 -8.688 -10.961 1 98.94 277 ALA B C 1
ATOM 4385 O O . ALA B 1 277 ? 20.641 -8.43 -11.977 1 98.94 277 ALA B O 1
ATOM 4386 N N . ILE B 1 278 ? 20.422 -8.414 -9.75 1 98.88 278 ILE B N 1
ATOM 4387 C CA . ILE B 1 278 ? 21.719 -7.789 -9.523 1 98.88 278 ILE B CA 1
ATOM 4388 C C . ILE B 1 278 ? 22.828 -8.742 -9.953 1 98.88 278 ILE B C 1
ATOM 4390 O O . ILE B 1 278 ? 23.781 -8.336 -10.617 1 98.88 278 ILE B O 1
ATOM 4394 N N . LYS B 1 279 ? 22.688 -10.039 -9.562 1 98.81 279 LYS B N 1
ATOM 4395 C CA . LYS B 1 279 ? 23.656 -11.039 -10.016 1 98.81 279 LYS B CA 1
ATOM 4396 C C . LYS B 1 279 ? 23.75 -11.047 -11.539 1 98.81 279 LYS B C 1
ATOM 4398 O O . LYS B 1 279 ? 24.859 -11.094 -12.086 1 98.81 279 LYS B O 1
ATOM 4403 N N . LEU B 1 280 ? 22.641 -11.031 -12.172 1 98.88 280 LEU B N 1
ATOM 4404 C CA . LEU B 1 280 ? 22.609 -11.039 -13.633 1 98.88 280 LEU B CA 1
ATOM 4405 C C . LEU B 1 280 ? 23.25 -9.766 -14.188 1 98.88 280 LEU B C 1
ATOM 4407 O O . LEU B 1 280 ? 24.031 -9.828 -15.141 1 98.88 280 LEU B O 1
ATOM 4411 N N . ALA B 1 281 ? 22.984 -8.625 -13.609 1 98.88 281 ALA B N 1
ATOM 4412 C CA . ALA B 1 281 ? 23.453 -7.336 -14.094 1 98.88 281 ALA B CA 1
ATOM 4413 C C . ALA B 1 281 ? 24.953 -7.188 -13.852 1 98.88 281 ALA B C 1
ATOM 4415 O O . ALA B 1 281 ? 25.594 -6.293 -14.414 1 98.88 281 ALA B O 1
ATOM 4416 N N . GLN B 1 282 ? 25.484 -8.031 -13.016 1 98.75 282 GLN B N 1
ATOM 4417 C CA . GLN B 1 282 ? 26.906 -7.996 -12.734 1 98.75 282 GLN B CA 1
ATOM 4418 C C . GLN B 1 282 ? 27.703 -8.789 -13.773 1 98.75 282 GLN B C 1
ATOM 4420 O O . GLN B 1 282 ? 28.922 -8.641 -13.883 1 98.75 282 GLN B O 1
ATOM 4425 N N . ARG B 1 283 ? 27.016 -9.719 -14.492 1 98.56 283 ARG B N 1
ATOM 4426 C CA . ARG B 1 283 ? 27.703 -10.531 -15.484 1 98.56 283 ARG B CA 1
ATOM 4427 C C . ARG B 1 283 ? 28.234 -9.672 -16.625 1 98.56 283 ARG B C 1
ATOM 4429 O O . ARG B 1 283 ? 27.5 -8.883 -17.219 1 98.56 283 ARG B O 1
ATOM 4436 N N . PRO B 1 284 ? 29.453 -9.906 -17 1 98.38 284 PRO B N 1
ATOM 4437 C CA . PRO B 1 284 ? 30.078 -9.062 -18.016 1 98.38 284 PRO B CA 1
ATOM 4438 C C . PRO B 1 284 ? 29.312 -9.078 -19.344 1 98.38 284 PRO B C 1
ATOM 4440 O O . PRO B 1 284 ? 29.219 -8.055 -20.016 1 98.38 284 PRO B O 1
ATOM 4443 N N . GLU B 1 285 ? 28.75 -10.133 -19.672 1 98.19 285 GLU B N 1
ATOM 4444 C CA . GLU B 1 285 ? 28.062 -10.273 -20.953 1 98.19 285 GLU B CA 1
ATOM 4445 C C . GLU B 1 285 ? 26.75 -9.492 -20.969 1 98.19 285 GLU B C 1
ATOM 4447 O O . GLU B 1 285 ? 26.156 -9.305 -22.031 1 98.19 285 GLU B O 1
ATOM 4452 N N . ASN B 1 286 ? 26.391 -8.961 -19.828 1 98.62 286 ASN B N 1
ATOM 4453 C CA . ASN B 1 286 ? 25.125 -8.242 -19.719 1 98.62 286 ASN B CA 1
ATOM 4454 C C . ASN B 1 286 ? 25.344 -6.734 -19.625 1 98.62 286 ASN B C 1
ATOM 4456 O O . ASN B 1 286 ? 24.469 -6.004 -19.172 1 98.62 286 ASN B O 1
ATOM 4460 N N . ALA B 1 287 ? 26.531 -6.301 -20.062 1 98.56 287 ALA B N 1
ATOM 4461 C CA . ALA B 1 287 ? 26.828 -4.871 -20.062 1 98.56 287 ALA B CA 1
ATOM 4462 C C . ALA B 1 287 ? 25.797 -4.09 -20.875 1 98.56 287 ALA B C 1
ATOM 4464 O O . ALA B 1 287 ? 25.516 -4.426 -22.016 1 98.56 287 ALA B O 1
ATOM 4465 N N . GLY B 1 288 ? 25.172 -3.094 -20.234 1 98.38 288 GLY B N 1
ATOM 4466 C CA . GLY B 1 288 ? 24.25 -2.188 -20.891 1 98.38 288 GLY B CA 1
ATOM 4467 C C . GLY B 1 288 ? 22.844 -2.727 -20.984 1 98.38 288 GLY B C 1
ATOM 4468 O O . GLY B 1 288 ? 21.922 -2.025 -21.422 1 98.38 288 GLY B O 1
ATOM 4469 N N . LYS B 1 289 ? 22.641 -3.957 -20.516 1 98.75 289 LYS B N 1
ATOM 4470 C CA . LYS B 1 289 ? 21.312 -4.57 -20.594 1 98.75 289 LYS B CA 1
ATOM 4471 C C . LYS B 1 289 ? 20.406 -4.094 -19.469 1 98.75 289 LYS B C 1
ATOM 4473 O O . LYS B 1 289 ? 20.891 -3.637 -18.422 1 98.75 289 LYS B O 1
ATOM 4478 N N . LEU B 1 290 ? 19.125 -4.152 -19.719 1 98.88 290 LEU B N 1
ATOM 4479 C CA . LEU B 1 290 ? 18.125 -3.756 -18.719 1 98.88 290 LEU B CA 1
ATOM 4480 C C . LEU B 1 290 ? 17.375 -4.969 -18.203 1 98.88 290 LEU B C 1
ATOM 4482 O O . LEU B 1 290 ? 16.734 -5.684 -18.969 1 98.88 290 LEU B O 1
ATOM 4486 N N . PHE B 1 291 ? 17.484 -5.199 -16.906 1 98.94 291 PHE B N 1
ATOM 4487 C CA . PHE B 1 291 ? 16.75 -6.254 -16.234 1 98.94 291 PHE B CA 1
ATOM 4488 C C . PHE B 1 291 ? 15.578 -5.676 -15.438 1 98.94 291 PHE B C 1
ATOM 4490 O O . PHE B 1 291 ? 15.734 -4.691 -14.719 1 98.94 291 PHE B O 1
ATOM 4497 N N . VAL B 1 292 ? 14.375 -6.211 -15.594 1 98.94 292 VAL B N 1
ATOM 4498 C CA . VAL B 1 292 ? 13.203 -5.824 -14.812 1 98.94 292 VAL B CA 1
ATOM 4499 C C . VAL B 1 292 ? 12.836 -6.945 -13.852 1 98.94 292 VAL B C 1
ATOM 4501 O O . VAL B 1 292 ? 12.578 -8.078 -14.266 1 98.94 292 VAL B O 1
ATOM 4504 N N . ALA B 1 293 ? 12.852 -6.66 -12.562 1 98.94 293 ALA B N 1
ATOM 4505 C CA . ALA B 1 293 ? 12.5 -7.613 -11.516 1 98.94 293 ALA B CA 1
ATOM 4506 C C . ALA B 1 293 ? 11.125 -7.301 -10.93 1 98.94 293 ALA B C 1
ATOM 4508 O O . ALA B 1 293 ? 10.789 -6.137 -10.703 1 98.94 293 ALA B O 1
ATOM 4509 N N . ILE B 1 294 ? 10.328 -8.32 -10.648 1 98.88 294 ILE B N 1
ATOM 4510 C CA . ILE B 1 294 ? 9.008 -8.156 -10.055 1 98.88 294 ILE B CA 1
ATOM 4511 C C . ILE B 1 294 ? 9.148 -7.992 -8.539 1 98.88 294 ILE B C 1
ATOM 4513 O O . ILE B 1 294 ? 9.789 -8.812 -7.879 1 98.88 294 ILE B O 1
ATOM 4517 N N . PHE B 1 295 ? 8.594 -6.949 -7.984 1 98.88 295 PHE B N 1
ATOM 4518 C CA . PHE B 1 295 ? 8.422 -6.762 -6.547 1 98.88 295 PHE B CA 1
ATOM 4519 C C . PHE B 1 295 ? 6.98 -7.016 -6.133 1 98.88 295 PHE B C 1
ATOM 4521 O O . PHE B 1 295 ? 6.137 -6.125 -6.227 1 98.88 295 PHE B O 1
ATOM 4528 N N . PRO B 1 296 ? 6.703 -8.18 -5.609 1 98.62 296 PRO B N 1
ATOM 4529 C CA . PRO B 1 296 ? 5.32 -8.664 -5.57 1 98.62 296 PRO B CA 1
ATOM 4530 C C . PRO B 1 296 ? 4.488 -7.996 -4.48 1 98.62 296 PRO B C 1
ATOM 4532 O O . PRO B 1 296 ? 3.273 -7.848 -4.629 1 98.62 296 PRO B O 1
ATOM 4535 N N . SER B 1 297 ? 5.137 -7.617 -3.299 1 97.62 297 SER B N 1
ATOM 4536 C CA . SER B 1 297 ? 4.27 -7.184 -2.209 1 97.62 297 SER B CA 1
ATOM 4537 C C . SER B 1 297 ? 4.969 -6.168 -1.313 1 97.62 297 SER B C 1
ATOM 4539 O O . SER B 1 297 ? 6.195 -6.047 -1.343 1 97.62 297 SER B O 1
ATOM 4541 N N . PHE B 1 298 ? 4.133 -5.48 -0.558 1 96.94 298 PHE B N 1
ATOM 4542 C CA . PHE B 1 298 ? 4.578 -4.398 0.313 1 96.94 298 PHE B CA 1
ATOM 4543 C C . PHE B 1 298 ? 5.141 -4.949 1.617 1 96.94 298 PHE B C 1
ATOM 4545 O O . PHE B 1 298 ? 4.617 -5.918 2.166 1 96.94 298 PHE B O 1
ATOM 4552 N N . GLY B 1 299 ? 6.102 -4.352 2.16 1 96.56 299 GLY B N 1
ATOM 4553 C CA . GLY B 1 299 ? 6.902 -4.859 3.262 1 96.56 299 GLY B CA 1
ATOM 4554 C C . GLY B 1 299 ? 6.164 -4.852 4.59 1 96.56 299 GLY B C 1
ATOM 4555 O O . GLY B 1 299 ? 6.438 -5.676 5.461 1 96.56 299 GLY B O 1
ATOM 4556 N N . GLU B 1 300 ? 5.219 -3.982 4.82 1 94.56 300 GLU B N 1
ATOM 4557 C CA . GLU B 1 300 ? 4.551 -3.842 6.109 1 94.56 300 GLU B CA 1
ATOM 4558 C C . GLU B 1 300 ? 3.76 -5.098 6.465 1 94.56 300 GLU B C 1
ATOM 4560 O O . GLU B 1 300 ? 3.445 -5.332 7.633 1 94.56 300 GLU B O 1
ATOM 4565 N N . ARG B 1 301 ? 3.477 -5.91 5.457 1 92.44 301 ARG B N 1
ATOM 4566 C CA . ARG B 1 301 ? 2.75 -7.16 5.664 1 92.44 301 ARG B CA 1
ATOM 4567 C C . ARG B 1 301 ? 3.613 -8.18 6.398 1 92.44 301 ARG B C 1
ATOM 4569 O O . ARG B 1 301 ? 3.098 -9.148 6.953 1 92.44 301 ARG B O 1
ATOM 4576 N N . TYR B 1 302 ? 4.898 -7.879 6.516 1 94.81 302 TYR B N 1
ATOM 4577 C CA . TYR B 1 302 ? 5.816 -8.914 6.98 1 94.81 302 TYR B CA 1
ATOM 4578 C C . TYR B 1 302 ? 6.543 -8.469 8.242 1 94.81 302 TYR B C 1
ATOM 4580 O O . TYR B 1 302 ? 7.617 -8.984 8.562 1 94.81 302 TYR B O 1
ATOM 4588 N N . LEU B 1 303 ? 5.977 -7.543 8.984 1 94.06 303 LEU B N 1
ATOM 4589 C CA . LEU B 1 303 ? 6.664 -6.961 10.133 1 94.06 303 LEU B CA 1
ATOM 4590 C C . LEU B 1 303 ? 6.91 -8.016 11.211 1 94.06 303 LEU B C 1
ATOM 4592 O O . LEU B 1 303 ? 7.887 -7.93 11.961 1 94.06 303 LEU B O 1
ATOM 4596 N N . SER B 1 304 ? 6.078 -9.062 11.266 1 92 304 SER B N 1
ATOM 4597 C CA . SER B 1 304 ? 6.184 -10.07 12.312 1 92 304 SER B CA 1
ATOM 4598 C C . SER B 1 304 ? 7.023 -11.258 11.852 1 92 304 SER B C 1
ATOM 4600 O O . SER B 1 304 ? 7.199 -12.227 12.586 1 92 304 SER B O 1
ATOM 4602 N N . THR B 1 305 ? 7.547 -11.211 10.695 1 94.12 305 THR B N 1
ATOM 4603 C CA . THR B 1 305 ? 8.273 -12.336 10.125 1 94.12 305 THR B CA 1
ATOM 4604 C C . THR B 1 305 ? 9.781 -12.172 10.344 1 94.12 305 THR B C 1
ATOM 4606 O O . THR B 1 305 ? 10.219 -11.195 10.953 1 94.12 305 THR B O 1
ATOM 4609 N N . VAL B 1 306 ? 10.516 -13.117 9.75 1 96.06 306 VAL B N 1
ATOM 4610 C CA . VAL B 1 306 ? 11.969 -13.148 9.867 1 96.06 306 VAL B CA 1
ATOM 4611 C C . VAL B 1 306 ? 12.57 -11.961 9.125 1 96.06 306 VAL B C 1
ATOM 4613 O O . VAL B 1 306 ? 13.703 -11.547 9.414 1 96.06 306 VAL B O 1
ATOM 4616 N N . LEU B 1 307 ? 11.797 -11.367 8.258 1 97.12 307 LEU B N 1
ATOM 4617 C CA . LEU B 1 307 ? 12.289 -10.227 7.496 1 97.12 307 LEU B CA 1
ATOM 4618 C C . LEU B 1 307 ? 12.727 -9.102 8.422 1 97.12 307 LEU B C 1
ATOM 4620 O O . LEU B 1 307 ? 13.742 -8.445 8.172 1 97.12 307 LEU B O 1
ATOM 4624 N N . PHE B 1 308 ? 11.977 -8.867 9.508 1 97 308 PHE B N 1
ATOM 4625 C CA . PHE B 1 308 ? 12.266 -7.734 10.383 1 97 308 PHE B CA 1
ATOM 4626 C C . PHE B 1 308 ? 12.562 -8.203 11.797 1 97 308 PHE B C 1
ATOM 4628 O O . PHE B 1 308 ? 12.422 -7.438 12.758 1 97 308 PHE B O 1
ATOM 4635 N N . ASP B 1 309 ? 13 -9.422 11.922 1 96.12 309 ASP B N 1
ATOM 4636 C CA . ASP B 1 309 ? 13.25 -10 13.242 1 96.12 309 ASP B CA 1
ATOM 4637 C C . ASP B 1 309 ? 14.266 -9.172 14.016 1 96.12 30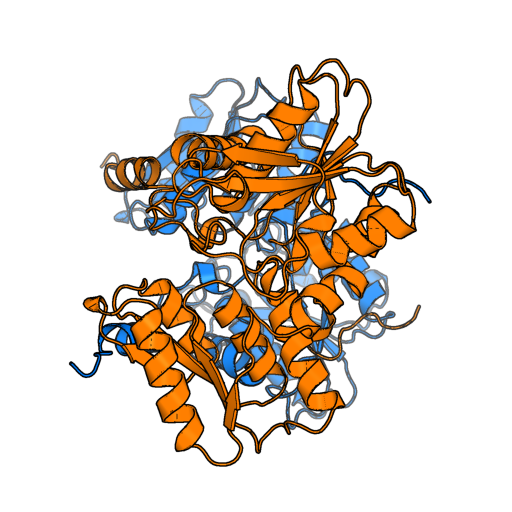9 ASP B C 1
ATOM 4639 O O . ASP B 1 309 ? 14.023 -8.805 15.172 1 96.12 309 ASP B O 1
ATOM 4643 N N . ALA B 1 310 ? 15.391 -8.883 13.398 1 95.12 310 ALA B N 1
ATOM 4644 C CA . ALA B 1 310 ? 16.422 -8.102 14.055 1 95.12 310 ALA B CA 1
ATOM 4645 C C . ALA B 1 310 ? 15.93 -6.703 14.398 1 95.12 310 ALA B C 1
ATOM 4647 O O . ALA B 1 310 ? 16.188 -6.195 15.492 1 95.12 310 ALA B O 1
ATOM 4648 N N . THR B 1 311 ? 15.211 -6.121 13.516 1 96.62 311 THR B N 1
ATOM 4649 C CA . THR B 1 311 ? 14.664 -4.781 13.719 1 96.62 311 THR B CA 1
ATOM 4650 C C . THR B 1 311 ? 13.625 -4.785 14.844 1 96.62 311 THR B C 1
ATOM 4652 O O . THR B 1 311 ? 13.555 -3.844 15.633 1 96.62 311 THR B O 1
ATOM 4655 N N . ARG B 1 312 ? 12.82 -5.773 14.828 1 95.94 312 ARG B N 1
ATOM 4656 C CA . ARG B 1 312 ? 11.812 -5.922 15.875 1 95.94 312 ARG B CA 1
ATOM 4657 C C . ARG B 1 312 ? 12.469 -6.02 17.25 1 95.94 312 ARG B C 1
ATOM 4659 O O . ARG B 1 312 ? 12.023 -5.379 18.203 1 95.94 312 ARG B O 1
ATOM 4666 N N . LYS B 1 313 ? 13.516 -6.82 17.375 1 96.56 313 LYS B N 1
ATOM 4667 C CA . LYS B 1 313 ? 14.242 -6.949 18.625 1 96.56 313 LYS B CA 1
ATOM 4668 C C . LYS B 1 313 ? 14.836 -5.613 19.062 1 96.56 313 LYS B C 1
ATOM 4670 O O . LYS B 1 313 ? 14.789 -5.262 20.234 1 96.56 313 LYS B O 1
ATOM 4675 N N . GLU B 1 314 ? 15.336 -4.926 18.094 1 96.19 314 GLU B N 1
ATOM 4676 C CA . GLU B 1 314 ? 15.852 -3.592 18.375 1 96.19 314 GLU B CA 1
ATOM 4677 C C . GLU B 1 314 ? 14.75 -2.666 18.891 1 96.19 314 GLU B C 1
ATOM 4679 O O . GLU B 1 314 ? 14.922 -1.972 19.891 1 96.19 314 GLU B O 1
ATOM 4684 N N . ALA B 1 315 ? 13.633 -2.672 18.219 1 95.31 315 ALA B N 1
ATOM 4685 C CA . ALA B 1 315 ? 12.5 -1.829 18.578 1 95.31 315 ALA B CA 1
ATOM 4686 C C . ALA B 1 315 ? 12.016 -2.146 19.984 1 95.31 315 ALA B C 1
ATOM 4688 O O . ALA B 1 315 ? 11.703 -1.238 20.766 1 95.31 315 ALA B O 1
ATOM 4689 N N . GLU B 1 316 ? 11.984 -3.381 20.312 1 94.31 316 GLU B N 1
ATOM 4690 C CA . GLU B 1 316 ? 11.469 -3.83 21.594 1 94.31 316 GLU B CA 1
ATOM 4691 C C . GLU B 1 316 ? 12.445 -3.5 22.734 1 94.31 316 GLU B C 1
ATOM 4693 O O . GLU B 1 316 ? 12.031 -3.314 23.875 1 94.31 316 GLU B O 1
ATOM 4698 N N . ALA B 1 317 ? 13.68 -3.406 22.391 1 95 317 ALA B N 1
ATOM 4699 C CA . ALA B 1 317 ? 14.711 -3.162 23.391 1 95 317 ALA B CA 1
ATOM 4700 C C . ALA B 1 317 ? 14.859 -1.669 23.672 1 95 317 ALA B C 1
ATOM 4702 O O . ALA B 1 317 ? 15.508 -1.277 24.656 1 95 317 ALA B O 1
ATOM 4703 N N . MET B 1 318 ? 14.234 -0.863 22.875 1 94.5 318 MET B N 1
ATOM 4704 C CA . MET B 1 318 ? 14.383 0.581 23.031 1 94.5 318 MET B CA 1
ATOM 4705 C C . MET B 1 318 ? 13.734 1.057 24.328 1 94.5 318 MET B C 1
ATOM 4707 O O . MET B 1 318 ? 12.688 0.552 24.734 1 94.5 318 MET B O 1
ATOM 4711 N N . THR B 1 319 ? 14.391 2.02 24.938 1 93.69 319 THR B N 1
ATOM 4712 C CA . THR B 1 319 ? 13.898 2.664 26.156 1 93.69 319 THR B CA 1
ATOM 4713 C C . THR B 1 319 ? 13.922 4.184 26.016 1 93.69 319 THR B C 1
ATOM 4715 O O . THR B 1 319 ? 14.258 4.703 24.938 1 93.69 319 THR B O 1
ATOM 4718 N N . PHE B 1 320 ? 13.352 4.871 26.906 1 92.31 320 PHE B N 1
ATOM 4719 C CA . PHE B 1 320 ? 13.383 6.328 26.891 1 92.31 320 PHE B CA 1
ATOM 4720 C C . PHE B 1 320 ? 14 6.875 28.172 1 92.31 320 PHE B C 1
ATOM 4722 O O . PHE B 1 320 ? 14 6.203 29.203 1 92.31 320 PHE B O 1
ATOM 4729 N N . GLU B 1 321 ? 14.68 7.992 27.969 1 82.62 321 GLU B N 1
ATOM 4730 C CA . GLU B 1 321 ? 15.188 8.664 29.156 1 82.62 321 GLU B CA 1
ATOM 4731 C C . GLU B 1 321 ? 14.062 9.336 29.938 1 82.62 321 GLU B C 1
ATOM 4733 O O . GLU B 1 321 ? 13.258 10.078 29.359 1 82.62 321 GLU B O 1
ATOM 4738 N N . ALA B 1 322 ? 13.945 8.961 31.281 1 68.25 322 ALA B N 1
ATOM 4739 C CA . ALA B 1 322 ? 12.953 9.508 32.188 1 68.25 322 ALA B CA 1
ATOM 4740 C C . ALA B 1 322 ? 13.172 11 32.438 1 68.25 322 ALA B C 1
ATOM 4742 O O . ALA B 1 322 ? 14.312 11.469 32.438 1 68.25 322 ALA B O 1
#

InterPro domains:
  IPR001216 Cysteine synthase/cystathionine beta-synthase, pyridoxal-phosphate attachment site [PS00901] (35-53)
  IPR001926 Tryptophan synthase beta chain-like, PALP domain [PF00291] (9-295)
  IPR005856 Cysteine synthase [TIGR01136] (10-308)
  IPR005859 Cysteine synthase CysK [TIGR01139] (10-308)
  IPR036052 Tryptophan synthase beta chain-like, PALP domain superfamily [G3DSA:3.40.50.1100] (11-304)
  IPR036052 Tryptophan synthase beta chain-like, PALP domain superfamily [G3DSA:3.40.50.1100] (47-149)
  IPR036052 Tryptophan synthase beta chain-like, PALP domain superfamily [SSF53686] (4-313)
  IPR050214 Cysteine synthase/Cystathionine beta-synthase [PTHR10314] (5-314)

GO terms:
  GO:0003729 mRNA binding (F, IDA)
  GO:0004124 cysteine synthase activity (F, IDA)
  GO:0046686 response to cadmium ion (P, IEP)
  GO:0046686 response to cadmium ion (P, IDA)
  GO:0009567 double fertilization forming a zygote and endosperm (P, IGI)
  GO:0009860 pollen tube growth (P, IGI)
  GO:0019344 L-cysteine biosynthetic process (P, TAS)
  GO:0048046 apoplast (C, HDA)
  GO:0000325 plant-type vacuole (C, HDA)
  GO:0005634 nucleus (C, HDA)
  GO:0005777 peroxisome (C, HDA)
  GO:0005829 cytosol (C, HDA)
  GO:0005886 plasma membrane (C, HDA)
  GO:0009507 chloroplast (C, HDA)
  GO:0009570 chloroplast stroma (C, HDA)
  GO:1900056 negative regulation of leaf senescence (P, IMP)
  GO:0019344 L-cysteine biosynthetic process (P, IMP)
  GO:0046686 response to cadmium ion (P, IMP)
  GO:0005515 protein binding (F, IPI)

pLDDT: mean 97.01, std 4.75, range [44.75, 98.94]

Nearest PDB structures (foldseek):
  2isq-assembly1_A  TM=9.979E-01  e=2.976E-63  Arabidopsis thaliana
  1z7y-assembly1_A  TM=9.972E-01  e=2.338E-60  Arabidopsis thaliana
  7n2t-assembly1_A-2  TM=9.882E-01  e=1.435E-57  Citrullus lanatus
  4aec-assembly1_B  TM=9.961E-01  e=2.223E-54  Arabidopsis thaliana
  3vc3-assembly3_E  TM=9.523E-01  e=1.714E-50  Glycine max

Radius of gyration: 23.95 Å; Cα contacts (8 Å, |Δi|>4): 1605; chains: 2; bounding box: 61×63×61 Å

Foldseek 3Di:
DDDPDDPFLLSQAFLAAKDWDDPVLPQFLATEIERQQCPRPLGFVLLQLLQLLVVVCVVVVLADAPAAEEEEEDQDPNLLSVLQNCLRRRHAYEYEFAPPHDPLSVCSSVVSVHHYHHFHVVCGSVRRVVVSVVVQVVDVNYDYSPCLAHLSLLQSLLVGVQVSVCVNVVNQAQEEFEEAASQSNQLRNLVNNCVSPVRRAYEYEDEPQQPVLVPDAGGDAQQPRHRPRDHGNNHDSVSHPYYDYDHQVQLLVQLVCCCVPVVAQAGSRQSRRVSRQSVVSRDPVCRHHYYYGYGTGGNVSQCPHPSCVVVVVVVVPDDDDD/DDDPDDPFLLVQAALAAKDWDDPVLPQFLATEIERQQCPRPLGFQLLLLLQLLVVVCVVVVLADAPFAEEEEEDQDPNLLSVLQNCLRRRHAYEYEFAPPHDPLSVCSSVVSVHHYHHFHVVCGSVRRVVVSVVVQVVDVNYDYSPCLAHLSLLQSLLVGVQVSVCVNVVNQAQEEFEEAASQSNQLRNLVNNCVSPVRRAYEYEAEPQQPVLVPDAGHDAQQPRHRPRDHGNNHDSVSHPYYDYDHQVQLLVQLVCCCVPVVAQAGSRQSRRVSRQSVVSRDPVCRHHYYYGYGTGGNVSQCPHPSCVVVVVVVVPDDDDD

Solvent-accessible surface area (backbone atoms only — not comparable to full-atom values): 30960 Å² total; per-residue (Å²): 110,77,62,57,52,28,78,37,60,76,69,56,56,65,89,52,54,36,27,38,53,56,66,88,41,64,88,36,49,19,44,44,29,34,38,37,26,26,52,26,89,82,27,20,50,30,40,48,33,25,40,29,43,53,50,51,35,39,75,71,64,77,44,46,68,78,62,25,32,38,36,42,55,44,80,55,61,51,43,49,17,34,31,32,41,26,14,50,61,46,34,50,39,36,34,17,24,31,59,75,58,58,62,68,56,44,29,56,38,46,49,22,59,35,47,75,43,40,22,40,50,90,47,32,65,63,36,8,42,53,50,37,51,53,48,43,78,71,34,80,59,42,44,70,66,50,76,39,59,32,64,37,30,20,45,42,20,32,72,39,55,14,52,48,50,38,52,33,42,46,65,55,61,35,31,41,26,28,54,31,36,45,22,21,59,54,33,13,16,42,51,40,42,33,71,78,37,72,77,41,38,29,33,35,31,32,33,57,48,16,25,48,94,78,71,45,57,58,44,82,73,72,42,62,76,33,39,76,56,65,83,34,73,41,34,51,68,86,67,48,72,44,75,42,71,36,42,48,67,55,10,34,52,38,18,47,45,33,11,38,46,44,30,42,59,38,26,41,39,24,7,33,14,47,50,48,43,42,57,53,16,49,36,76,92,30,54,76,33,30,30,42,18,43,25,40,29,39,20,80,82,39,57,89,37,80,71,28,43,70,49,41,53,51,46,70,66,59,69,50,69,128,109,77,61,58,53,27,80,37,61,76,70,56,56,64,88,51,53,36,27,40,53,57,67,88,40,63,88,37,50,18,45,45,30,34,38,35,27,26,55,26,90,83,27,21,50,29,39,49,33,25,40,28,40,52,51,51,36,39,74,70,63,76,42,45,66,77,63,25,33,38,35,40,56,44,80,54,62,52,44,50,16,33,30,32,41,28,16,50,62,44,35,50,40,36,34,18,22,32,59,75,56,56,63,69,55,44,29,54,40,46,48,22,60,37,47,76,43,40,21,42,50,90,47,32,65,64,38,9,42,53,50,37,51,52,50,43,78,70,34,80,57,42,44,70,62,48,77,40,60,32,65,37,31,20,45,42,18,32,72,39,55,14,52,47,51,38,53,30,42,43,64,54,61,37,30,42,27,28,53,31,35,45,22,20,58,52,32,12,17,40,52,42,42,33,72,78,38,72,79,41,38,29,32,36,31,33,32,57,50,16,25,47,93,79,72,47,55,58,46,83,73,71,42,64,75,33,39,75,56,66,84,34,72,40,34,50,69,86,67,47,70,44,75,42,70,36,41,46,66,57,9,33,52,39,18,47,45,34,11,37,46,43,30,41,61,39,26,41,39,23,8,31,12,48,50,48,43,44,56,51,16,50,35,76,91,31,54,75,33,30,29,40,17,43,25,41,29,39,21,80,82,39,58,88,38,79,73,29,43,69,47,42,53,52,48,72,65,60,69,52,70,127